Protein AF-A0A936HFU1-F1 (afdb_monomer_lite)

Sequence (435 aa):
MIRNSRLGMAMVVAAATAMISACNVQTSEVFRPAFWQGSDAAAEAEVERGFAALARGAGDDAERHFNAALEAKPEDVQALMGRAIVYEARGDAEQARAHYQRVLALDPPVSATLFSLSEMTARPIADIAEANLARLNRPARRSLTDAVAREAEVAAGRADHPDNAVKRFEIVQQLRDLHVITDEDYDRRRRANIGALLPLTAPPPAAGLDRPVPEPRQIVGRLQAIGQALQMGAMTPQEHAAERTMILDALLPGAPGRAAGPAPAARATQPADEALARLAMLHDAGWITGEEHERERAAIAASAERSAAPMAGGAPADAAPTQAAGDLSITARPLPPKPLSLLGGTALNGSHGVHLASFRSRQEAARGWAQIRRAHREVLKDMQPSIVRVDRRDGEAVYYRLFSVPLASDAAAEAVCKSLQERNQHCVPWEFETS

Secondary structure (DSSP, 8-state):
-------SSSSSSSSSSSSSS---GGG-GGGSHHHHTTSHHHHHHHHHHHHHHHHTT-HHHHHHHHHHHHHH-TT-HHHHHHHHHHHHHTT-HHHHHHHHHHHHHT---TT-EEEETTTTEEEEHHHHHHHHHHHHHS---STHHHHHHHHHHHHHHHTT-S-HHHHHHHHHHHHHHTTSS-HHHHHHHHHHHGGGT-TTTS---BTTTTS----HHHHHHHHHHHHHHHHTTSS-HHHHHHHHHHHHHHHS-SS-SSBPPS--HHHHTS-HHHHHHHHHHHHHTTSS-HHHHHHHHHHHHHHHHHHHS--------------------------S------------TT-EEEEEEEESSHHHHHHHHHHHHHHTHHHHTT-EEEEEEEPPTTS---EEEEEEEEES-HHHHHHHHHHHHTTT---EEEE----

Structure (mmCIF, N/CA/C/O backbone):
data_AF-A0A936HFU1-F1
#
_entry.id   AF-A0A936HFU1-F1
#
loop_
_atom_site.group_PDB
_atom_site.id
_atom_site.type_symbol
_atom_site.label_atom_id
_atom_site.label_alt_id
_atom_site.label_comp_id
_atom_site.label_asym_id
_atom_site.label_entity_id
_atom_site.label_seq_id
_atom_site.pdbx_PDB_ins_code
_atom_site.Cartn_x
_atom_site.Cartn_y
_atom_site.Cartn_z
_atom_site.occupancy
_atom_site.B_iso_or_equiv
_atom_site.auth_seq_id
_atom_site.auth_comp_id
_atom_site.auth_asym_id
_atom_site.auth_atom_id
_atom_site.pdbx_PDB_model_num
ATOM 1 N N . MET A 1 1 ? -49.248 0.966 85.545 1.00 35.66 1 MET A N 1
ATOM 2 C CA . MET A 1 1 ? -49.777 -0.282 84.942 1.00 35.66 1 MET A CA 1
ATOM 3 C C . MET A 1 1 ? -51.151 0.051 84.357 1.00 35.66 1 MET A C 1
ATOM 5 O O . MET A 1 1 ? -51.962 0.557 85.110 1.00 35.66 1 MET A O 1
ATOM 9 N N . ILE A 1 2 ? -51.307 0.159 83.024 1.00 40.75 2 ILE A N 1
ATOM 10 C CA . ILE A 1 2 ? -51.713 -0.923 82.078 1.00 40.75 2 ILE A CA 1
ATOM 11 C C . ILE A 1 2 ? -53.198 -1.315 82.312 1.00 40.75 2 ILE A C 1
ATOM 13 O O . ILE A 1 2 ? -53.512 -1.657 83.438 1.00 40.75 2 ILE A O 1
ATOM 17 N N . ARG A 1 3 ? -54.160 -1.365 81.367 1.00 42.84 3 ARG A N 1
ATOM 18 C CA . ARG A 1 3 ? -54.224 -1.208 79.892 1.00 42.84 3 ARG A CA 1
ATOM 19 C C . ARG A 1 3 ? -55.698 -1.075 79.444 1.00 42.84 3 ARG A C 1
ATOM 21 O O . ARG A 1 3 ? -56.554 -1.786 79.949 1.00 42.84 3 ARG A O 1
ATOM 28 N N . ASN A 1 4 ? -55.892 -0.270 78.401 1.00 40.19 4 ASN A N 1
ATOM 29 C CA . ASN A 1 4 ? -56.623 -0.501 77.143 1.00 40.19 4 ASN A CA 1
ATOM 30 C C . ASN A 1 4 ? -58.032 -1.117 77.082 1.00 40.19 4 ASN A C 1
ATOM 32 O O . ASN A 1 4 ? -58.227 -2.329 77.103 1.00 40.19 4 ASN A O 1
ATOM 36 N N . SER A 1 5 ? -58.929 -0.227 76.661 1.00 48.22 5 SER A N 1
ATOM 37 C CA . SER A 1 5 ? -60.106 -0.385 75.808 1.00 48.22 5 SER A CA 1
ATOM 38 C C . SER A 1 5 ? -59.811 -1.068 74.460 1.00 48.22 5 SER A C 1
ATOM 40 O O . SER A 1 5 ? -58.945 -0.615 73.710 1.00 48.22 5 SER A O 1
ATOM 42 N N . ARG A 1 6 ? -60.579 -2.110 74.108 1.00 45.94 6 ARG A N 1
ATOM 43 C CA . ARG A 1 6 ? -60.711 -2.650 72.736 1.00 45.94 6 ARG A CA 1
ATOM 44 C C . ARG A 1 6 ? -62.096 -3.275 72.503 1.00 45.94 6 ARG A C 1
ATOM 46 O O . ARG A 1 6 ? -62.199 -4.456 72.209 1.00 45.94 6 ARG A O 1
ATOM 53 N N . LEU A 1 7 ? -63.163 -2.490 72.611 1.00 46.03 7 LEU A N 1
ATOM 54 C CA . LEU A 1 7 ? -64.482 -2.849 72.072 1.00 46.03 7 LEU A CA 1
ATOM 55 C C . LEU A 1 7 ? -65.036 -1.599 71.379 1.00 46.03 7 LEU A C 1
ATOM 57 O O . LEU A 1 7 ? -65.393 -0.635 72.041 1.00 46.03 7 LEU A O 1
ATOM 61 N N . GLY A 1 8 ? -65.014 -1.572 70.049 1.00 41.84 8 GLY A N 1
ATOM 62 C CA . GLY A 1 8 ? -65.462 -0.413 69.262 1.00 41.84 8 GLY A CA 1
ATOM 63 C C . GLY A 1 8 ? -64.973 -0.408 67.813 1.00 41.84 8 GLY A C 1
ATOM 64 O O . GLY A 1 8 ? -65.524 0.294 66.978 1.00 41.84 8 GLY A O 1
ATOM 65 N N . MET A 1 9 ? -63.985 -1.245 67.482 1.00 42.59 9 MET A N 1
ATOM 66 C CA . MET A 1 9 ? -63.394 -1.351 66.142 1.00 42.59 9 MET A CA 1
ATOM 67 C C . MET A 1 9 ? -63.723 -2.701 65.482 1.00 42.59 9 MET A C 1
ATOM 69 O O . MET A 1 9 ? -62.857 -3.346 64.906 1.00 42.59 9 MET A O 1
ATOM 73 N N . ALA A 1 10 ? -64.964 -3.177 65.627 1.00 44.56 10 ALA A N 1
ATOM 74 C CA . ALA A 1 10 ? -65.402 -4.449 65.033 1.00 44.56 10 ALA A CA 1
ATOM 75 C C . ALA A 1 10 ? -66.627 -4.325 64.108 1.00 44.56 10 ALA A C 1
ATOM 77 O O . ALA A 1 10 ? -66.973 -5.295 63.447 1.00 44.56 10 ALA A O 1
ATOM 78 N N . MET A 1 11 ? -67.261 -3.149 63.998 1.00 42.25 11 MET A N 1
ATOM 79 C CA . MET A 1 11 ? -68.525 -2.998 63.254 1.00 42.25 11 MET A CA 1
ATOM 80 C C . MET A 1 11 ? -68.496 -1.941 62.134 1.00 42.25 11 MET A C 1
ATOM 82 O O . MET A 1 11 ? -69.539 -1.466 61.710 1.00 42.25 11 MET A O 1
ATOM 86 N N . VAL A 1 12 ? -67.309 -1.576 61.634 1.00 42.88 12 VAL A N 1
ATOM 87 C CA . VAL A 1 12 ? -67.157 -0.687 60.454 1.00 42.88 12 VAL A CA 1
ATOM 88 C C . VAL A 1 12 ? -66.456 -1.391 59.278 1.00 42.88 12 VAL A C 1
ATOM 90 O O . VAL A 1 12 ? -66.477 -0.904 58.156 1.00 42.88 12 VAL A O 1
ATOM 93 N N . VAL A 1 13 ? -65.917 -2.599 59.475 1.00 44.81 13 VAL A N 1
ATOM 94 C CA . VAL A 1 13 ? -65.188 -3.330 58.416 1.00 44.81 13 VAL A CA 1
ATOM 95 C C . VAL A 1 13 ? -66.107 -4.206 57.543 1.00 44.81 13 VAL A C 1
ATOM 97 O O . VAL A 1 13 ? -65.713 -4.609 56.456 1.00 44.81 13 VAL A O 1
ATOM 100 N N . ALA A 1 14 ? -67.360 -4.453 57.943 1.00 45.19 14 ALA A N 1
ATOM 101 C CA . ALA A 1 14 ? -68.257 -5.368 57.219 1.00 45.19 14 ALA A CA 1
ATOM 102 C C . ALA A 1 14 ? -69.177 -4.709 56.167 1.00 45.19 14 ALA A C 1
ATOM 104 O O . ALA A 1 14 ? -69.863 -5.421 55.443 1.00 45.19 14 ALA A O 1
ATOM 105 N N . ALA A 1 15 ? -69.196 -3.375 56.046 1.00 42.84 15 ALA A N 1
ATOM 106 C CA . ALA A 1 15 ? -70.032 -2.669 55.060 1.00 42.84 15 ALA A CA 1
ATOM 107 C C . ALA A 1 15 ? -69.240 -2.077 53.875 1.00 42.84 15 ALA A C 1
ATOM 109 O O . ALA A 1 15 ? -69.837 -1.605 52.913 1.00 42.84 15 ALA A O 1
ATOM 110 N N . ALA A 1 16 ? -67.904 -2.141 53.906 1.00 41.53 16 ALA A N 1
ATOM 111 C CA . ALA A 1 16 ? -67.044 -1.673 52.813 1.00 41.53 16 ALA A CA 1
ATOM 112 C C . ALA A 1 16 ? -66.674 -2.778 51.803 1.00 41.53 16 ALA A C 1
ATOM 114 O O . ALA A 1 16 ? -66.104 -2.488 50.755 1.00 41.53 16 ALA A O 1
ATOM 115 N N . THR A 1 17 ? -67.020 -4.039 52.076 1.00 47.44 17 THR A N 1
ATOM 116 C CA . THR A 1 17 ? -66.753 -5.177 51.177 1.00 47.44 17 THR A CA 1
ATOM 117 C C . THR A 1 17 ? -67.913 -5.513 50.235 1.00 47.44 17 THR A C 1
ATOM 119 O O . THR A 1 17 ? -67.753 -6.372 49.376 1.00 47.44 17 THR A O 1
ATOM 122 N N . ALA A 1 18 ? -69.055 -4.819 50.328 1.00 46.53 18 ALA A N 1
ATOM 123 C CA . ALA A 1 18 ? -70.234 -5.074 49.487 1.00 46.53 18 ALA A CA 1
ATOM 124 C C . ALA A 1 18 ? -70.539 -3.978 48.439 1.00 46.53 18 ALA A C 1
ATOM 126 O O . ALA A 1 18 ? -71.468 -4.135 47.654 1.00 46.53 18 ALA A O 1
ATOM 127 N N . MET A 1 19 ? -69.753 -2.893 48.372 1.00 45.19 19 MET A N 1
ATOM 128 C CA . MET A 1 19 ? -69.888 -1.833 47.349 1.00 45.19 19 MET A CA 1
ATOM 129 C C . MET A 1 19 ? -68.629 -1.633 46.489 1.00 45.19 19 MET A C 1
ATOM 131 O O . MET A 1 19 ? -68.454 -0.599 45.855 1.00 45.19 19 MET A O 1
ATOM 135 N N . ILE A 1 20 ? -67.769 -2.649 46.401 1.00 51.66 20 ILE A N 1
ATOM 136 C CA . ILE A 1 20 ? -66.753 -2.756 45.337 1.00 51.66 20 ILE A CA 1
ATOM 137 C C . ILE A 1 20 ? -67.038 -4.030 44.525 1.00 51.66 20 ILE A C 1
ATOM 139 O O . ILE A 1 20 ? -66.164 -4.836 44.239 1.00 51.66 20 ILE A O 1
ATOM 143 N N . SER A 1 21 ? -68.315 -4.254 44.209 1.00 47.38 21 SER A N 1
ATOM 144 C CA . SER A 1 21 ? -68.791 -5.372 43.377 1.00 47.38 21 SER A CA 1
ATOM 145 C C . SER A 1 21 ? -69.602 -4.883 42.169 1.00 47.38 21 SER A C 1
ATOM 147 O O . SER A 1 21 ? -70.434 -5.601 41.630 1.00 47.38 21 SER A O 1
ATOM 149 N N . ALA A 1 22 ? -69.365 -3.640 41.737 1.00 45.69 22 ALA A N 1
ATOM 150 C CA . ALA A 1 22 ? -70.029 -3.045 40.575 1.00 45.69 22 ALA A CA 1
ATOM 151 C C . ALA A 1 22 ? -69.070 -2.316 39.615 1.00 45.69 22 ALA A C 1
ATOM 153 O O . ALA A 1 22 ? -69.505 -1.500 38.812 1.00 45.69 22 ALA A O 1
ATOM 154 N N . CYS A 1 23 ? -67.775 -2.643 39.642 1.00 46.03 23 CYS A N 1
ATOM 155 C CA . CYS A 1 23 ? -66.896 -2.378 38.505 1.00 46.03 23 CYS A CA 1
ATOM 156 C C . CYS A 1 23 ? -66.537 -3.720 37.882 1.00 46.03 23 CYS A C 1
ATOM 158 O O . CYS A 1 23 ? -65.565 -4.370 38.259 1.00 46.03 23 CYS A O 1
ATOM 160 N N . ASN A 1 24 ? -67.368 -4.129 36.929 1.00 49.84 24 ASN A N 1
ATOM 161 C CA . ASN A 1 24 ? -67.190 -5.287 36.064 1.00 49.84 24 ASN A CA 1
ATOM 162 C C . ASN A 1 24 ? -66.023 -5.049 35.072 1.00 49.84 24 ASN A C 1
ATOM 164 O O . ASN A 1 24 ? -66.187 -5.106 33.860 1.00 49.84 24 ASN A O 1
ATOM 168 N N . VAL A 1 25 ? -64.839 -4.709 35.594 1.00 47.91 25 VAL A N 1
ATOM 169 C CA . VAL A 1 25 ? -63.581 -4.518 34.842 1.00 47.91 25 VAL A CA 1
ATOM 170 C C . VAL A 1 25 ? -62.978 -5.869 34.438 1.00 47.91 25 VAL A C 1
ATOM 172 O O . VAL A 1 25 ? -62.124 -5.940 33.563 1.00 47.91 25 VAL A O 1
ATOM 175 N N . GLN A 1 26 ? -63.459 -6.969 35.023 1.00 47.28 26 GLN A N 1
ATOM 176 C CA . GLN A 1 26 ? -62.979 -8.323 34.741 1.00 47.28 26 GLN A CA 1
ATOM 177 C C . GLN A 1 26 ? -63.600 -8.982 33.499 1.00 47.28 26 GLN A C 1
ATOM 179 O O . GLN A 1 26 ? -63.253 -10.122 33.195 1.00 47.28 26 GLN A O 1
ATOM 184 N N . THR A 1 27 ? -64.469 -8.292 32.752 1.00 49.38 27 THR A N 1
ATOM 185 C CA . THR A 1 27 ? -65.042 -8.828 31.504 1.00 49.38 27 THR A CA 1
ATOM 186 C C . THR A 1 27 ? -64.766 -7.978 30.269 1.00 49.38 27 THR A C 1
ATOM 188 O O . THR A 1 27 ? -65.310 -8.293 29.213 1.00 49.38 27 THR A O 1
ATOM 191 N N . SER A 1 28 ? -63.950 -6.917 30.338 1.00 54.47 28 SER A N 1
ATOM 192 C CA . SER A 1 28 ? -63.527 -6.271 29.094 1.00 54.47 28 SER A CA 1
ATOM 193 C C . SER A 1 28 ? -62.528 -7.186 28.387 1.00 54.47 28 SER A C 1
ATOM 195 O O . SER A 1 28 ? -61.466 -7.514 28.917 1.00 54.47 28 SER A O 1
ATOM 197 N N . GLU A 1 29 ? -62.887 -7.598 27.169 1.00 58.94 29 GLU A N 1
ATOM 198 C CA . GLU A 1 29 ? -62.024 -8.342 26.241 1.00 58.94 29 GLU A CA 1
ATOM 199 C C . GLU A 1 29 ? -60.606 -7.739 26.207 1.00 58.94 29 GLU A C 1
ATOM 201 O O . GLU A 1 29 ? -59.634 -8.482 26.237 1.00 58.94 29 GLU A O 1
ATOM 206 N N . VAL A 1 30 ? -60.501 -6.407 26.322 1.00 53.00 30 VAL A N 1
ATOM 207 C CA . VAL A 1 30 ? -59.267 -5.602 26.382 1.00 53.00 30 VAL A CA 1
ATOM 208 C C . VAL A 1 30 ? -58.220 -6.081 27.399 1.00 53.00 30 VAL A C 1
ATOM 210 O O . VAL A 1 30 ? -57.037 -5.889 27.159 1.00 53.00 30 VAL A O 1
ATOM 213 N N . PHE A 1 31 ? -58.582 -6.698 28.529 1.00 59.50 31 PHE A N 1
ATOM 214 C CA . PHE A 1 31 ? -57.592 -7.164 29.525 1.00 59.50 31 PHE A CA 1
ATOM 215 C C . PHE A 1 31 ? -57.290 -8.665 29.448 1.00 59.50 31 PHE A C 1
ATOM 217 O O . PHE A 1 31 ? -56.513 -9.184 30.253 1.00 59.50 31 PHE A O 1
ATOM 224 N N . ARG A 1 32 ? -57.876 -9.391 28.488 1.00 62.50 32 ARG A N 1
ATOM 225 C CA . ARG A 1 32 ? -57.548 -10.804 28.270 1.00 62.50 32 ARG A CA 1
ATOM 226 C C . ARG A 1 32 ? -56.213 -10.903 27.518 1.00 62.50 32 ARG A C 1
ATOM 228 O O . ARG A 1 32 ? -56.028 -10.179 26.545 1.00 62.50 32 ARG A O 1
ATOM 235 N N . PRO A 1 33 ? -55.307 -11.838 27.872 1.00 56.16 33 PRO A N 1
ATOM 236 C CA . PRO A 1 33 ? -54.060 -12.047 27.127 1.00 56.16 33 PRO A CA 1
ATOM 237 C C . PRO A 1 33 ? -54.286 -12.264 25.624 1.00 56.16 33 PRO A C 1
ATOM 239 O O . PRO A 1 33 ? -53.516 -11.770 24.811 1.00 56.16 33 PRO A O 1
ATOM 242 N N . ALA A 1 34 ? -55.390 -12.928 25.263 1.00 57.84 34 ALA A N 1
ATOM 243 C CA . ALA A 1 34 ? -55.800 -13.177 23.882 1.00 57.84 34 ALA A CA 1
ATOM 244 C C . ALA A 1 34 ? -56.153 -11.909 23.080 1.00 57.84 34 ALA A C 1
ATOM 246 O O . ALA A 1 34 ? -56.070 -11.934 21.862 1.00 57.84 34 ALA A O 1
ATOM 247 N N . PHE A 1 35 ? -56.529 -10.804 23.734 1.00 61.41 35 PHE A N 1
ATOM 248 C CA . PHE A 1 35 ? -56.869 -9.551 23.049 1.00 61.41 35 PHE A CA 1
ATOM 249 C C . PHE A 1 35 ? -55.631 -8.814 22.535 1.00 61.41 35 PHE A C 1
ATOM 251 O O . PHE A 1 35 ? -55.669 -8.215 21.465 1.00 61.41 35 PHE A O 1
ATOM 258 N N . TRP A 1 36 ? -54.518 -8.887 23.272 1.00 52.91 36 TRP A N 1
ATOM 259 C CA . TRP A 1 36 ? -53.243 -8.317 22.832 1.00 52.91 36 TRP A CA 1
ATOM 260 C C . TRP A 1 36 ? -52.408 -9.301 22.003 1.00 52.91 36 TRP A C 1
ATOM 262 O O . TRP A 1 36 ? -51.456 -8.868 21.361 1.00 52.91 36 TRP A O 1
ATOM 272 N N . GLN A 1 37 ? -52.753 -10.595 21.970 1.00 56.00 37 GLN A N 1
ATOM 273 C CA . GLN A 1 37 ? -52.137 -11.592 21.082 1.00 56.00 37 GLN A CA 1
ATOM 274 C C . GLN A 1 37 ? -52.477 -11.258 19.617 1.00 56.00 37 GLN A C 1
ATOM 276 O O . GLN A 1 37 ? -53.487 -11.703 19.086 1.00 56.00 37 GLN A O 1
ATOM 281 N N . GLY A 1 38 ? -51.650 -10.411 18.996 1.00 53.25 38 GLY A N 1
ATOM 282 C CA . GLY A 1 38 ? -51.848 -9.848 17.652 1.00 53.25 38 GLY A CA 1
ATOM 283 C C . GLY A 1 38 ? -51.951 -8.317 17.606 1.00 53.25 38 GLY A C 1
ATOM 284 O O . GLY A 1 38 ? -52.093 -7.748 16.532 1.00 53.25 38 GLY A O 1
ATOM 285 N N . SER A 1 39 ? -51.885 -7.643 18.757 1.00 64.50 39 SER A N 1
ATOM 286 C CA . SER A 1 39 ? -51.880 -6.178 18.849 1.00 64.50 39 SER A CA 1
ATOM 287 C C . SER A 1 39 ? -50.492 -5.573 18.628 1.00 64.50 39 SER A C 1
ATOM 289 O O . SER A 1 39 ? -49.472 -6.204 18.924 1.00 64.50 39 SER A O 1
ATOM 291 N N . ASP A 1 40 ? -50.466 -4.301 18.226 1.00 71.50 40 ASP A N 1
ATOM 292 C CA . ASP A 1 40 ? -49.223 -3.578 17.964 1.00 71.50 40 ASP A CA 1
ATOM 293 C C . ASP A 1 40 ? -48.273 -3.536 19.168 1.00 71.50 40 ASP A C 1
ATOM 295 O O . ASP A 1 40 ? -47.070 -3.735 19.010 1.00 71.50 40 ASP A O 1
ATOM 299 N N . ALA A 1 41 ? -48.833 -3.377 20.369 1.00 74.94 41 ALA A N 1
ATOM 300 C CA . ALA A 1 41 ? -48.081 -3.298 21.618 1.00 74.94 41 ALA A CA 1
ATOM 301 C C . ALA A 1 41 ? -47.457 -4.640 22.036 1.00 74.94 41 ALA A C 1
ATOM 303 O O . ALA A 1 41 ? -46.379 -4.669 22.627 1.00 74.94 41 ALA A O 1
ATOM 304 N N . ALA A 1 42 ? -48.117 -5.767 21.746 1.00 78.06 42 ALA A N 1
ATOM 305 C CA . ALA A 1 42 ? -47.542 -7.079 22.034 1.00 78.06 42 ALA A CA 1
ATOM 306 C C . ALA A 1 42 ? -46.392 -7.407 21.076 1.00 78.06 42 ALA A C 1
ATOM 308 O O . ALA A 1 42 ? -45.379 -7.939 21.520 1.00 78.06 42 ALA A O 1
ATOM 309 N N . ALA A 1 43 ? -46.525 -7.048 19.794 1.00 84.19 43 ALA A N 1
ATOM 310 C CA . ALA A 1 43 ? -45.443 -7.192 18.822 1.00 84.19 43 ALA A CA 1
ATOM 311 C C . ALA A 1 43 ? -44.217 -6.356 19.228 1.00 84.19 43 ALA A C 1
ATOM 313 O O . ALA A 1 43 ? -43.105 -6.874 19.263 1.00 84.19 43 ALA A O 1
ATOM 314 N N . GLU A 1 44 ? -44.425 -5.100 19.632 1.00 85.69 44 GLU A N 1
ATOM 315 C CA . GLU A 1 44 ? -43.363 -4.210 20.126 1.00 85.69 44 GLU A CA 1
ATOM 316 C C . GLU A 1 44 ? -42.679 -4.760 21.386 1.00 85.69 44 GLU A C 1
ATOM 318 O O . GLU A 1 44 ? -41.451 -4.780 21.474 1.00 85.69 44 GLU A O 1
ATOM 323 N N . ALA A 1 45 ? -43.450 -5.299 22.336 1.00 88.94 45 ALA A N 1
ATOM 324 C CA . ALA A 1 45 ? -42.888 -5.925 23.531 1.00 88.94 45 ALA A CA 1
ATOM 325 C C . ALA A 1 45 ? -42.026 -7.159 23.204 1.00 88.94 45 ALA A C 1
ATOM 327 O O . ALA A 1 45 ? -41.016 -7.406 23.869 1.00 88.94 45 ALA A O 1
ATOM 328 N N . GLU A 1 46 ? -42.399 -7.945 22.190 1.00 93.19 46 GLU A N 1
ATOM 329 C CA . GLU A 1 46 ? -41.579 -9.061 21.710 1.00 93.19 46 GLU A CA 1
ATOM 330 C C . GLU A 1 46 ? -40.295 -8.565 21.020 1.00 93.19 46 GLU A C 1
ATOM 332 O O . GLU A 1 46 ? -39.223 -9.120 21.263 1.00 93.19 46 GLU A O 1
ATOM 337 N N . VAL A 1 47 ? -40.343 -7.462 20.266 1.00 92.38 47 VAL A N 1
ATOM 338 C CA . VAL A 1 47 ? -39.140 -6.818 19.704 1.00 92.38 47 VAL A CA 1
ATOM 339 C C . VAL A 1 47 ? -38.165 -6.386 20.804 1.00 92.38 47 VAL A C 1
ATOM 341 O O . VAL A 1 47 ? -36.975 -6.713 20.742 1.00 92.38 47 VAL A O 1
ATOM 344 N N . GLU A 1 48 ? -38.651 -5.713 21.849 1.00 91.00 48 GLU A N 1
ATOM 345 C CA . GLU A 1 48 ? -37.821 -5.286 22.982 1.00 91.00 48 GLU A CA 1
ATOM 346 C C . GLU A 1 48 ? -37.173 -6.477 23.705 1.00 91.00 48 GLU A C 1
ATOM 348 O O . GLU A 1 48 ? -35.977 -6.451 24.022 1.00 91.00 48 GLU A O 1
ATOM 353 N N . ARG A 1 49 ? -37.930 -7.562 23.923 1.00 93.44 49 ARG A N 1
ATOM 354 C CA . ARG A 1 49 ? -37.405 -8.808 24.509 1.00 93.44 49 ARG A CA 1
ATOM 355 C C . ARG A 1 49 ? -36.345 -9.451 23.622 1.00 93.44 49 ARG A C 1
ATOM 357 O O . ARG A 1 49 ? -35.339 -9.932 24.149 1.00 93.44 49 ARG A O 1
ATOM 364 N N . GLY A 1 50 ? -36.538 -9.425 22.304 1.00 94.19 50 GLY A N 1
ATOM 365 C CA . GLY A 1 50 ? -35.568 -9.909 21.326 1.00 94.19 50 GLY A CA 1
ATOM 366 C C . GLY A 1 50 ? -34.235 -9.171 21.426 1.00 94.19 50 GLY A C 1
ATOM 367 O O . GLY A 1 50 ? -33.181 -9.799 21.561 1.00 94.19 50 GLY A O 1
ATOM 368 N N . PHE A 1 51 ? -34.261 -7.837 21.476 1.00 90.94 51 PHE A N 1
ATOM 369 C CA . PHE A 1 51 ? -33.043 -7.040 21.658 1.00 90.94 51 PHE A CA 1
ATOM 370 C C . PHE A 1 51 ? -32.403 -7.227 23.040 1.00 90.94 51 PHE A C 1
ATOM 372 O O . PHE A 1 51 ? -31.179 -7.329 23.141 1.00 90.94 51 PHE A O 1
ATOM 379 N N . ALA A 1 52 ? -33.199 -7.357 24.104 1.00 89.62 52 ALA A N 1
ATOM 380 C CA . ALA A 1 52 ? -32.685 -7.668 25.438 1.00 89.62 52 ALA A CA 1
ATOM 381 C C . ALA A 1 52 ? -32.046 -9.070 25.523 1.00 89.62 52 ALA A C 1
ATOM 383 O O . ALA A 1 52 ? -31.131 -9.300 26.320 1.00 89.62 52 ALA A O 1
ATOM 384 N N . ALA A 1 53 ? -32.516 -10.031 24.725 1.00 90.69 53 ALA A N 1
ATOM 385 C CA . ALA A 1 53 ? -31.896 -11.346 24.591 1.00 90.69 53 ALA A CA 1
ATOM 386 C C . ALA A 1 53 ? -30.580 -11.278 23.793 1.00 90.69 53 ALA A C 1
ATOM 388 O O . ALA A 1 53 ? -29.577 -11.832 24.249 1.00 90.69 53 ALA A O 1
ATOM 389 N N . LEU A 1 54 ? -30.536 -10.518 22.689 1.00 88.19 54 LEU A N 1
ATOM 390 C CA . LEU A 1 54 ? -29.300 -10.240 21.940 1.00 88.19 54 LEU A CA 1
ATOM 391 C C . LEU A 1 54 ? -28.222 -9.597 22.820 1.00 88.19 54 LEU A C 1
ATOM 393 O O . LEU A 1 54 ? -27.078 -10.046 22.811 1.00 88.19 54 LEU A O 1
ATOM 397 N N . ALA A 1 55 ? -28.586 -8.603 23.636 1.00 84.00 55 ALA A N 1
ATOM 398 C CA . ALA A 1 55 ? -27.660 -7.939 24.558 1.00 84.00 55 ALA A CA 1
ATOM 399 C C . ALA A 1 55 ? -27.054 -8.896 25.605 1.00 84.00 55 ALA A C 1
ATOM 401 O O . ALA A 1 55 ? -25.968 -8.646 26.124 1.00 84.00 55 ALA A O 1
ATOM 402 N N . ARG A 1 56 ? -27.737 -10.009 25.901 1.00 87.12 56 ARG A N 1
ATOM 403 C CA . ARG A 1 56 ? -27.262 -11.075 26.798 1.00 87.12 56 ARG A CA 1
ATOM 404 C C . ARG A 1 56 ? -26.517 -12.199 26.069 1.00 87.12 56 ARG A C 1
ATOM 406 O O . ARG A 1 56 ? -26.112 -13.160 26.715 1.00 87.12 56 ARG A O 1
ATOM 413 N N . GLY A 1 57 ? -26.355 -12.109 24.748 1.00 85.12 57 GLY A N 1
ATOM 414 C CA . GLY A 1 57 ? -25.766 -13.165 23.919 1.00 85.12 57 GLY A CA 1
ATOM 415 C C . GLY A 1 57 ? -26.675 -14.383 23.709 1.00 85.12 57 GLY A C 1
ATOM 416 O O . GLY A 1 57 ? -26.223 -15.401 23.191 1.00 85.12 57 GLY A O 1
ATOM 417 N N . ALA A 1 58 ? -27.953 -14.302 24.089 1.00 90.06 58 ALA A N 1
ATOM 418 C CA . ALA A 1 58 ? -28.921 -15.388 23.956 1.00 90.06 58 ALA A CA 1
ATOM 419 C C . ALA A 1 58 ? -29.597 -15.345 22.572 1.00 90.06 58 ALA A C 1
ATOM 421 O O . ALA A 1 58 ? -30.764 -14.974 22.445 1.00 90.06 58 ALA A O 1
ATOM 422 N N . GLY A 1 59 ? -28.847 -15.694 21.520 1.00 89.19 59 GLY A N 1
ATOM 423 C CA . GLY A 1 59 ? -29.305 -15.597 20.125 1.00 89.19 59 GLY A CA 1
ATOM 424 C C . GLY A 1 59 ? -30.553 -16.431 19.806 1.00 89.19 59 GLY A C 1
ATOM 425 O O . GLY A 1 59 ? -31.444 -15.955 19.108 1.00 89.19 59 GLY A O 1
ATOM 426 N N . ASP A 1 60 ? -30.663 -17.636 20.370 1.00 92.31 60 ASP A N 1
ATOM 427 C CA . ASP A 1 60 ? -31.824 -18.519 20.165 1.00 92.31 60 ASP A CA 1
ATOM 428 C C . ASP A 1 60 ? -33.095 -17.976 20.821 1.00 92.31 60 ASP A C 1
ATOM 430 O O . ASP A 1 60 ? -34.191 -18.110 20.279 1.00 92.31 60 ASP A O 1
ATOM 434 N N . ASP A 1 61 ? -32.957 -17.335 21.980 1.00 92.00 61 ASP A N 1
ATOM 435 C CA . ASP A 1 61 ? -34.070 -16.671 22.654 1.00 92.00 61 ASP A CA 1
ATOM 436 C C . ASP A 1 61 ? -34.501 -15.427 21.878 1.00 92.00 61 ASP A C 1
ATOM 438 O O . ASP A 1 61 ? -35.696 -15.205 21.682 1.00 92.00 61 ASP A O 1
ATOM 442 N N . ALA A 1 62 ? -33.531 -14.655 21.383 1.00 94.69 62 ALA A N 1
ATOM 443 C CA . ALA A 1 62 ? -33.792 -13.482 20.564 1.00 94.69 62 ALA A CA 1
ATOM 444 C C . ALA A 1 62 ? -34.569 -13.830 19.290 1.00 94.69 62 ALA A C 1
ATOM 446 O O . ALA A 1 62 ? -35.548 -13.161 18.970 1.00 94.69 62 ALA A O 1
ATOM 447 N N . GLU A 1 63 ? -34.186 -14.903 18.594 1.00 94.44 63 GLU A N 1
ATOM 448 C CA . GLU A 1 63 ? -34.889 -15.350 17.390 1.00 94.44 63 GLU A CA 1
ATOM 449 C C . GLU A 1 63 ? -36.354 -15.692 17.665 1.00 94.44 63 GLU A C 1
ATOM 451 O O . GLU A 1 63 ? -37.225 -15.300 16.891 1.00 94.44 63 GLU A O 1
ATOM 456 N N . ARG A 1 64 ? -36.649 -16.390 18.772 1.00 95.81 64 ARG A N 1
ATOM 457 C CA . ARG A 1 64 ? -38.036 -16.728 19.134 1.00 95.81 64 ARG A CA 1
ATOM 458 C C . ARG A 1 64 ? -38.880 -15.478 19.351 1.00 95.81 64 ARG A C 1
ATOM 460 O O . ARG A 1 64 ? -40.001 -15.421 18.856 1.00 95.81 64 ARG A O 1
ATOM 467 N N . HIS A 1 65 ? -38.331 -14.486 20.046 1.00 96.12 65 HIS A N 1
ATOM 468 C CA . HIS A 1 65 ? -39.002 -13.210 20.278 1.00 96.12 65 HIS A CA 1
ATOM 469 C C . HIS A 1 65 ? -39.231 -12.436 18.969 1.00 96.12 65 HIS A C 1
ATOM 471 O O . HIS A 1 65 ? -40.345 -11.991 18.702 1.00 96.12 65 HIS A O 1
ATOM 477 N N . PHE A 1 66 ? -38.232 -12.354 18.086 1.00 95.94 66 PHE A N 1
ATOM 478 C CA . PHE A 1 66 ? -38.418 -11.702 16.785 1.00 95.94 66 PHE A CA 1
ATOM 479 C C . PHE A 1 66 ? -39.392 -12.455 15.869 1.00 95.94 66 PHE A C 1
ATOM 481 O O . PHE A 1 66 ? -40.141 -11.817 15.136 1.00 95.94 66 PHE A O 1
ATOM 488 N N . ASN A 1 67 ? -39.435 -13.788 15.919 1.00 95.38 67 ASN A N 1
ATOM 489 C CA . ASN A 1 67 ? -40.427 -14.564 15.174 1.00 95.38 67 ASN A CA 1
ATOM 490 C C . ASN A 1 67 ? -41.847 -14.297 15.687 1.00 95.38 67 ASN A C 1
ATOM 492 O O . ASN A 1 67 ? -42.729 -14.045 14.875 1.00 95.38 67 ASN A O 1
ATOM 496 N N . ALA A 1 68 ? -42.053 -14.259 17.006 1.00 93.12 68 ALA A N 1
ATOM 497 C CA . ALA A 1 68 ? -43.348 -13.904 17.587 1.00 93.12 68 ALA A CA 1
ATOM 498 C C . ALA A 1 68 ? -43.786 -12.477 17.200 1.00 93.12 68 ALA A C 1
ATOM 500 O O . ALA A 1 68 ? -44.951 -12.251 16.873 1.00 93.12 68 ALA A O 1
ATOM 501 N N . ALA A 1 69 ? -42.851 -11.520 17.168 1.00 94.12 69 ALA A N 1
ATOM 502 C CA . ALA A 1 69 ? -43.126 -10.168 16.685 1.00 94.12 69 ALA A CA 1
ATOM 503 C C . ALA A 1 69 ? -43.539 -10.153 15.201 1.00 94.12 69 ALA A C 1
ATOM 505 O O . ALA A 1 69 ? -44.500 -9.477 14.839 1.00 94.12 69 ALA A O 1
ATOM 506 N N . LEU A 1 70 ? -42.860 -10.931 14.352 1.00 93.56 70 LEU A N 1
ATOM 507 C CA . LEU A 1 70 ? -43.135 -11.005 12.912 1.00 93.56 70 LEU A CA 1
ATOM 508 C C . LEU A 1 70 ? -44.399 -11.799 12.562 1.00 93.56 70 LEU A C 1
ATOM 510 O O . LEU A 1 70 ? -45.005 -11.538 11.527 1.00 93.56 70 LEU A O 1
ATOM 514 N N . GLU A 1 71 ? -44.826 -12.735 13.410 1.00 91.56 71 GLU A N 1
ATOM 515 C CA . GLU A 1 71 ? -46.135 -13.389 13.281 1.00 91.56 71 GLU A CA 1
ATOM 516 C C . GLU A 1 71 ? -47.281 -12.383 13.449 1.00 91.56 71 GLU A C 1
ATOM 518 O O . GLU A 1 71 ? -48.292 -12.478 12.754 1.00 91.56 71 GLU A O 1
ATOM 523 N N . ALA A 1 72 ? -47.109 -11.396 14.334 1.00 88.12 72 ALA A N 1
ATOM 524 C CA . ALA A 1 72 ? -48.075 -10.320 14.538 1.00 88.12 72 ALA A CA 1
ATOM 525 C C . ALA A 1 72 ? -47.933 -9.190 13.499 1.00 88.12 72 ALA A C 1
ATOM 527 O O . ALA A 1 72 ? -48.934 -8.713 12.967 1.00 88.12 72 ALA A O 1
ATOM 528 N N . LYS A 1 73 ? -46.697 -8.776 13.187 1.00 90.19 73 LYS A N 1
ATOM 529 C CA . LYS A 1 73 ? -46.369 -7.723 12.213 1.00 90.19 73 LYS A CA 1
ATOM 530 C C . LYS A 1 73 ? -45.301 -8.211 11.221 1.00 90.19 73 LYS A C 1
ATOM 532 O O . LYS A 1 73 ? -44.112 -7.993 11.450 1.00 90.19 73 LYS A O 1
ATOM 537 N N . PRO A 1 74 ? -45.693 -8.801 10.077 1.00 90.06 74 PRO A N 1
ATOM 538 C CA . PRO A 1 74 ? -44.744 -9.387 9.120 1.00 90.06 74 PRO A CA 1
ATOM 539 C C . PRO A 1 74 ? -43.713 -8.417 8.523 1.00 90.06 74 PRO A C 1
ATOM 541 O O . PRO A 1 74 ? -42.675 -8.849 8.023 1.00 90.06 74 PRO A O 1
ATOM 544 N N . GLU A 1 75 ? -43.996 -7.115 8.556 1.00 90.69 75 GLU A N 1
ATOM 545 C CA . GLU A 1 75 ? -43.144 -6.053 8.004 1.00 90.69 75 GLU A CA 1
ATOM 546 C C . GLU A 1 75 ? -42.575 -5.129 9.089 1.00 90.69 75 GLU A C 1
ATOM 548 O O . GLU A 1 75 ? -42.156 -4.009 8.803 1.00 90.69 75 GLU A O 1
ATOM 553 N N . ASP A 1 76 ? -42.538 -5.587 10.344 1.00 91.94 76 ASP A N 1
ATOM 554 C CA . ASP A 1 76 ? -41.885 -4.844 11.418 1.00 91.94 76 ASP A CA 1
ATOM 555 C C . ASP A 1 76 ? -40.373 -4.737 11.155 1.00 91.94 76 ASP A C 1
ATOM 557 O O . ASP A 1 76 ? -39.613 -5.709 11.237 1.00 91.94 76 ASP A O 1
ATOM 561 N N . VAL A 1 77 ? -39.933 -3.524 10.817 1.00 93.81 77 VAL A N 1
ATOM 562 C CA . VAL A 1 77 ? -38.544 -3.235 10.439 1.00 93.81 77 VAL A CA 1
ATOM 563 C C . VAL A 1 77 ? -37.559 -3.458 11.588 1.00 93.81 77 VAL A C 1
ATOM 565 O O . VAL A 1 77 ? -36.404 -3.800 11.328 1.00 93.81 77 VAL A O 1
ATOM 568 N N . GLN A 1 78 ? -37.990 -3.325 12.847 1.00 92.00 78 GLN A N 1
ATOM 569 C CA . GLN A 1 78 ? -37.146 -3.597 14.010 1.00 92.00 78 GLN A CA 1
ATOM 570 C C . GLN A 1 78 ? -36.999 -5.101 14.245 1.00 92.00 78 GLN A C 1
ATOM 572 O O . GLN A 1 78 ? -35.886 -5.571 14.486 1.00 92.00 78 GLN A O 1
ATOM 577 N N . ALA A 1 79 ? -38.076 -5.874 14.103 1.00 94.50 79 ALA A N 1
ATOM 578 C CA . ALA A 1 79 ? -38.022 -7.330 14.209 1.00 94.50 79 ALA A CA 1
ATOM 579 C C . ALA A 1 79 ? -37.200 -7.967 13.068 1.00 94.50 79 ALA A C 1
ATOM 581 O O . ALA A 1 79 ? -36.389 -8.867 13.306 1.00 94.50 79 ALA A O 1
ATOM 582 N N . LEU A 1 80 ? -37.343 -7.461 11.834 1.00 95.69 80 LEU A N 1
ATOM 583 C CA . LEU A 1 80 ? -36.532 -7.877 10.682 1.00 95.69 80 LEU A CA 1
ATOM 584 C C . LEU A 1 80 ? -35.044 -7.547 10.878 1.00 95.69 80 LEU A C 1
ATOM 586 O O . LEU A 1 80 ? -34.188 -8.396 10.620 1.00 95.69 80 LEU A O 1
ATOM 590 N N . MET A 1 81 ? -34.735 -6.347 11.379 1.00 94.00 81 MET A N 1
ATOM 591 C CA . MET A 1 81 ? -33.374 -5.952 11.761 1.00 94.00 81 MET A CA 1
ATOM 592 C C . MET A 1 81 ? -32.809 -6.879 12.849 1.00 94.00 81 MET A C 1
ATOM 594 O O . MET A 1 81 ? -31.675 -7.346 12.742 1.00 94.00 81 MET A O 1
ATOM 598 N N . GLY A 1 82 ? -33.612 -7.199 13.866 1.00 92.19 82 GLY A N 1
ATOM 599 C CA . GLY A 1 82 ? -33.260 -8.126 14.940 1.00 92.19 82 GLY A CA 1
ATOM 600 C C . GLY A 1 82 ? -32.891 -9.521 14.432 1.00 92.19 82 GLY A C 1
ATOM 601 O O . GLY A 1 82 ? -31.839 -10.051 14.794 1.00 92.19 82 GLY A O 1
ATOM 602 N N . ARG A 1 83 ? -33.689 -10.090 13.519 1.00 96.00 83 ARG A N 1
ATOM 603 C CA . ARG A 1 83 ? -33.366 -11.360 12.844 1.00 96.00 83 ARG A CA 1
ATOM 604 C C . ARG A 1 83 ? -32.071 -11.294 12.050 1.00 96.00 83 ARG A C 1
ATOM 606 O O . ARG A 1 83 ? -31.273 -12.224 12.135 1.00 96.00 83 ARG A O 1
ATOM 613 N N . ALA A 1 84 ? -31.851 -10.218 11.297 1.00 95.00 84 ALA A N 1
ATOM 614 C CA . ALA A 1 84 ? -30.626 -10.048 10.522 1.00 95.00 84 ALA A CA 1
ATOM 615 C C . ALA A 1 84 ? -29.380 -10.127 11.423 1.00 95.00 84 ALA A C 1
ATOM 617 O O . ALA A 1 84 ? -28.441 -10.860 11.116 1.00 95.00 84 ALA A O 1
ATOM 618 N N . ILE A 1 85 ? -29.428 -9.460 12.582 1.00 92.31 85 ILE A N 1
ATOM 619 C CA . ILE A 1 85 ? -28.359 -9.480 13.591 1.00 92.31 85 ILE A CA 1
ATOM 620 C C . ILE A 1 85 ? -28.180 -10.883 14.194 1.00 92.31 85 ILE A C 1
ATOM 622 O O . ILE A 1 85 ? -27.047 -11.326 14.375 1.00 92.31 85 ILE A O 1
ATOM 626 N N . VAL A 1 86 ? -29.271 -11.605 14.482 1.00 94.38 86 VAL A N 1
ATOM 627 C CA . VAL A 1 86 ? -29.203 -12.991 14.984 1.00 94.38 86 VAL A CA 1
ATOM 628 C C . VAL A 1 86 ? -28.509 -13.916 13.979 1.00 94.38 86 VAL A C 1
ATOM 630 O O . VAL A 1 86 ? -27.597 -14.653 14.360 1.00 94.38 86 VAL A O 1
ATOM 633 N N . TYR A 1 87 ? -28.909 -13.884 12.704 1.00 93.62 87 TYR A N 1
ATOM 634 C CA . TYR A 1 87 ? -28.290 -14.724 11.671 1.00 93.62 87 TYR A CA 1
ATOM 635 C C . TYR A 1 87 ? -26.830 -14.357 11.440 1.00 93.62 87 TYR A C 1
ATOM 637 O O . TYR A 1 87 ? -25.986 -15.242 11.306 1.00 93.62 8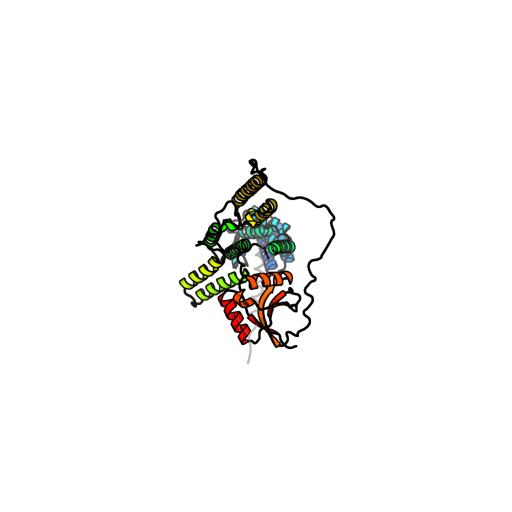7 TYR A O 1
ATOM 645 N N . GLU A 1 88 ? -26.505 -13.067 11.487 1.00 87.69 88 GLU A N 1
ATOM 646 C CA . GLU A 1 88 ? -25.127 -12.618 11.395 1.00 87.69 88 GLU A CA 1
ATOM 647 C C . GLU A 1 88 ? -24.270 -13.128 12.563 1.00 87.69 88 GLU A C 1
ATOM 649 O O . GLU A 1 88 ? -23.182 -13.656 12.334 1.00 87.69 88 GLU A O 1
ATOM 654 N N . ALA A 1 89 ? -24.763 -13.036 13.802 1.00 86.00 89 ALA A N 1
ATOM 655 C CA . ALA A 1 89 ? -24.056 -13.534 14.983 1.00 86.00 89 ALA A CA 1
ATOM 656 C C . ALA A 1 89 ? -23.810 -15.054 14.931 1.00 86.00 89 ALA A C 1
ATOM 658 O O . ALA A 1 89 ? -22.842 -15.546 15.510 1.00 86.00 89 ALA A O 1
ATOM 659 N N . ARG A 1 90 ? -24.658 -15.797 14.207 1.00 87.25 90 ARG A N 1
ATOM 660 C CA . ARG A 1 90 ? -24.505 -17.238 13.941 1.00 87.25 90 ARG A CA 1
ATOM 661 C C . ARG A 1 90 ? -23.638 -17.559 12.719 1.00 87.25 90 ARG A C 1
ATOM 663 O O . ARG A 1 90 ? -23.369 -18.730 12.465 1.00 87.25 90 ARG A O 1
ATOM 670 N N . GLY A 1 91 ? -23.200 -16.549 11.967 1.00 85.81 91 GLY A N 1
ATOM 671 C CA . GLY A 1 91 ? -22.409 -16.716 10.747 1.00 85.81 91 GLY A CA 1
ATOM 672 C C . GLY A 1 91 ? -23.219 -17.091 9.501 1.00 85.81 91 GLY A C 1
ATOM 673 O O . GLY A 1 91 ? -22.622 -17.389 8.466 1.00 85.81 91 GLY A O 1
ATOM 674 N N . ASP A 1 92 ? -24.552 -17.053 9.558 1.00 91.81 92 ASP A N 1
ATOM 675 C CA . ASP A 1 92 ? -25.420 -17.291 8.402 1.00 91.81 92 ASP A CA 1
ATOM 676 C C . ASP A 1 92 ? -25.593 -15.997 7.592 1.00 91.81 92 ASP A C 1
ATOM 678 O O . ASP A 1 92 ? -26.569 -15.250 7.714 1.00 91.81 92 ASP A O 1
ATOM 682 N N . ALA A 1 93 ? -24.577 -15.700 6.780 1.00 87.69 93 ALA A N 1
ATOM 683 C CA . ALA A 1 93 ? -24.518 -14.474 5.991 1.00 87.69 93 ALA A CA 1
ATOM 684 C C . ALA A 1 93 ? -25.638 -14.378 4.940 1.00 87.69 93 ALA A C 1
ATOM 686 O O . ALA A 1 93 ? -26.071 -13.270 4.630 1.00 87.69 93 ALA A O 1
ATOM 687 N N . GLU A 1 94 ? -26.115 -15.500 4.393 1.00 92.19 94 GLU A N 1
ATOM 688 C CA . GLU A 1 94 ? -27.181 -15.493 3.382 1.00 92.19 94 GLU A CA 1
ATOM 689 C C . GLU A 1 94 ? -28.514 -15.058 3.996 1.00 92.19 94 GLU A C 1
ATOM 691 O O . GLU A 1 94 ? -29.161 -14.139 3.486 1.00 92.19 94 GLU A O 1
ATOM 696 N N . GLN A 1 95 ? -28.893 -15.645 5.137 1.00 92.44 95 GLN A N 1
ATOM 697 C CA . GLN A 1 95 ? -30.114 -15.248 5.842 1.00 92.44 95 GLN A CA 1
ATOM 698 C C . GLN A 1 95 ? -30.024 -13.809 6.357 1.00 92.44 95 GLN A C 1
ATOM 700 O O . GLN A 1 95 ? -30.969 -13.031 6.206 1.00 92.44 95 GLN A O 1
ATOM 705 N N . ALA A 1 96 ? -28.870 -13.410 6.903 1.00 94.12 96 ALA A N 1
ATOM 706 C CA . ALA A 1 96 ? -28.659 -12.041 7.364 1.00 94.12 96 ALA A CA 1
ATOM 707 C C . ALA A 1 96 ? -28.851 -11.016 6.229 1.00 94.12 96 ALA A C 1
ATOM 709 O O . ALA A 1 96 ? -29.584 -10.038 6.397 1.00 94.12 96 ALA A O 1
ATOM 710 N N . ARG A 1 97 ? -28.274 -11.266 5.042 1.00 95.12 97 ARG A N 1
ATOM 711 C CA . ARG A 1 97 ? -28.461 -10.405 3.859 1.00 95.12 97 ARG A CA 1
ATOM 712 C C . ARG A 1 97 ? -29.923 -10.291 3.454 1.00 95.12 97 ARG A C 1
ATOM 714 O O . ARG A 1 97 ? -30.377 -9.176 3.212 1.00 95.12 97 ARG A O 1
ATOM 721 N N . ALA A 1 98 ? -30.646 -11.410 3.393 1.00 94.56 98 ALA A N 1
ATOM 722 C CA . ALA A 1 98 ? -32.051 -11.416 2.995 1.00 94.56 98 ALA A CA 1
ATOM 723 C C . ALA A 1 98 ? -32.898 -10.505 3.901 1.00 94.56 98 ALA A C 1
ATOM 725 O O . ALA A 1 98 ? -33.729 -9.733 3.417 1.00 94.56 98 ALA A O 1
ATOM 726 N N . HIS A 1 99 ? -32.638 -10.523 5.211 1.00 95.19 99 HIS A N 1
ATOM 727 C CA . HIS A 1 99 ? -33.326 -9.643 6.153 1.00 95.19 99 HIS A CA 1
ATOM 728 C C . HIS A 1 99 ? -32.922 -8.178 6.028 1.00 95.19 99 HIS A C 1
ATOM 730 O O . HIS A 1 99 ? -33.810 -7.327 5.987 1.00 95.19 99 HIS A O 1
ATOM 736 N N . TYR A 1 100 ? -31.629 -7.861 5.901 1.00 95.38 100 TYR A N 1
ATOM 737 C CA . TYR A 1 100 ? -31.202 -6.475 5.674 1.00 95.38 100 TYR A CA 1
ATOM 738 C C . TYR A 1 100 ? -31.782 -5.899 4.377 1.00 95.38 100 TYR A C 1
ATOM 740 O O . TYR A 1 100 ? -32.256 -4.767 4.363 1.00 95.38 100 TYR A O 1
ATOM 748 N N . GLN A 1 101 ? -31.815 -6.690 3.303 1.00 96.19 101 GLN A N 1
ATOM 749 C CA . GLN A 1 101 ? -32.446 -6.300 2.041 1.00 96.19 101 GLN A CA 1
ATOM 750 C C . GLN A 1 101 ? -33.945 -6.053 2.206 1.00 96.19 101 GLN A C 1
ATOM 752 O O . GLN A 1 101 ? -34.460 -5.082 1.657 1.00 96.19 101 GLN A O 1
ATOM 757 N N . ARG A 1 102 ? -34.649 -6.889 2.983 1.00 95.81 102 ARG A N 1
ATOM 758 C CA . ARG A 1 102 ? -36.074 -6.675 3.259 1.00 95.81 102 ARG A CA 1
ATOM 759 C C . ARG A 1 102 ? -36.312 -5.394 4.056 1.00 95.81 102 ARG A C 1
ATOM 761 O O . ARG A 1 102 ? -37.230 -4.665 3.709 1.00 95.81 102 ARG A O 1
ATOM 768 N N . VAL A 1 103 ? -35.485 -5.099 5.061 1.00 95.69 103 VAL A N 1
ATOM 769 C CA . VAL A 1 103 ? -35.556 -3.838 5.821 1.00 95.69 103 VAL A CA 1
ATOM 770 C C . VAL A 1 103 ? -35.404 -2.636 4.890 1.00 95.69 103 VAL A C 1
ATOM 772 O O . VAL A 1 103 ? -36.230 -1.734 4.937 1.00 95.69 103 VAL A O 1
ATOM 775 N N . LEU A 1 104 ? -34.397 -2.640 4.012 1.00 94.81 104 LEU A N 1
ATOM 776 C CA . LEU A 1 104 ? -34.172 -1.545 3.060 1.00 94.81 104 LEU A CA 1
ATOM 777 C C . LEU A 1 104 ? -35.305 -1.418 2.031 1.00 94.81 104 LEU A C 1
ATOM 779 O O . LEU A 1 104 ? -35.670 -0.309 1.658 1.00 94.81 104 LEU A O 1
ATOM 783 N N . ALA A 1 105 ? -35.894 -2.535 1.597 1.00 94.44 105 ALA A N 1
ATOM 784 C CA . ALA A 1 105 ? -37.017 -2.534 0.660 1.00 94.44 105 ALA A CA 1
ATOM 785 C C . ALA A 1 105 ? -38.315 -1.954 1.250 1.00 94.44 105 ALA A C 1
ATOM 787 O O . ALA A 1 105 ? -39.195 -1.560 0.489 1.00 94.44 105 ALA A O 1
ATOM 788 N N . LEU A 1 106 ? -38.440 -1.918 2.581 1.00 93.31 106 LEU A N 1
ATOM 789 C CA . LEU A 1 106 ? -39.580 -1.323 3.284 1.00 93.31 106 LEU A CA 1
ATOM 790 C C . LEU A 1 106 ? -39.432 0.193 3.502 1.00 93.31 106 LEU A C 1
ATOM 792 O O . LEU A 1 106 ? -40.362 0.800 4.022 1.00 93.31 106 LEU A O 1
ATOM 796 N N . ASP A 1 107 ? -38.295 0.784 3.112 1.00 90.31 107 ASP A N 1
ATOM 797 C CA . ASP A 1 107 ? -38.005 2.225 3.186 1.00 90.31 107 ASP A CA 1
ATOM 798 C C . ASP A 1 107 ? -38.387 2.861 4.543 1.00 90.31 107 ASP A C 1
ATOM 800 O O . ASP A 1 107 ? -39.291 3.700 4.629 1.00 90.31 107 ASP A O 1
ATOM 804 N N . PRO A 1 108 ? -37.763 2.418 5.655 1.00 90.62 108 PRO A N 1
ATOM 805 C CA . PRO A 1 108 ? -38.133 2.896 6.976 1.00 90.62 108 PRO A CA 1
ATOM 806 C C . PRO A 1 108 ? -37.832 4.398 7.108 1.00 90.62 108 PRO A C 1
ATOM 808 O O . PRO A 1 108 ? -36.750 4.848 6.723 1.00 90.62 108 PRO A O 1
ATOM 811 N N . PRO A 1 109 ? -38.737 5.187 7.718 1.00 83.44 109 PRO A N 1
ATOM 812 C CA . PRO A 1 109 ? -38.511 6.614 7.898 1.00 83.44 109 PRO A CA 1
ATOM 813 C C . PRO A 1 109 ? -37.301 6.860 8.805 1.00 83.44 109 PRO A C 1
ATOM 815 O O . PRO A 1 109 ? -37.021 6.079 9.711 1.00 83.44 109 PRO A O 1
ATOM 818 N N . VAL A 1 110 ? -36.637 8.007 8.645 1.00 77.06 110 VAL A N 1
ATOM 819 C CA . VAL A 1 110 ? -35.453 8.398 9.444 1.00 77.06 110 VAL A CA 1
ATOM 820 C C . VAL A 1 110 ? -35.723 8.394 10.959 1.00 77.06 110 VAL A C 1
ATOM 822 O O . VAL A 1 110 ? -34.811 8.189 11.756 1.00 77.06 110 VAL A O 1
ATOM 825 N N . SER A 1 111 ? -36.980 8.581 11.377 1.00 81.88 111 SER A N 1
ATOM 826 C CA . SER A 1 111 ? -37.399 8.493 12.782 1.00 81.88 111 SER A CA 1
ATOM 827 C C . SER A 1 111 ? -37.344 7.073 13.360 1.00 81.88 111 SER A C 1
ATOM 829 O O . SER A 1 111 ? -37.284 6.918 14.580 1.00 81.88 111 SER A O 1
ATOM 831 N N . ALA A 1 112 ? -37.364 6.038 12.517 1.00 84.19 112 ALA A N 1
ATOM 832 C CA . ALA A 1 112 ? -37.192 4.653 12.929 1.00 84.19 112 ALA A CA 1
ATOM 833 C C . ALA A 1 112 ? -35.702 4.395 13.188 1.00 84.19 112 ALA A C 1
ATOM 835 O O . ALA A 1 112 ? -34.905 4.210 12.266 1.00 84.19 112 ALA A O 1
ATOM 836 N N . THR A 1 113 ? -35.322 4.418 14.464 1.00 84.56 113 THR A N 1
ATOM 837 C CA . THR A 1 113 ? -33.923 4.340 14.895 1.00 84.56 113 THR A CA 1
ATOM 838 C C . THR A 1 113 ? -33.646 3.098 15.737 1.00 84.56 113 THR A C 1
ATOM 840 O O . THR A 1 113 ? -34.554 2.500 16.317 1.00 84.56 113 THR A O 1
ATOM 843 N N . LEU A 1 114 ? -32.375 2.703 15.790 1.00 85.38 114 LEU A N 1
ATOM 844 C CA . LEU A 1 114 ? -31.849 1.653 16.653 1.00 85.38 114 LEU A CA 1
ATOM 845 C C . LEU A 1 114 ? -30.554 2.137 17.316 1.00 85.38 114 LEU A C 1
ATOM 847 O O . LEU A 1 114 ? -29.813 2.946 16.755 1.00 85.38 114 LEU A O 1
ATOM 851 N N . PHE A 1 115 ? -30.284 1.662 18.528 1.00 78.31 115 PHE A N 1
ATOM 852 C CA . PHE A 1 115 ? -29.092 2.054 19.269 1.00 78.31 115 PHE A CA 1
ATOM 853 C C . PHE A 1 115 ? -27.844 1.357 18.710 1.00 78.31 115 PHE A C 1
ATOM 855 O O . PHE A 1 115 ? -27.719 0.134 18.775 1.00 78.31 115 PHE A O 1
ATOM 862 N N . SER A 1 116 ? -26.909 2.137 18.171 1.00 74.94 116 SER A N 1
ATOM 863 C CA . SER A 1 116 ? -25.601 1.657 17.731 1.00 74.94 116 SER A CA 1
ATOM 864 C C . SER A 1 116 ? -24.670 1.531 18.933 1.00 74.94 116 SER A C 1
ATOM 866 O O . SER A 1 116 ? -24.266 2.532 19.523 1.00 74.94 116 SER A O 1
ATOM 868 N N . LEU A 1 117 ? -24.285 0.301 19.282 1.00 66.31 117 LEU A N 1
ATOM 869 C CA . LEU A 1 117 ? -23.338 0.050 20.377 1.00 66.31 117 LEU A CA 1
ATOM 870 C C . LEU A 1 117 ? -21.912 0.525 20.053 1.00 66.31 117 LEU A C 1
ATOM 872 O O . LEU A 1 117 ? -21.166 0.863 20.967 1.00 66.31 117 LEU A O 1
ATOM 876 N N . SER A 1 118 ? -21.528 0.565 18.774 1.00 67.75 118 SER A N 1
ATOM 877 C CA . SER A 1 118 ? -20.191 1.005 18.348 1.00 67.75 118 SER A CA 1
ATOM 878 C C . SER A 1 118 ? -19.999 2.515 18.474 1.00 67.75 118 SER A C 1
ATOM 880 O O . SER A 1 118 ? -18.906 2.968 18.796 1.00 67.75 118 SER A O 1
ATOM 882 N N . GLU A 1 119 ? -21.056 3.285 18.222 1.00 70.88 119 GLU A N 1
ATOM 883 C CA . GLU A 1 119 ? -21.021 4.754 18.232 1.00 70.88 119 GLU A CA 1
ATOM 884 C C . GLU A 1 119 ? -21.690 5.352 19.477 1.00 70.88 119 GLU A C 1
ATOM 886 O O . GLU A 1 119 ? -21.544 6.543 19.736 1.00 70.88 119 GLU A O 1
ATOM 891 N N . MET A 1 120 ? -22.384 4.526 20.271 1.00 74.69 120 MET A N 1
ATOM 892 C CA . MET A 1 120 ? -23.135 4.915 21.469 1.00 74.69 120 MET A CA 1
ATOM 893 C C . MET A 1 120 ? -24.238 5.952 21.184 1.00 74.69 120 MET A C 1
ATOM 895 O O . MET A 1 120 ? -24.489 6.856 21.981 1.00 74.69 120 MET A O 1
ATOM 899 N N . THR A 1 121 ? -24.900 5.839 20.030 1.00 80.81 121 THR A N 1
ATOM 900 C CA . THR A 1 121 ? -25.928 6.781 19.558 1.00 80.81 121 THR A CA 1
ATOM 901 C C . THR A 1 121 ? -27.086 6.055 18.873 1.00 80.81 121 THR A C 1
ATOM 903 O O . THR A 1 121 ? -26.933 4.942 18.368 1.00 80.81 121 THR A O 1
ATOM 906 N N . ALA A 1 122 ? -28.268 6.677 18.848 1.00 83.12 122 ALA A N 1
ATOM 907 C CA . ALA A 1 122 ? -29.379 6.201 18.028 1.00 83.12 122 ALA A CA 1
ATOM 908 C C . ALA A 1 122 ? -29.119 6.550 16.557 1.00 83.12 122 ALA A C 1
ATOM 910 O O . ALA A 1 122 ? -28.816 7.700 16.237 1.00 83.12 122 ALA A O 1
ATOM 911 N N . ARG A 1 123 ? -29.247 5.563 15.669 1.00 86.00 123 ARG A N 1
ATOM 912 C CA . ARG A 1 123 ? -29.063 5.728 14.224 1.00 86.00 123 ARG A CA 1
ATOM 913 C C . ARG A 1 123 ? -30.277 5.208 13.456 1.00 86.00 123 ARG A C 1
ATOM 915 O O . ARG A 1 123 ? -30.917 4.272 13.941 1.00 86.00 123 ARG A O 1
ATOM 922 N N . PRO A 1 124 ? -30.599 5.770 12.279 1.00 90.19 124 PRO A N 1
ATOM 923 C CA . PRO A 1 124 ? -31.657 5.240 11.426 1.00 90.19 124 PRO A CA 1
ATOM 924 C C . PRO A 1 124 ? -31.436 3.759 11.103 1.00 90.19 124 PRO A C 1
ATOM 926 O O . PRO A 1 124 ? -30.318 3.322 10.823 1.00 90.19 124 PRO A O 1
ATOM 929 N N . ILE A 1 125 ? -32.517 2.979 11.140 1.00 91.50 125 ILE A N 1
ATOM 930 C CA . ILE A 1 125 ? -32.491 1.536 10.861 1.00 91.50 125 ILE A CA 1
ATOM 931 C C . ILE A 1 125 ? -32.006 1.265 9.430 1.00 91.50 125 ILE A C 1
ATOM 933 O O . ILE A 1 125 ? -31.254 0.312 9.223 1.00 91.50 125 ILE A O 1
ATOM 937 N N . ALA A 1 126 ? -32.374 2.121 8.468 1.00 89.44 126 ALA A N 1
ATOM 938 C CA . ALA A 1 126 ? -31.885 2.052 7.091 1.00 89.44 126 ALA A CA 1
ATOM 939 C C . ALA A 1 126 ? -30.351 2.128 7.026 1.00 89.44 126 ALA A C 1
ATOM 941 O O . ALA A 1 126 ? -29.724 1.226 6.476 1.00 89.44 126 ALA A O 1
ATOM 942 N N . ASP A 1 127 ? -29.739 3.128 7.666 1.00 88.62 127 ASP A N 1
ATOM 943 C CA . ASP A 1 127 ? -28.284 3.319 7.651 1.00 88.62 127 ASP A CA 1
ATOM 944 C C . ASP A 1 127 ? -27.533 2.125 8.262 1.00 88.62 127 ASP A C 1
ATOM 946 O O . ASP A 1 127 ? -26.459 1.735 7.795 1.00 88.62 127 ASP A O 1
ATOM 950 N N . ILE A 1 128 ? -28.083 1.538 9.332 1.00 89.06 128 ILE A N 1
ATOM 951 C CA . ILE A 1 128 ? -27.510 0.347 9.972 1.00 89.06 128 ILE A CA 1
ATOM 952 C C . ILE A 1 128 ? -27.627 -0.863 9.036 1.00 89.06 128 ILE A C 1
ATOM 954 O O . ILE A 1 128 ? -26.667 -1.624 8.889 1.00 89.06 128 ILE A O 1
ATOM 958 N N . ALA A 1 129 ? -28.785 -1.044 8.393 1.00 91.94 129 ALA A N 1
ATOM 959 C CA . ALA A 1 129 ? -29.017 -2.142 7.460 1.00 91.94 129 ALA A CA 1
ATOM 960 C C . ALA A 1 129 ? -28.093 -2.032 6.245 1.00 91.94 129 ALA A C 1
ATOM 962 O O . ALA A 1 129 ? -27.487 -3.026 5.855 1.00 91.94 129 ALA A O 1
ATOM 963 N N . GLU A 1 130 ? -27.933 -0.832 5.688 1.00 90.88 130 GLU A N 1
ATOM 964 C CA . GLU A 1 130 ? -27.043 -0.564 4.560 1.00 90.88 130 GLU A CA 1
ATOM 965 C C . GLU A 1 130 ? -25.583 -0.855 4.920 1.00 90.88 130 GLU A C 1
ATOM 967 O O . GLU A 1 130 ? -24.901 -1.582 4.194 1.00 90.88 130 GLU A O 1
ATOM 972 N N . ALA A 1 131 ? -25.110 -0.374 6.074 1.00 85.88 131 ALA A N 1
ATOM 973 C CA . ALA A 1 131 ? -23.742 -0.619 6.527 1.00 85.88 131 ALA A CA 1
ATOM 974 C C . ALA A 1 131 ? -23.453 -2.118 6.739 1.00 85.88 131 ALA A C 1
ATOM 976 O O . ALA A 1 131 ? -22.399 -2.622 6.330 1.00 85.88 131 ALA A O 1
ATOM 977 N N . ASN A 1 132 ? -24.391 -2.850 7.346 1.00 90.50 132 ASN A N 1
ATOM 978 C CA . ASN A 1 132 ? -24.251 -4.289 7.567 1.00 90.50 132 ASN A CA 1
ATOM 979 C C . ASN A 1 132 ? -24.345 -5.084 6.265 1.00 90.50 132 ASN A C 1
ATOM 981 O O . ASN A 1 132 ? -23.508 -5.953 6.014 1.00 90.50 132 ASN A O 1
ATOM 985 N N . LEU A 1 133 ? -25.290 -4.742 5.391 1.00 91.44 133 LEU A N 1
ATOM 986 C CA . LEU A 1 133 ? -25.426 -5.359 4.079 1.00 91.44 133 LEU A CA 1
ATOM 987 C C . LEU A 1 133 ? -24.178 -5.121 3.222 1.00 91.44 133 LEU A C 1
ATOM 989 O O . LEU A 1 133 ? -23.674 -6.059 2.612 1.00 91.44 133 LEU A O 1
ATOM 993 N N . ALA A 1 134 ? -23.620 -3.908 3.226 1.00 86.69 134 ALA A N 1
ATOM 994 C CA . ALA A 1 134 ? -22.368 -3.597 2.542 1.00 86.69 134 ALA A CA 1
ATOM 995 C C . ALA A 1 134 ? -21.200 -4.442 3.075 1.00 86.69 134 ALA A C 1
ATOM 997 O O . ALA A 1 134 ? -20.370 -4.911 2.295 1.00 86.69 134 ALA A O 1
ATOM 998 N N . ARG A 1 135 ? -21.140 -4.698 4.388 1.00 86.81 135 ARG A N 1
ATOM 999 C CA . ARG A 1 135 ? -20.131 -5.585 4.984 1.00 86.81 135 ARG A CA 1
ATOM 1000 C C . ARG A 1 135 ? -20.338 -7.053 4.600 1.00 86.81 135 ARG A C 1
ATOM 1002 O O . ARG A 1 135 ? -19.347 -7.720 4.322 1.00 86.81 135 ARG A O 1
ATOM 1009 N N . LEU A 1 136 ? -21.576 -7.542 4.548 1.00 85.56 136 LEU A N 1
ATOM 1010 C CA . LEU A 1 136 ? -21.892 -8.921 4.146 1.00 85.56 136 LEU A CA 1
ATOM 1011 C C . LEU A 1 136 ? -21.765 -9.163 2.634 1.00 85.56 136 LEU A C 1
ATOM 1013 O O . LEU A 1 136 ? -21.521 -10.299 2.219 1.00 85.56 136 LEU A O 1
ATOM 1017 N N . ASN A 1 137 ? -21.954 -8.119 1.824 1.00 82.25 137 ASN A N 1
ATOM 1018 C CA . ASN A 1 137 ? -21.827 -8.138 0.365 1.00 82.25 137 ASN A CA 1
ATOM 1019 C C . ASN A 1 137 ? -20.423 -7.805 -0.116 1.00 82.25 137 ASN A C 1
ATOM 1021 O O . ASN A 1 137 ? -20.129 -7.999 -1.298 1.00 82.25 137 ASN A O 1
ATOM 1025 N N . ARG A 1 138 ? -19.538 -7.321 0.769 1.00 73.81 138 ARG A N 1
ATOM 1026 C CA . ARG A 1 138 ? -18.115 -7.317 0.451 1.00 73.81 138 ARG A CA 1
ATOM 1027 C C . ARG A 1 138 ? -17.773 -8.748 0.064 1.00 73.81 138 ARG A C 1
ATOM 1029 O O . ARG A 1 138 ? -18.024 -9.645 0.874 1.00 73.81 138 ARG A O 1
ATOM 1036 N N . PRO A 1 139 ? -17.253 -8.978 -1.156 1.00 51.88 139 PRO A N 1
ATOM 1037 C CA . PRO A 1 139 ? -16.842 -10.310 -1.545 1.00 51.88 139 PRO A CA 1
ATOM 1038 C C . PRO A 1 139 ? -15.941 -10.794 -0.425 1.00 51.88 139 PRO A C 1
ATOM 1040 O O . PRO A 1 139 ? -15.015 -10.065 -0.043 1.00 51.88 139 PRO A O 1
ATOM 1043 N N . ALA A 1 140 ? -16.277 -11.954 0.158 1.00 48.25 140 ALA A N 1
ATOM 1044 C CA . ALA A 1 140 ? -15.420 -12.590 1.141 1.00 48.25 140 ALA A CA 1
ATOM 1045 C C . ALA A 1 140 ? -14.015 -12.454 0.575 1.00 48.25 140 ALA A C 1
ATOM 1047 O O . ALA A 1 140 ? -13.805 -12.844 -0.581 1.00 48.25 140 ALA A O 1
ATOM 1048 N N . ARG A 1 141 ? -13.104 -11.787 1.306 1.00 44.25 141 ARG A N 1
ATOM 1049 C CA . ARG A 1 141 ? -11.687 -11.795 0.933 1.00 44.25 141 ARG A CA 1
ATOM 1050 C C . ARG A 1 141 ? -11.429 -13.259 0.612 1.00 44.25 141 ARG A C 1
ATOM 1052 O O . ARG A 1 141 ? -11.587 -14.081 1.518 1.00 44.25 141 ARG A O 1
ATOM 1059 N N . ARG A 1 142 ? -11.193 -13.578 -0.676 1.00 39.16 142 ARG A N 1
ATOM 1060 C CA . ARG A 1 142 ? -10.816 -14.930 -1.118 1.00 39.16 142 ARG A CA 1
ATOM 1061 C C . ARG A 1 142 ? -9.874 -15.424 -0.052 1.00 39.16 142 ARG A C 1
ATOM 1063 O O . ARG A 1 142 ? -8.972 -14.640 0.230 1.00 39.16 142 ARG A O 1
ATOM 1070 N N . SER A 1 143 ? -10.221 -16.556 0.573 1.00 42.44 143 SER A N 1
ATOM 1071 C CA . SER A 1 143 ? -9.715 -17.063 1.855 1.00 42.44 143 SER A CA 1
ATOM 1072 C C . SER A 1 143 ? -8.535 -16.265 2.401 1.00 42.44 143 SER A C 1
ATOM 1074 O O . SER A 1 143 ? -7.561 -16.094 1.686 1.00 42.44 143 SER A O 1
ATOM 1076 N N . LEU A 1 144 ? -8.513 -15.858 3.674 1.00 45.50 144 LEU A N 1
ATOM 1077 C CA . LEU A 1 144 ? -7.288 -15.291 4.263 1.00 45.50 144 LEU A CA 1
ATOM 1078 C C . LEU A 1 144 ? -6.035 -16.113 3.905 1.00 45.50 144 LEU A C 1
ATOM 1080 O O . LEU A 1 144 ? -4.990 -15.518 3.731 1.00 45.50 144 LEU A O 1
ATOM 1084 N N . THR A 1 145 ? -6.137 -17.424 3.658 1.00 50.00 145 THR A N 1
ATOM 1085 C CA . THR A 1 145 ? -5.043 -18.228 3.091 1.00 50.00 145 THR A CA 1
ATOM 1086 C C . THR A 1 145 ? -4.710 -17.940 1.629 1.00 50.00 145 THR A C 1
ATOM 1088 O O . THR A 1 145 ? -3.540 -17.941 1.315 1.00 50.00 145 THR A O 1
ATOM 1091 N N . ASP A 1 146 ? -5.668 -17.676 0.743 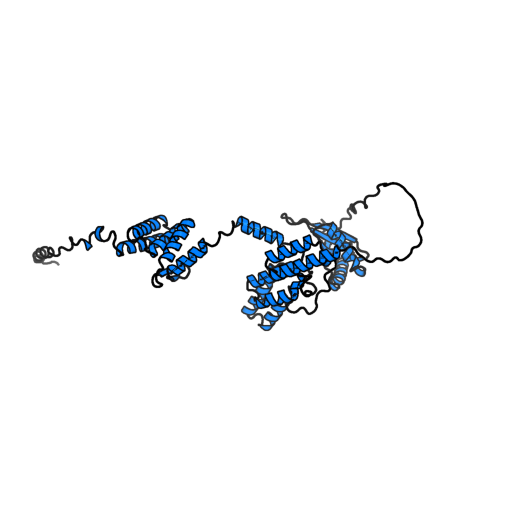1.00 42.53 146 ASP A N 1
ATOM 1092 C CA . ASP A 1 146 ? -5.451 -17.296 -0.662 1.00 42.53 146 ASP A CA 1
ATOM 1093 C C . ASP A 1 146 ? -5.073 -15.822 -0.810 1.00 42.53 146 ASP A C 1
ATOM 1095 O O . ASP A 1 146 ? -4.322 -15.473 -1.712 1.00 42.53 146 ASP A O 1
ATOM 1099 N N . ALA A 1 147 ? -5.581 -14.945 0.057 1.00 41.62 147 ALA A N 1
ATOM 1100 C CA . ALA A 1 147 ? -5.191 -13.543 0.126 1.00 41.62 147 ALA A CA 1
ATOM 1101 C C . ALA A 1 147 ? -3.841 -13.367 0.818 1.00 41.62 147 ALA A C 1
ATOM 1103 O O . ALA A 1 147 ? -3.103 -12.506 0.381 1.00 41.62 147 ALA A O 1
ATOM 1104 N N . VAL A 1 148 ? -3.487 -14.179 1.822 1.00 48.50 148 VAL A N 1
ATOM 1105 C CA . VAL A 1 148 ? -2.134 -14.230 2.405 1.00 48.50 148 VAL A CA 1
ATOM 1106 C C . VAL A 1 148 ? -1.205 -15.045 1.523 1.00 48.50 148 VAL A C 1
ATOM 1108 O O . VAL A 1 148 ? -0.051 -14.684 1.442 1.00 48.50 148 VAL A O 1
ATOM 1111 N N . ALA A 1 149 ? -1.657 -16.075 0.803 1.00 41.66 149 ALA A N 1
ATOM 1112 C CA . ALA A 1 149 ? -0.833 -16.756 -0.196 1.00 41.66 149 ALA A CA 1
ATOM 1113 C C . ALA A 1 149 ? -0.599 -15.845 -1.390 1.00 41.66 149 ALA A C 1
ATOM 1115 O O . ALA A 1 149 ? 0.534 -15.748 -1.808 1.00 41.66 149 ALA A O 1
ATOM 1116 N N . ARG A 1 150 ? -1.595 -15.094 -1.876 1.00 43.88 150 ARG A N 1
ATOM 1117 C CA . ARG A 1 150 ? -1.376 -14.068 -2.902 1.00 43.88 150 ARG A CA 1
ATOM 1118 C C . ARG A 1 150 ? -0.667 -12.845 -2.364 1.00 43.88 150 ARG A C 1
ATOM 1120 O O . ARG A 1 150 ? 0.175 -12.344 -3.072 1.00 43.88 150 ARG A O 1
ATOM 1127 N N . GLU A 1 151 ? -0.922 -12.353 -1.157 1.00 41.00 151 GLU A N 1
ATOM 1128 C CA . GLU A 1 151 ? -0.101 -11.297 -0.550 1.00 41.00 151 GLU A CA 1
ATOM 1129 C C . GLU A 1 151 ? 1.303 -11.814 -0.274 1.00 41.00 151 GLU A C 1
ATOM 1131 O O . GLU A 1 151 ? 2.201 -11.011 -0.363 1.00 41.00 151 GLU A O 1
ATOM 1136 N N . ALA A 1 152 ? 1.531 -13.104 -0.020 1.00 39.28 152 ALA A N 1
ATOM 1137 C CA . ALA A 1 152 ? 2.849 -13.717 0.140 1.00 39.28 152 ALA A CA 1
ATOM 1138 C C . ALA A 1 152 ? 3.466 -14.172 -1.184 1.00 39.28 152 ALA A C 1
ATOM 1140 O O . ALA A 1 152 ? 4.662 -14.367 -1.213 1.00 39.28 152 ALA A O 1
ATOM 1141 N N . GLU A 1 153 ? 2.716 -14.309 -2.273 1.00 35.53 153 GLU A N 1
ATOM 1142 C CA . GLU A 1 153 ? 3.185 -14.634 -3.630 1.00 35.53 153 GLU A CA 1
ATOM 1143 C C . GLU A 1 153 ? 3.439 -13.332 -4.405 1.00 35.53 153 GLU A C 1
ATOM 1145 O O . GLU A 1 153 ? 4.439 -13.195 -5.094 1.00 35.53 153 GLU A O 1
ATOM 1150 N N . VAL A 1 154 ? 2.618 -12.308 -4.163 1.00 39.97 154 VAL A N 1
ATOM 1151 C CA . VAL A 1 154 ? 2.839 -10.903 -4.519 1.00 39.97 154 VAL A CA 1
ATOM 1152 C C . VAL A 1 154 ? 3.899 -10.287 -3.606 1.00 39.97 154 VAL A C 1
ATOM 1154 O O . VAL A 1 154 ? 4.711 -9.527 -4.108 1.00 39.97 154 VAL A O 1
ATOM 1157 N N . ALA A 1 155 ? 3.981 -10.623 -2.312 1.00 38.06 155 ALA A N 1
ATOM 1158 C CA . ALA A 1 155 ? 5.106 -10.236 -1.452 1.00 38.06 155 ALA A CA 1
ATOM 1159 C C . ALA A 1 155 ? 6.318 -11.144 -1.611 1.00 38.06 155 ALA A C 1
ATOM 1161 O O . ALA A 1 155 ? 7.392 -10.663 -1.325 1.00 38.06 155 ALA A O 1
ATOM 1162 N N . ALA A 1 156 ? 6.232 -12.376 -2.115 1.00 35.81 156 ALA A N 1
ATOM 1163 C CA . ALA A 1 156 ? 7.410 -13.123 -2.581 1.00 35.81 156 ALA A CA 1
ATOM 1164 C C . ALA A 1 156 ? 7.845 -12.663 -3.979 1.00 35.81 156 ALA A C 1
ATOM 1166 O O . ALA A 1 156 ? 9.004 -12.825 -4.336 1.00 35.81 156 ALA A O 1
ATOM 1167 N N . GLY A 1 157 ? 6.945 -12.038 -4.746 1.00 40.00 157 GLY A N 1
ATOM 1168 C CA . GLY A 1 157 ? 7.259 -11.296 -5.968 1.00 40.00 157 GLY A CA 1
ATOM 1169 C C . GLY A 1 157 ? 7.765 -9.866 -5.718 1.00 40.00 157 GLY A C 1
ATOM 1170 O O . GLY A 1 157 ? 8.522 -9.340 -6.531 1.00 40.00 157 GLY A O 1
ATOM 1171 N N . ARG A 1 158 ? 7.389 -9.230 -4.595 1.00 41.84 158 ARG A N 1
ATOM 1172 C CA . ARG A 1 158 ? 7.865 -7.898 -4.153 1.00 41.84 158 ARG A CA 1
ATOM 1173 C C . ARG A 1 158 ? 9.085 -7.983 -3.224 1.00 41.84 158 ARG A C 1
ATOM 1175 O O . ARG A 1 158 ? 9.965 -7.124 -3.287 1.00 41.84 158 ARG A O 1
ATOM 1182 N N . ALA A 1 159 ? 9.207 -9.037 -2.417 1.00 37.97 159 ALA A N 1
ATOM 1183 C CA . ALA A 1 159 ? 10.380 -9.317 -1.597 1.00 37.97 159 ALA A CA 1
ATOM 1184 C C . ALA A 1 159 ? 11.498 -9.829 -2.501 1.00 37.97 159 ALA A C 1
ATOM 1186 O O . ALA A 1 159 ? 11.544 -10.983 -2.910 1.00 37.97 159 ALA A O 1
ATOM 1187 N N . ASP A 1 160 ? 12.413 -8.911 -2.783 1.00 45.53 160 ASP A N 1
ATOM 1188 C CA . ASP A 1 160 ? 13.591 -9.077 -3.625 1.00 45.53 160 ASP A CA 1
ATOM 1189 C C . ASP A 1 160 ? 13.363 -8.986 -5.146 1.00 45.53 160 ASP A C 1
ATOM 1191 O O . ASP A 1 160 ? 14.058 -9.635 -5.926 1.00 45.53 160 ASP A O 1
ATOM 1195 N N . HIS A 1 161 ? 12.503 -8.058 -5.605 1.00 49.69 161 HIS A N 1
ATOM 1196 C CA . HIS A 1 161 ? 12.602 -7.607 -7.001 1.00 49.69 161 HIS A CA 1
ATOM 1197 C C . HIS A 1 161 ? 14.039 -7.088 -7.238 1.00 49.69 161 HIS A C 1
ATOM 1199 O O . HIS A 1 161 ? 14.477 -6.162 -6.544 1.00 49.69 161 HIS A O 1
ATOM 1205 N N . PRO A 1 162 ? 14.804 -7.614 -8.213 1.00 57.59 162 PRO A N 1
ATOM 1206 C CA . PRO A 1 162 ? 16.200 -7.213 -8.433 1.00 57.59 162 PRO A CA 1
ATOM 1207 C C . PRO A 1 162 ? 16.345 -5.750 -8.886 1.00 57.59 162 PRO A C 1
ATOM 1209 O O . PRO A 1 162 ? 17.456 -5.250 -9.051 1.00 57.59 162 PRO A O 1
ATOM 1212 N N . ASP A 1 163 ? 15.226 -5.053 -9.098 1.00 78.88 163 ASP A N 1
ATOM 1213 C CA . ASP A 1 163 ? 15.202 -3.695 -9.612 1.00 78.88 163 ASP A CA 1
ATOM 1214 C C . ASP A 1 163 ? 14.948 -2.724 -8.466 1.00 78.88 163 ASP A C 1
ATOM 1216 O O . ASP A 1 163 ? 13.821 -2.533 -8.004 1.00 78.88 163 ASP A O 1
ATOM 1220 N N . ASN A 1 164 ? 16.026 -2.093 -8.018 1.00 85.00 164 ASN A N 1
ATOM 1221 C CA . ASN A 1 164 ? 15.967 -1.109 -6.949 1.00 85.00 164 ASN A CA 1
ATOM 1222 C C . ASN A 1 164 ? 15.081 0.090 -7.306 1.00 85.00 164 ASN A C 1
ATOM 1224 O O . ASN A 1 164 ? 14.501 0.687 -6.403 1.00 85.00 164 ASN A O 1
ATOM 1228 N N . ALA A 1 165 ? 14.902 0.414 -8.593 1.00 86.88 165 ALA A N 1
ATOM 1229 C CA . ALA A 1 165 ? 13.973 1.467 -8.976 1.00 86.88 165 ALA A CA 1
ATOM 1230 C C . ALA A 1 165 ? 12.531 1.063 -8.650 1.00 86.88 165 ALA A C 1
ATOM 1232 O O . ALA A 1 165 ? 11.819 1.840 -8.027 1.00 86.88 165 ALA A O 1
ATOM 1233 N N . VAL A 1 166 ? 12.125 -0.168 -8.973 1.00 87.50 166 VAL A N 1
ATOM 1234 C CA . VAL A 1 166 ? 10.781 -0.683 -8.659 1.00 87.50 166 VAL A CA 1
ATOM 1235 C C . VAL A 1 166 ? 10.535 -0.674 -7.148 1.00 87.50 166 VAL A C 1
ATOM 1237 O O . VAL A 1 166 ? 9.530 -0.127 -6.699 1.00 87.50 166 VAL A O 1
ATOM 1240 N N . LYS A 1 167 ? 11.506 -1.153 -6.358 1.00 86.38 167 LYS A N 1
ATOM 1241 C CA . LYS A 1 167 ? 11.448 -1.107 -4.885 1.00 86.38 167 LYS A CA 1
ATOM 1242 C C . LYS A 1 167 ? 11.230 0.316 -4.348 1.00 86.38 167 LYS A C 1
ATOM 1244 O O . LYS A 1 167 ? 10.472 0.515 -3.406 1.00 86.38 167 LYS A O 1
ATOM 1249 N N . ARG A 1 168 ? 11.848 1.339 -4.953 1.00 91.12 168 ARG A N 1
ATOM 1250 C CA . ARG A 1 168 ? 11.634 2.749 -4.559 1.00 91.12 168 ARG A CA 1
ATOM 1251 C C . ARG A 1 168 ? 10.189 3.191 -4.786 1.00 91.12 168 ARG A C 1
ATOM 1253 O O . ARG A 1 168 ? 9.618 3.824 -3.903 1.00 91.12 168 ARG A O 1
ATOM 1260 N N . PHE A 1 169 ? 9.604 2.856 -5.938 1.00 91.56 169 PHE A N 1
ATOM 1261 C CA . PHE A 1 169 ? 8.201 3.170 -6.236 1.00 91.56 169 PHE A CA 1
ATOM 1262 C C . PHE A 1 169 ? 7.247 2.467 -5.273 1.00 91.56 169 PHE A C 1
ATOM 1264 O O . PHE A 1 169 ? 6.314 3.099 -4.782 1.00 91.56 169 PHE A O 1
ATOM 1271 N N . GLU A 1 170 ? 7.525 1.204 -4.952 1.00 87.12 170 GLU A N 1
ATOM 1272 C CA . GLU A 1 170 ? 6.758 0.443 -3.969 1.00 87.12 170 GLU A CA 1
ATOM 1273 C C . GLU A 1 170 ? 6.756 1.133 -2.600 1.00 87.12 170 GLU A C 1
ATOM 1275 O O . GLU A 1 170 ? 5.695 1.364 -2.025 1.00 87.12 170 GLU A O 1
ATOM 1280 N N . ILE A 1 171 ? 7.923 1.532 -2.089 1.00 87.94 171 ILE A N 1
ATOM 1281 C CA . ILE A 1 171 ? 8.010 2.178 -0.773 1.00 87.94 171 ILE A CA 1
ATOM 1282 C C . ILE A 1 171 ? 7.280 3.520 -0.771 1.00 87.94 171 ILE A C 1
ATOM 1284 O O . ILE A 1 171 ? 6.553 3.821 0.170 1.00 87.94 171 ILE A O 1
ATOM 1288 N N . VAL A 1 172 ? 7.433 4.335 -1.818 1.00 91.19 172 VAL A N 1
ATOM 1289 C CA . VAL A 1 172 ? 6.744 5.635 -1.897 1.00 91.19 172 VAL A CA 1
ATOM 1290 C C . VAL A 1 172 ? 5.224 5.453 -1.988 1.00 91.19 172 VAL A C 1
ATOM 1292 O O . VAL A 1 172 ? 4.491 6.227 -1.376 1.00 91.19 172 VAL A O 1
ATOM 1295 N N . GLN A 1 173 ? 4.741 4.409 -2.669 1.00 87.81 173 GLN A N 1
ATOM 1296 C CA . GLN A 1 173 ? 3.322 4.040 -2.671 1.00 87.81 173 GLN A CA 1
ATOM 1297 C C . GLN A 1 173 ? 2.844 3.622 -1.275 1.00 87.81 173 GLN A C 1
ATOM 1299 O O . GLN A 1 173 ? 1.846 4.150 -0.799 1.00 87.81 173 GLN A O 1
ATOM 1304 N N . GLN A 1 174 ? 3.587 2.755 -0.582 1.00 85.06 174 GLN A N 1
ATOM 1305 C CA . GLN A 1 174 ? 3.259 2.346 0.788 1.00 85.06 174 GLN A CA 1
ATOM 1306 C C . GLN A 1 174 ? 3.199 3.546 1.742 1.00 85.06 174 GLN A C 1
ATOM 1308 O O . GLN A 1 174 ? 2.304 3.629 2.578 1.00 85.06 174 GLN A O 1
ATOM 1313 N N . LEU A 1 175 ? 4.122 4.505 1.610 1.00 86.88 175 LEU A N 1
ATOM 1314 C CA . LEU A 1 175 ? 4.107 5.730 2.412 1.00 86.88 175 LEU A CA 1
ATOM 1315 C C . LEU A 1 175 ? 2.849 6.573 2.167 1.00 86.88 175 LEU A C 1
ATOM 1317 O O . LEU A 1 175 ? 2.334 7.162 3.116 1.00 86.88 175 LEU A O 1
ATOM 1321 N N . ARG A 1 176 ? 2.357 6.637 0.925 1.00 89.81 176 ARG A N 1
ATOM 1322 C CA . ARG A 1 176 ? 1.097 7.316 0.586 1.00 89.81 176 ARG A CA 1
ATOM 1323 C C . ARG A 1 176 ? -0.094 6.566 1.174 1.00 89.81 176 ARG A C 1
ATOM 1325 O O . ARG A 1 176 ? -0.926 7.176 1.829 1.00 89.81 176 ARG A O 1
ATOM 1332 N N . ASP A 1 177 ? -0.142 5.247 1.009 1.00 82.75 177 ASP A N 1
ATOM 1333 C CA . ASP A 1 177 ? -1.249 4.418 1.499 1.00 82.75 177 ASP A CA 1
ATOM 1334 C C . ASP A 1 177 ? -1.345 4.452 3.042 1.00 82.75 177 ASP A C 1
ATOM 1336 O O . ASP A 1 177 ? -2.432 4.443 3.620 1.00 82.75 177 ASP A O 1
ATOM 1340 N N . LEU A 1 178 ? -0.203 4.585 3.725 1.00 79.69 178 LEU A N 1
ATOM 1341 C CA . LEU A 1 178 ? -0.108 4.819 5.172 1.00 79.69 178 LEU A CA 1
ATOM 1342 C C . LEU A 1 178 ? -0.328 6.287 5.582 1.00 79.69 178 LEU A C 1
ATOM 1344 O O . LEU A 1 178 ? -0.195 6.608 6.761 1.00 79.69 178 LEU A O 1
ATOM 1348 N N . HIS A 1 179 ? -0.634 7.177 4.636 1.00 80.62 179 HIS A N 1
ATOM 1349 C CA . HIS A 1 179 ? -0.839 8.615 4.843 1.00 80.62 179 HIS A CA 1
ATOM 1350 C C . HIS A 1 179 ? 0.369 9.327 5.483 1.00 80.62 179 HIS A C 1
ATOM 1352 O O . HIS A 1 179 ? 0.247 10.389 6.093 1.00 80.62 179 HIS A O 1
ATOM 1358 N N . VAL A 1 180 ? 1.570 8.757 5.330 1.00 82.19 180 VAL A N 1
ATOM 1359 C CA . VAL A 1 180 ? 2.836 9.373 5.754 1.00 82.19 180 VAL A CA 1
ATOM 1360 C C . VAL A 1 180 ? 3.242 10.473 4.771 1.00 82.19 180 VAL A C 1
ATOM 1362 O O . VAL A 1 180 ? 3.898 11.441 5.160 1.00 82.19 180 VAL A O 1
ATOM 1365 N N . ILE A 1 181 ? 2.862 10.353 3.497 1.00 84.44 181 ILE A N 1
ATOM 1366 C CA . ILE A 1 181 ? 3.001 11.392 2.466 1.00 84.44 181 ILE A CA 1
ATOM 1367 C C . ILE A 1 181 ? 1.649 11.704 1.825 1.00 84.44 181 ILE A C 1
ATOM 1369 O O . ILE A 1 181 ? 0.746 10.875 1.866 1.00 84.44 181 ILE A O 1
ATOM 1373 N N . THR A 1 182 ? 1.515 12.899 1.250 1.00 85.88 182 THR A N 1
ATOM 1374 C CA . THR A 1 182 ? 0.300 13.306 0.532 1.00 85.88 182 THR A CA 1
ATOM 1375 C C . THR A 1 182 ? 0.262 12.703 -0.873 1.00 85.88 182 THR A C 1
ATOM 1377 O O . THR A 1 182 ? 1.302 12.331 -1.429 1.00 85.88 182 THR A O 1
ATOM 1380 N N . ASP A 1 183 ? -0.923 12.666 -1.485 1.00 89.75 183 ASP A N 1
ATOM 1381 C CA . ASP A 1 183 ? -1.070 12.270 -2.891 1.00 89.75 183 ASP A CA 1
ATOM 1382 C C . ASP A 1 183 ? -0.256 13.176 -3.821 1.00 89.75 183 ASP A C 1
ATOM 1384 O O . ASP A 1 183 ? 0.413 12.699 -4.733 1.00 89.75 183 ASP A O 1
ATOM 1388 N N . GLU A 1 184 ? -0.204 14.479 -3.533 1.00 90.44 184 GLU A N 1
ATOM 1389 C CA . GLU A 1 184 ? 0.601 15.434 -4.297 1.00 90.44 184 GLU A CA 1
ATOM 1390 C C . GLU A 1 184 ? 2.112 15.149 -4.195 1.00 90.44 184 GLU A C 1
ATOM 1392 O O . GLU A 1 184 ? 2.838 15.244 -5.192 1.00 90.44 184 GLU A O 1
ATOM 1397 N N . ASP A 1 185 ? 2.600 14.771 -3.006 1.00 90.06 185 ASP A N 1
ATOM 1398 C CA . ASP A 1 185 ? 3.988 14.347 -2.794 1.00 90.06 185 ASP A CA 1
ATOM 1399 C C . ASP A 1 185 ? 4.317 13.083 -3.588 1.00 90.06 185 ASP A C 1
ATOM 1401 O O . ASP A 1 185 ? 5.362 13.021 -4.248 1.00 90.06 185 ASP A O 1
ATOM 1405 N N . TYR A 1 186 ? 3.427 12.091 -3.534 1.00 94.12 186 TYR A N 1
ATOM 1406 C CA . TYR A 1 186 ? 3.549 10.852 -4.294 1.00 94.12 186 TYR A CA 1
ATOM 1407 C C . TYR A 1 186 ? 3.605 11.140 -5.797 1.00 94.12 186 TYR A C 1
ATOM 1409 O O . TYR A 1 186 ? 4.561 10.762 -6.477 1.00 94.12 186 TYR A O 1
ATOM 1417 N N . ASP A 1 187 ? 2.622 11.877 -6.302 1.00 93.75 187 ASP A N 1
ATOM 1418 C CA . ASP A 1 187 ? 2.453 12.171 -7.716 1.00 93.75 187 ASP A CA 1
ATOM 1419 C C . ASP A 1 187 ? 3.626 12.960 -8.294 1.00 93.75 187 ASP A C 1
ATOM 1421 O O . ASP A 1 187 ? 4.103 12.666 -9.395 1.00 93.75 187 ASP A O 1
ATOM 1425 N N . ARG A 1 188 ? 4.136 13.948 -7.551 1.00 95.00 188 ARG A N 1
ATOM 142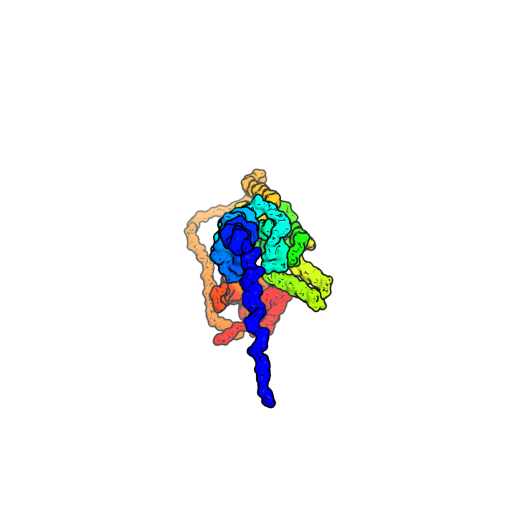6 C CA . ARG A 1 188 ? 5.311 14.730 -7.953 1.00 95.00 188 ARG A CA 1
ATOM 1427 C C . ARG A 1 188 ? 6.534 13.832 -8.145 1.00 95.00 188 ARG A C 1
ATOM 1429 O O . ARG A 1 188 ? 7.194 13.909 -9.180 1.00 95.00 188 ARG A O 1
ATOM 1436 N N . ARG A 1 189 ? 6.809 12.952 -7.178 1.00 95.88 189 ARG A N 1
ATOM 1437 C CA . ARG A 1 189 ? 7.956 12.023 -7.204 1.00 95.88 189 ARG A CA 1
ATOM 1438 C C . ARG A 1 189 ? 7.796 10.951 -8.272 1.00 95.88 189 ARG A C 1
ATOM 1440 O O . ARG A 1 189 ? 8.758 10.644 -8.976 1.00 95.88 189 ARG A O 1
ATOM 1447 N N . ARG A 1 190 ? 6.579 10.429 -8.436 1.00 95.12 190 ARG A N 1
ATOM 1448 C CA . ARG A 1 190 ? 6.224 9.480 -9.490 1.00 95.12 190 ARG A CA 1
ATOM 1449 C C . ARG A 1 190 ? 6.492 10.086 -10.862 1.00 95.12 190 ARG A C 1
ATOM 1451 O O . ARG A 1 190 ? 7.288 9.533 -11.613 1.00 95.12 190 ARG A O 1
ATOM 1458 N N . ARG A 1 191 ? 5.890 11.243 -11.166 1.00 93.94 191 ARG A N 1
ATOM 1459 C CA . ARG A 1 191 ? 6.045 11.923 -12.464 1.00 93.94 191 ARG A CA 1
ATOM 1460 C C . ARG A 1 191 ? 7.507 12.208 -12.797 1.00 93.94 191 ARG A C 1
ATOM 1462 O O . ARG A 1 191 ? 7.921 11.961 -13.923 1.00 93.94 191 ARG A O 1
ATOM 1469 N N . ALA A 1 192 ? 8.293 12.668 -11.824 1.00 94.38 192 ALA A N 1
ATOM 1470 C CA . ALA A 1 192 ? 9.705 12.986 -12.028 1.00 94.38 192 ALA A CA 1
ATOM 1471 C C . ALA A 1 192 ? 10.588 11.763 -12.349 1.00 94.38 192 ALA A C 1
ATOM 1473 O O . ALA A 1 192 ? 11.687 11.926 -12.873 1.00 94.38 192 ALA A O 1
ATOM 1474 N N . ASN A 1 193 ? 10.138 10.546 -12.027 1.00 94.19 193 ASN A N 1
ATOM 1475 C CA . ASN A 1 193 ? 10.959 9.337 -12.123 1.00 94.19 193 ASN A CA 1
ATOM 1476 C C . ASN A 1 193 ? 10.316 8.211 -12.936 1.00 94.19 193 ASN A C 1
ATOM 1478 O O . ASN A 1 193 ? 10.884 7.121 -13.002 1.00 94.19 193 ASN A O 1
ATOM 1482 N N . ILE A 1 194 ? 9.144 8.428 -13.538 1.00 92.94 194 ILE A N 1
ATOM 1483 C CA . ILE A 1 194 ? 8.357 7.356 -14.164 1.00 92.94 194 ILE A CA 1
ATOM 1484 C C . ILE A 1 194 ? 9.101 6.663 -15.316 1.00 92.94 194 ILE A C 1
ATOM 1486 O O . ILE A 1 194 ? 8.885 5.477 -15.548 1.00 92.94 194 ILE A O 1
ATOM 1490 N N . GLY A 1 195 ? 10.074 7.328 -15.952 1.00 90.81 195 GLY A N 1
ATOM 1491 C CA . GLY A 1 195 ? 10.968 6.701 -16.935 1.00 90.81 195 GLY A CA 1
ATOM 1492 C C . GLY A 1 195 ? 11.881 5.606 -16.383 1.00 90.81 195 GLY A C 1
ATOM 1493 O O . GLY A 1 195 ? 12.475 4.861 -17.153 1.00 90.81 195 GLY A O 1
ATOM 1494 N N . ALA A 1 196 ? 11.976 5.438 -15.062 1.00 89.94 196 ALA A N 1
ATOM 1495 C CA . ALA A 1 196 ? 12.595 4.250 -14.477 1.00 89.94 196 ALA A CA 1
ATOM 1496 C C . ALA A 1 196 ? 11.747 2.983 -14.683 1.00 89.94 196 ALA A C 1
ATOM 1498 O O . ALA A 1 196 ? 12.296 1.878 -14.710 1.00 89.94 196 ALA A O 1
ATOM 1499 N N . LEU A 1 197 ? 10.425 3.150 -14.794 1.00 91.00 197 LEU A N 1
ATOM 1500 C CA . LEU A 1 197 ? 9.452 2.091 -15.059 1.00 91.00 197 LEU A CA 1
ATOM 1501 C C . LEU A 1 197 ? 9.110 1.991 -16.553 1.00 91.00 197 LEU A C 1
ATOM 1503 O O . LEU A 1 197 ? 8.892 0.885 -17.037 1.00 91.00 197 LEU A O 1
ATOM 1507 N N . LEU A 1 198 ? 9.103 3.129 -17.256 1.00 92.00 198 LEU A N 1
ATOM 1508 C CA . LEU A 1 198 ? 8.708 3.285 -18.661 1.00 92.00 198 LEU A CA 1
ATOM 1509 C C . LEU A 1 198 ? 9.861 3.873 -19.504 1.00 92.00 198 LEU A C 1
ATOM 1511 O O . LEU A 1 198 ? 9.798 5.032 -19.926 1.00 92.00 198 LEU A O 1
ATOM 1515 N N . PRO A 1 199 ? 10.971 3.139 -19.683 1.00 88.06 199 PRO A N 1
ATOM 1516 C CA . PRO A 1 199 ? 12.196 3.674 -20.275 1.00 88.06 199 PRO A CA 1
ATOM 1517 C C . PRO A 1 199 ? 12.082 4.122 -21.741 1.00 88.06 199 PRO A C 1
ATOM 1519 O O . PRO A 1 199 ? 12.960 4.858 -22.191 1.00 88.06 199 PRO A O 1
ATOM 1522 N N . LEU A 1 200 ? 11.069 3.688 -22.500 1.00 88.38 200 LEU A N 1
ATOM 1523 C CA . LEU A 1 200 ? 10.928 4.026 -23.922 1.00 88.38 200 LEU A CA 1
ATOM 1524 C C . LEU A 1 200 ? 10.004 5.221 -24.183 1.00 88.38 200 LEU A C 1
ATOM 1526 O O . LEU A 1 200 ? 10.175 5.901 -25.195 1.00 88.38 200 LEU A O 1
ATOM 1530 N N . THR A 1 201 ? 9.031 5.479 -23.307 1.00 90.69 201 THR A N 1
ATOM 1531 C CA . THR A 1 201 ? 8.007 6.520 -23.520 1.00 90.69 201 THR A CA 1
ATOM 1532 C C . THR A 1 201 ? 8.039 7.668 -22.522 1.00 90.69 201 THR A C 1
ATOM 1534 O O . THR A 1 201 ? 7.385 8.685 -22.759 1.00 90.69 201 THR A O 1
ATOM 1537 N N . ALA A 1 202 ? 8.799 7.554 -21.433 1.00 89.88 202 ALA A N 1
ATOM 1538 C CA . ALA A 1 202 ? 8.906 8.597 -20.421 1.00 89.88 202 ALA A CA 1
ATOM 1539 C C . ALA A 1 202 ? 10.314 9.216 -20.346 1.00 89.88 202 ALA A C 1
ATOM 1541 O O . ALA A 1 202 ? 11.303 8.590 -20.734 1.00 89.88 202 ALA A O 1
ATOM 1542 N N . PRO A 1 203 ? 10.428 10.461 -19.840 1.00 88.62 203 PRO A N 1
ATOM 1543 C CA . PRO A 1 203 ? 11.720 11.114 -19.675 1.00 88.62 203 PRO A CA 1
ATOM 1544 C C . PRO A 1 203 ? 12.625 10.336 -18.705 1.00 88.62 203 PRO A C 1
ATOM 1546 O O . PRO A 1 203 ? 12.118 9.701 -17.775 1.00 88.62 203 PRO A O 1
ATOM 1549 N N . PRO A 1 204 ? 13.961 10.414 -18.870 1.00 87.25 204 PRO A N 1
ATOM 1550 C CA . PRO A 1 204 ? 14.894 9.709 -18.002 1.00 87.25 204 PRO A CA 1
ATOM 1551 C C . PRO A 1 204 ? 14.679 10.059 -16.521 1.00 87.25 204 PRO A C 1
ATOM 1553 O O . PRO A 1 204 ? 14.489 11.233 -16.191 1.00 87.25 204 PRO A O 1
ATOM 1556 N N . PRO A 1 205 ? 14.734 9.066 -15.617 1.00 91.12 205 PRO A N 1
ATOM 1557 C CA . PRO A 1 205 ? 14.500 9.287 -14.194 1.00 91.12 205 PRO A CA 1
ATOM 1558 C C . PRO A 1 205 ? 15.698 9.959 -13.514 1.00 91.12 205 PRO A C 1
ATOM 1560 O O . PRO A 1 205 ? 16.726 10.209 -14.144 1.00 91.12 205 PRO A O 1
ATOM 1563 N N . ALA A 1 206 ? 15.621 10.195 -12.203 1.00 90.69 206 ALA A N 1
ATOM 1564 C CA . ALA A 1 206 ? 16.780 10.616 -11.421 1.00 90.69 206 ALA A CA 1
ATOM 1565 C C . ALA A 1 206 ? 17.958 9.631 -11.539 1.00 90.69 206 ALA A C 1
ATOM 1567 O O . ALA A 1 206 ? 17.786 8.411 -11.610 1.00 90.69 206 ALA A O 1
ATOM 1568 N N . ALA A 1 207 ? 19.185 10.151 -11.494 1.00 87.69 207 ALA A N 1
ATOM 1569 C CA . ALA A 1 207 ? 20.370 9.308 -11.384 1.00 87.69 207 ALA A CA 1
ATOM 1570 C C . ALA A 1 207 ? 20.421 8.583 -10.022 1.00 87.69 207 ALA A C 1
ATOM 1572 O O . ALA A 1 207 ? 20.122 9.170 -8.984 1.00 87.69 207 ALA A O 1
ATOM 1573 N N . GLY A 1 208 ? 20.878 7.327 -10.011 1.00 84.00 208 GLY A N 1
ATOM 1574 C CA . GLY A 1 208 ? 21.126 6.575 -8.776 1.00 84.00 208 GLY A CA 1
ATOM 1575 C C . GLY A 1 208 ? 19.927 5.810 -8.209 1.00 84.00 208 GLY A C 1
ATOM 1576 O O . GLY A 1 208 ? 20.037 5.278 -7.104 1.00 84.00 208 GLY A O 1
ATOM 1577 N N . LEU A 1 209 ? 18.800 5.719 -8.929 1.00 86.94 209 LEU A N 1
ATOM 1578 C CA . LEU A 1 209 ? 17.664 4.883 -8.504 1.00 86.94 209 LEU A CA 1
ATOM 1579 C C . LEU A 1 209 ? 17.983 3.379 -8.508 1.00 86.94 209 LEU A C 1
ATOM 1581 O O . LEU A 1 209 ? 17.312 2.601 -7.836 1.00 86.94 209 LEU A O 1
ATOM 1585 N N . ASP A 1 210 ? 19.032 2.977 -9.219 1.00 81.62 210 ASP A N 1
ATOM 1586 C CA . ASP A 1 210 ? 19.593 1.627 -9.250 1.00 81.62 210 ASP A CA 1
ATOM 1587 C C . ASP A 1 210 ? 20.346 1.250 -7.965 1.00 81.62 210 ASP A C 1
ATOM 1589 O O . ASP A 1 210 ? 20.649 0.076 -7.755 1.00 81.62 210 ASP A O 1
ATOM 1593 N N . ARG A 1 211 ? 20.635 2.212 -7.081 1.00 82.38 211 ARG A N 1
ATOM 1594 C CA . ARG A 1 211 ? 21.310 1.945 -5.805 1.00 82.38 211 ARG A CA 1
ATOM 1595 C C . ARG A 1 211 ? 20.408 1.152 -4.858 1.00 82.38 211 ARG A C 1
ATOM 1597 O O . ARG A 1 211 ? 19.206 1.439 -4.824 1.00 82.38 211 ARG A O 1
ATOM 1604 N N . PRO A 1 212 ? 20.981 0.257 -4.029 1.00 80.38 212 PRO A N 1
ATOM 1605 C CA . PRO A 1 212 ? 20.239 -0.458 -3.000 1.00 80.38 212 PRO A CA 1
ATOM 1606 C C . PRO A 1 212 ? 19.413 0.488 -2.136 1.00 80.38 212 PRO A C 1
ATOM 1608 O O . PRO A 1 212 ? 19.830 1.612 -1.838 1.00 80.38 212 PRO A O 1
ATOM 1611 N N . VAL A 1 213 ? 18.238 0.016 -1.747 1.00 78.44 213 VAL A N 1
ATOM 1612 C CA . VAL A 1 213 ? 17.297 0.752 -0.914 1.00 78.44 213 VAL A CA 1
ATOM 1613 C C . VAL A 1 213 ? 17.192 0.095 0.459 1.00 78.44 213 VAL A C 1
ATOM 1615 O O . VAL A 1 213 ? 17.183 -1.133 0.520 1.00 78.44 213 VAL A O 1
ATOM 1618 N N . PRO A 1 214 ? 17.140 0.888 1.547 1.00 73.38 214 PRO A N 1
ATOM 1619 C CA . PRO A 1 214 ? 16.858 0.377 2.885 1.00 73.38 214 PRO A CA 1
ATOM 1620 C C . PRO A 1 214 ? 15.501 -0.329 2.960 1.00 73.38 214 PRO A C 1
ATOM 1622 O O . PRO A 1 214 ? 14.605 -0.051 2.166 1.00 73.38 214 PRO A O 1
ATOM 1625 N N . GLU A 1 215 ? 15.318 -1.182 3.964 1.00 73.31 215 GLU A N 1
ATOM 1626 C CA . GLU A 1 215 ? 14.047 -1.881 4.155 1.00 73.31 215 GLU A CA 1
ATOM 1627 C C . GLU A 1 215 ? 12.894 -0.883 4.383 1.00 73.31 215 GLU A C 1
ATOM 1629 O O . GLU A 1 215 ? 13.075 0.095 5.123 1.00 73.31 215 GLU A O 1
ATOM 1634 N N . PRO A 1 216 ? 11.684 -1.128 3.840 1.00 70.00 216 PRO A N 1
ATOM 1635 C CA . PRO A 1 216 ? 10.552 -0.203 3.961 1.00 70.00 216 PRO A CA 1
ATOM 1636 C C . PRO A 1 216 ? 10.268 0.216 5.411 1.00 70.00 216 PRO A C 1
ATOM 1638 O O . PRO A 1 216 ? 10.042 1.391 5.706 1.00 70.00 216 PRO A O 1
ATOM 1641 N N . ARG A 1 217 ? 10.382 -0.735 6.351 1.00 70.31 217 ARG A N 1
ATOM 1642 C CA . ARG A 1 217 ? 10.186 -0.502 7.792 1.00 70.31 217 ARG A CA 1
ATOM 1643 C C . ARG A 1 217 ? 11.151 0.535 8.370 1.00 70.31 217 ARG A C 1
ATOM 1645 O O . ARG A 1 217 ? 10.758 1.298 9.247 1.00 70.31 217 ARG A O 1
ATOM 1652 N N . GLN A 1 218 ? 12.391 0.588 7.883 1.00 77.19 218 GLN A N 1
ATOM 1653 C CA . GLN A 1 218 ? 13.391 1.552 8.356 1.00 77.19 218 GLN A CA 1
ATOM 1654 C C . GLN A 1 218 ? 13.021 2.978 7.938 1.00 77.19 218 GLN A C 1
ATOM 1656 O O . GLN A 1 218 ? 13.187 3.917 8.714 1.00 77.19 218 GLN A O 1
ATOM 1661 N N . ILE A 1 219 ? 12.483 3.137 6.727 1.00 81.81 219 ILE A N 1
ATOM 1662 C CA . ILE A 1 219 ? 12.083 4.440 6.185 1.00 81.81 219 ILE A CA 1
ATOM 1663 C C . ILE A 1 219 ? 10.821 4.943 6.889 1.00 81.81 219 ILE A C 1
ATOM 1665 O O . ILE A 1 219 ? 10.800 6.085 7.350 1.00 81.81 219 ILE A O 1
ATOM 1669 N N . VAL A 1 220 ? 9.807 4.083 7.035 1.00 76.94 220 VAL A N 1
ATOM 1670 C CA . VAL A 1 220 ? 8.581 4.400 7.787 1.00 76.94 220 VAL A CA 1
ATOM 1671 C C . VAL A 1 220 ? 8.924 4.792 9.225 1.00 76.94 220 VAL A C 1
ATOM 1673 O O . VAL A 1 220 ? 8.517 5.861 9.679 1.00 76.94 220 VAL A O 1
ATOM 1676 N N . GLY A 1 221 ? 9.736 3.981 9.912 1.00 76.75 221 GLY A N 1
ATOM 1677 C CA . GLY A 1 221 ? 10.142 4.247 11.292 1.00 76.75 221 GLY A CA 1
ATOM 1678 C C . GLY A 1 221 ? 10.887 5.574 11.447 1.00 76.75 221 GLY A C 1
ATOM 1679 O O . GLY A 1 221 ? 10.604 6.331 12.374 1.00 76.75 221 GLY A O 1
ATOM 1680 N N . ARG A 1 222 ? 11.784 5.915 10.511 1.00 87.06 222 ARG A N 1
ATOM 1681 C CA . ARG A 1 222 ? 12.506 7.196 10.545 1.00 87.06 222 ARG A CA 1
ATOM 1682 C C . ARG A 1 222 ? 11.574 8.395 10.342 1.00 87.06 222 ARG A C 1
ATOM 1684 O O . ARG A 1 222 ? 11.708 9.380 11.063 1.00 87.06 222 ARG A O 1
ATOM 1691 N N . LEU A 1 223 ? 10.627 8.315 9.404 1.00 86.38 223 LEU A N 1
ATOM 1692 C CA . LEU A 1 223 ? 9.650 9.386 9.156 1.00 86.38 223 LEU A CA 1
ATOM 1693 C C . LEU A 1 223 ? 8.698 9.587 10.346 1.00 86.38 223 LEU A C 1
ATOM 1695 O O . LEU A 1 223 ? 8.388 10.721 10.702 1.00 86.38 223 LEU A O 1
ATOM 1699 N N . GLN A 1 224 ? 8.273 8.504 10.995 1.00 83.94 224 GLN A N 1
ATOM 1700 C CA . GLN A 1 224 ? 7.452 8.578 12.205 1.00 83.94 224 GLN A CA 1
ATOM 1701 C C . GLN A 1 224 ? 8.227 9.177 13.386 1.00 83.94 224 GLN A C 1
ATOM 1703 O O . GLN A 1 224 ? 7.688 10.022 14.098 1.00 83.94 224 GLN A O 1
ATOM 1708 N N . ALA A 1 225 ? 9.496 8.797 13.564 1.00 83.25 225 ALA A N 1
ATOM 1709 C CA . ALA A 1 225 ? 10.337 9.303 14.647 1.00 83.25 225 ALA A CA 1
ATOM 1710 C C . ALA A 1 225 ? 10.541 10.825 14.572 1.00 83.25 225 ALA A C 1
ATOM 1712 O O . ALA A 1 225 ? 10.405 11.509 15.586 1.00 83.25 225 ALA A O 1
ATOM 1713 N N . ILE A 1 226 ? 10.802 11.380 13.380 1.00 86.44 226 ILE A N 1
ATOM 1714 C CA . ILE A 1 226 ? 10.929 12.841 13.227 1.00 86.44 226 ILE A CA 1
ATOM 1715 C C . ILE A 1 226 ? 9.589 13.561 13.446 1.00 86.44 226 ILE A C 1
ATOM 1717 O O . ILE A 1 226 ? 9.571 14.658 14.001 1.00 86.44 226 ILE A O 1
ATOM 1721 N N . GLY A 1 227 ? 8.462 12.937 13.081 1.00 84.62 227 GLY A N 1
ATOM 1722 C CA . GLY A 1 227 ? 7.128 13.476 13.358 1.00 84.62 227 GLY A CA 1
ATOM 1723 C C . GLY A 1 227 ? 6.821 13.529 14.858 1.00 84.62 227 GLY A C 1
ATOM 1724 O O . GLY A 1 227 ? 6.311 14.532 15.353 1.00 84.62 227 GLY A O 1
ATOM 1725 N N . GLN A 1 228 ? 7.200 12.490 15.605 1.00 83.94 228 GLN A N 1
ATOM 1726 C CA . GLN A 1 228 ? 7.096 12.473 17.068 1.00 83.94 228 GLN A CA 1
ATOM 1727 C C . GLN A 1 228 ? 8.021 13.512 17.715 1.00 83.94 228 GLN A C 1
ATOM 1729 O O . GLN A 1 228 ? 7.607 14.206 18.641 1.00 83.94 228 GLN A O 1
ATOM 1734 N N . ALA A 1 229 ? 9.251 13.670 17.215 1.00 82.94 229 ALA A N 1
ATOM 1735 C CA . ALA A 1 229 ? 10.176 14.692 17.703 1.00 82.94 229 ALA A CA 1
ATOM 1736 C C . ALA A 1 229 ? 9.602 16.112 17.549 1.00 82.94 229 ALA A C 1
ATOM 1738 O O . ALA A 1 229 ? 9.710 16.916 18.476 1.00 82.94 229 ALA A O 1
ATOM 1739 N N . LEU A 1 230 ? 8.929 16.397 16.426 1.00 86.88 230 LEU A N 1
ATOM 1740 C CA . LEU A 1 230 ? 8.201 17.651 16.217 1.00 86.88 230 LEU A CA 1
ATOM 1741 C C . LEU A 1 230 ? 7.061 17.826 17.235 1.00 86.88 230 LEU A C 1
ATOM 1743 O O . LEU A 1 230 ? 6.942 18.889 17.839 1.00 86.88 230 LEU A O 1
ATOM 1747 N N . GLN A 1 231 ? 6.246 16.790 17.463 1.00 89.75 231 GLN A N 1
ATOM 1748 C CA . GLN A 1 231 ? 5.136 16.839 18.430 1.00 89.75 231 GLN A CA 1
ATOM 1749 C C . GLN A 1 231 ? 5.606 17.089 19.868 1.00 89.75 231 GLN A C 1
ATOM 1751 O O . GLN A 1 231 ? 4.932 17.782 20.626 1.00 89.75 231 GLN A O 1
ATOM 1756 N N . MET A 1 232 ? 6.769 16.553 20.239 1.00 91.44 232 MET A N 1
ATOM 1757 C CA . MET A 1 232 ? 7.379 16.755 21.556 1.00 91.44 232 MET A CA 1
ATOM 1758 C C . MET A 1 232 ? 8.133 18.089 21.683 1.00 91.44 232 MET A C 1
ATOM 1760 O O . MET A 1 232 ? 8.702 18.364 22.737 1.00 91.44 232 MET A O 1
ATOM 1764 N N . GLY A 1 233 ? 8.187 18.907 20.626 1.00 87.75 233 GLY A N 1
ATOM 1765 C CA . GLY A 1 233 ? 8.948 20.159 20.611 1.00 87.75 233 GLY A CA 1
ATOM 1766 C C . GLY A 1 233 ? 10.470 19.972 20.620 1.00 87.75 233 GLY A C 1
ATOM 1767 O O . GLY A 1 233 ? 11.200 20.935 20.834 1.00 87.75 233 GLY A O 1
ATOM 1768 N N . ALA A 1 234 ? 10.960 18.753 20.374 1.00 88.50 234 ALA A N 1
ATOM 1769 C CA . ALA A 1 234 ? 12.387 18.439 20.264 1.00 88.50 234 ALA A CA 1
ATOM 1770 C C . ALA A 1 234 ? 12.976 18.811 18.888 1.00 88.50 234 ALA A C 1
ATOM 1772 O O . ALA A 1 234 ? 14.174 18.656 18.665 1.00 88.50 234 ALA A O 1
ATOM 1773 N N . MET A 1 235 ? 12.130 19.266 17.960 1.00 82.38 235 MET A N 1
ATOM 1774 C CA . MET A 1 235 ? 12.480 19.667 16.602 1.00 82.38 235 MET A CA 1
ATOM 1775 C C . MET A 1 235 ? 11.552 20.798 16.148 1.00 82.38 235 MET A C 1
ATOM 1777 O O . MET A 1 235 ? 10.356 20.781 16.442 1.00 82.38 235 MET A O 1
ATOM 1781 N N . THR A 1 236 ? 12.081 21.772 15.412 1.00 92.06 236 THR A N 1
ATOM 1782 C CA . THR A 1 236 ? 11.277 22.848 14.819 1.00 92.06 236 THR A CA 1
ATOM 1783 C C . THR A 1 236 ? 10.536 22.374 13.558 1.00 92.06 236 THR A C 1
ATOM 1785 O O . THR A 1 236 ? 10.975 21.432 12.891 1.00 92.06 236 THR A O 1
ATOM 1788 N N . PRO A 1 237 ? 9.442 23.044 13.143 1.00 90.50 237 PRO A N 1
ATOM 1789 C CA . PRO A 1 237 ? 8.757 22.717 11.889 1.00 90.50 237 PRO A CA 1
ATOM 1790 C C . PRO A 1 237 ? 9.672 22.768 10.655 1.00 90.50 237 PRO A C 1
ATOM 1792 O O . PRO A 1 237 ? 9.518 21.963 9.737 1.00 90.50 237 PRO A O 1
ATOM 1795 N N . GLN A 1 238 ? 10.639 23.691 10.640 1.00 88.44 238 GLN A N 1
ATOM 1796 C CA . GLN A 1 238 ? 11.590 23.844 9.540 1.00 88.44 238 GLN A CA 1
ATOM 1797 C C . GLN A 1 238 ? 12.597 22.687 9.488 1.00 88.44 238 GLN A C 1
ATOM 1799 O O . GLN A 1 238 ? 12.832 22.140 8.412 1.00 88.44 238 GLN A O 1
ATOM 1804 N N . GLU A 1 239 ? 13.151 22.280 10.633 1.00 84.56 239 GLU A N 1
ATOM 1805 C CA . GLU A 1 239 ? 14.046 21.116 10.725 1.00 84.56 239 GLU A CA 1
ATOM 1806 C C . GLU A 1 239 ? 13.318 19.829 10.334 1.00 84.56 239 GLU A C 1
ATOM 1808 O O . GLU A 1 239 ? 13.835 19.046 9.539 1.00 84.56 239 GLU A O 1
ATOM 1813 N N . HIS A 1 240 ? 12.080 19.653 10.801 1.00 90.56 240 HIS A N 1
ATOM 1814 C CA . HIS A 1 240 ? 11.248 18.517 10.413 1.00 90.56 240 HIS A CA 1
ATOM 1815 C C . HIS A 1 240 ? 11.009 18.476 8.900 1.00 90.56 240 HIS A C 1
ATOM 1817 O O . HIS A 1 240 ? 11.172 17.429 8.271 1.00 90.56 240 HIS A O 1
ATOM 1823 N N . ALA A 1 241 ? 10.651 19.612 8.292 1.00 85.00 241 ALA A N 1
ATOM 1824 C CA . ALA A 1 241 ? 10.452 19.697 6.849 1.00 85.00 241 ALA A CA 1
ATOM 1825 C C . ALA A 1 241 ? 11.741 19.377 6.067 1.00 85.00 241 ALA A C 1
ATOM 1827 O O . ALA A 1 241 ? 11.681 18.674 5.054 1.00 85.00 241 ALA A O 1
ATOM 1828 N N . ALA A 1 242 ? 12.899 19.841 6.547 1.00 87.19 242 ALA A N 1
ATOM 1829 C CA . ALA A 1 242 ? 14.198 19.571 5.934 1.00 87.19 242 ALA A CA 1
ATOM 1830 C C . ALA A 1 242 ? 14.586 18.084 6.021 1.00 87.19 242 ALA A C 1
ATOM 1832 O O . ALA A 1 242 ? 14.908 17.480 4.996 1.00 87.19 242 ALA A O 1
ATOM 1833 N N . GLU A 1 243 ? 14.484 17.469 7.204 1.00 90.44 243 GLU A N 1
ATOM 1834 C CA . GLU A 1 243 ? 14.762 16.040 7.421 1.00 90.44 243 GLU A CA 1
ATOM 1835 C C . GLU A 1 243 ? 13.834 15.154 6.589 1.00 90.44 243 GLU A C 1
ATOM 1837 O O . GLU A 1 243 ? 14.279 14.254 5.872 1.00 90.44 243 GLU A O 1
ATOM 1842 N N . ARG A 1 244 ? 12.531 15.446 6.621 1.00 91.44 244 ARG A N 1
ATOM 1843 C CA . ARG A 1 244 ? 11.531 14.738 5.819 1.00 91.44 244 ARG A CA 1
ATOM 1844 C C . ARG A 1 244 ? 11.868 14.806 4.332 1.00 91.44 244 ARG A C 1
ATOM 1846 O O . ARG A 1 244 ? 11.834 13.783 3.649 1.00 91.44 244 ARG A O 1
ATOM 1853 N N . THR A 1 245 ? 12.201 15.995 3.833 1.00 89.19 245 THR A N 1
ATOM 1854 C CA . THR A 1 245 ? 12.567 16.189 2.425 1.00 89.19 245 THR A CA 1
ATOM 1855 C C . THR A 1 245 ? 13.822 15.398 2.077 1.00 89.19 245 THR A C 1
ATOM 1857 O O . THR A 1 245 ? 13.814 14.677 1.083 1.00 89.19 245 THR A O 1
ATOM 1860 N N . MET A 1 246 ? 14.851 15.436 2.928 1.00 89.12 246 MET A N 1
ATOM 1861 C CA . MET A 1 246 ? 16.091 14.682 2.735 1.00 89.12 246 MET A CA 1
ATOM 1862 C C . MET A 1 246 ? 15.842 13.170 2.641 1.00 89.12 246 MET A C 1
ATOM 1864 O O . MET A 1 246 ? 16.360 12.518 1.735 1.00 89.12 246 MET A O 1
ATOM 1868 N N . ILE A 1 247 ? 15.027 12.610 3.542 1.00 90.00 247 ILE A N 1
ATOM 1869 C CA . ILE A 1 247 ? 14.685 11.178 3.546 1.00 90.00 247 ILE A CA 1
ATOM 1870 C C . ILE A 1 247 ? 13.955 10.795 2.258 1.00 90.00 247 ILE A C 1
ATOM 1872 O O . ILE A 1 247 ? 14.311 9.814 1.602 1.00 90.00 247 ILE A O 1
ATOM 1876 N N . LEU A 1 248 ? 12.934 11.569 1.886 1.00 91.75 248 LEU A N 1
ATOM 1877 C CA . LEU A 1 248 ? 12.118 11.262 0.720 1.00 91.75 248 LEU A CA 1
ATOM 1878 C C . LEU A 1 248 ? 12.891 11.471 -0.591 1.00 91.75 248 LEU A C 1
ATOM 1880 O O . LEU A 1 248 ? 12.715 10.689 -1.523 1.00 91.75 248 LEU A O 1
ATOM 1884 N N . ASP A 1 249 ? 13.773 12.469 -0.676 1.00 90.69 249 ASP A N 1
ATOM 1885 C CA . ASP A 1 249 ? 14.612 12.698 -1.858 1.00 90.69 249 ASP A CA 1
ATOM 1886 C C . ASP A 1 249 ? 15.725 11.660 -1.999 1.00 90.69 249 ASP A C 1
ATOM 1888 O O . ASP A 1 249 ? 16.045 11.262 -3.117 1.00 90.69 249 ASP A O 1
ATOM 1892 N N . ALA A 1 250 ? 16.262 11.140 -0.893 1.00 89.88 250 ALA A N 1
ATOM 1893 C CA . ALA A 1 250 ? 17.167 9.993 -0.937 1.00 89.88 250 ALA A CA 1
ATOM 1894 C C . ALA A 1 250 ? 16.471 8.715 -1.454 1.00 89.88 250 ALA A C 1
ATOM 1896 O O . ALA A 1 250 ? 17.120 7.844 -2.047 1.00 89.88 250 ALA A O 1
ATOM 1897 N N . LEU A 1 251 ? 15.154 8.603 -1.241 1.00 91.88 251 LEU A N 1
ATOM 1898 C CA . LEU A 1 251 ? 14.336 7.489 -1.711 1.00 91.88 251 LEU A CA 1
ATOM 1899 C C . LEU A 1 251 ? 13.914 7.651 -3.180 1.00 91.88 251 LEU A C 1
ATOM 1901 O O . LEU A 1 251 ? 14.225 6.788 -4.000 1.00 91.88 251 LEU A O 1
ATOM 1905 N N . LEU A 1 252 ? 13.215 8.732 -3.523 1.00 94.06 252 LEU A N 1
ATOM 1906 C CA . LEU A 1 252 ? 12.724 9.002 -4.875 1.00 94.06 252 LEU A CA 1
ATOM 1907 C C . LEU A 1 252 ? 12.581 10.521 -5.076 1.00 94.06 252 LEU A C 1
ATOM 1909 O O . LEU A 1 252 ? 11.562 11.075 -4.664 1.00 94.06 252 LEU A O 1
ATOM 1913 N N . PRO A 1 253 ? 13.564 11.214 -5.679 1.00 93.88 253 PRO A N 1
ATOM 1914 C CA . PRO A 1 253 ? 13.595 12.678 -5.750 1.00 93.88 253 PRO A CA 1
ATOM 1915 C C . PRO A 1 253 ? 12.349 13.290 -6.397 1.00 93.88 253 PRO A C 1
ATOM 1917 O O . PRO A 1 253 ? 11.964 12.893 -7.493 1.00 93.88 253 PRO A O 1
ATOM 1920 N N . GLY A 1 254 ? 11.751 14.302 -5.759 1.00 92.19 254 GLY A N 1
ATOM 1921 C CA . GLY A 1 254 ? 10.625 15.047 -6.347 1.00 92.19 254 GLY A CA 1
ATOM 1922 C C . GLY A 1 254 ? 11.045 16.054 -7.422 1.00 92.19 254 GLY A C 1
ATOM 1923 O O . GLY A 1 254 ? 10.247 16.400 -8.287 1.00 92.19 254 GLY A O 1
ATOM 1924 N N . ALA A 1 255 ? 12.300 16.506 -7.365 1.00 88.88 255 ALA A N 1
ATOM 1925 C CA . ALA A 1 255 ? 12.916 17.432 -8.310 1.00 88.88 255 ALA A CA 1
ATOM 1926 C C . ALA A 1 255 ? 14.379 17.006 -8.555 1.00 88.88 255 ALA A C 1
ATOM 1928 O O . ALA A 1 255 ? 15.287 17.458 -7.856 1.00 88.88 255 ALA A O 1
ATOM 1929 N N . PRO A 1 256 ? 14.634 16.070 -9.485 1.00 83.50 256 PRO A N 1
ATOM 1930 C CA . PRO A 1 256 ? 15.972 15.530 -9.688 1.00 83.50 256 PRO A CA 1
ATOM 1931 C C . PRO A 1 256 ? 16.921 16.570 -10.296 1.00 83.50 256 PRO A C 1
ATOM 1933 O O . PRO A 1 256 ? 16.716 17.031 -11.414 1.00 83.50 256 PRO A O 1
ATOM 1936 N N . GLY A 1 257 ? 18.010 16.891 -9.589 1.00 78.19 257 GLY A N 1
ATOM 1937 C CA . GLY A 1 257 ? 19.045 17.812 -10.085 1.00 78.19 257 GLY A CA 1
ATOM 1938 C C . GLY A 1 257 ? 19.914 17.236 -11.212 1.00 78.19 257 GLY A C 1
ATOM 1939 O O . GLY A 1 257 ? 20.604 17.976 -11.909 1.00 78.19 257 GLY A O 1
ATOM 1940 N N . ARG A 1 258 ? 19.891 15.911 -11.404 1.00 82.56 258 ARG A N 1
ATOM 1941 C CA . ARG A 1 258 ? 20.570 15.222 -12.505 1.00 82.56 258 ARG A CA 1
ATOM 1942 C C . ARG A 1 258 ? 19.767 13.998 -12.937 1.00 82.56 258 ARG A C 1
ATOM 1944 O O . ARG A 1 258 ? 19.525 13.094 -12.133 1.00 82.56 258 ARG A O 1
ATOM 1951 N N . ALA A 1 259 ? 19.415 13.957 -14.216 1.00 80.38 259 ALA A N 1
ATOM 1952 C CA . ALA A 1 259 ? 18.822 12.783 -14.838 1.00 80.38 259 ALA A CA 1
ATOM 1953 C C . ALA A 1 259 ? 19.847 11.640 -14.945 1.00 80.38 259 ALA A C 1
ATOM 1955 O O . ALA A 1 259 ? 21.059 11.865 -15.070 1.00 80.38 259 ALA A O 1
ATOM 1956 N N . ALA A 1 260 ? 19.367 10.402 -14.890 1.00 74.69 260 ALA A N 1
ATOM 1957 C CA . ALA A 1 260 ? 20.146 9.240 -15.270 1.00 74.69 260 ALA A CA 1
ATOM 1958 C C . ALA A 1 260 ? 20.625 9.415 -16.721 1.00 74.69 260 ALA A C 1
ATOM 1960 O O . ALA A 1 260 ? 19.920 9.980 -17.558 1.00 74.69 260 ALA A O 1
ATOM 1961 N N . GLY A 1 261 ? 21.838 8.938 -17.016 1.00 63.84 261 GLY A N 1
ATOM 1962 C CA . GLY A 1 261 ? 22.272 8.808 -18.408 1.00 63.84 261 GLY A CA 1
ATOM 1963 C C . GLY A 1 261 ? 21.340 7.864 -19.182 1.00 63.84 261 GLY A C 1
ATOM 1964 O O . GLY A 1 261 ? 20.498 7.210 -18.558 1.00 63.84 261 GLY A O 1
ATOM 1965 N N . PRO A 1 262 ? 21.483 7.759 -20.518 1.00 55.97 262 PRO A N 1
ATOM 1966 C CA . PRO A 1 262 ? 20.725 6.782 -21.299 1.00 55.97 262 PRO A CA 1
ATOM 1967 C C . PRO A 1 262 ? 20.803 5.416 -20.614 1.00 55.97 262 PRO A C 1
ATOM 1969 O O . PRO A 1 262 ? 21.871 5.051 -20.106 1.00 55.97 262 PRO A O 1
ATOM 1972 N N . ALA A 1 263 ? 19.659 4.725 -20.524 1.00 51.50 263 ALA A N 1
ATOM 1973 C CA . ALA A 1 263 ? 19.537 3.478 -19.775 1.00 51.50 263 ALA A CA 1
ATOM 1974 C C . ALA A 1 263 ? 20.730 2.563 -20.101 1.00 51.50 263 ALA A C 1
ATOM 1976 O O . ALA A 1 263 ? 21.116 2.489 -21.273 1.00 51.50 263 ALA A O 1
ATOM 1977 N N . PRO A 1 264 ? 21.352 1.900 -19.103 1.00 44.00 264 PRO A N 1
ATOM 1978 C CA . PRO A 1 264 ? 22.478 1.015 -19.372 1.00 44.00 264 PRO A CA 1
ATOM 1979 C C . PRO A 1 264 ? 22.070 0.067 -20.496 1.00 44.00 264 PRO A C 1
ATOM 1981 O O . PRO A 1 264 ? 20.969 -0.480 -20.440 1.00 44.00 264 PRO A O 1
ATOM 1984 N N . ALA A 1 265 ? 22.928 -0.086 -21.511 1.00 41.34 265 ALA A N 1
ATOM 1985 C CA . ALA A 1 265 ? 22.621 -0.780 -22.766 1.00 41.34 265 ALA A CA 1
ATOM 1986 C C . ALA A 1 265 ? 21.878 -2.117 -22.562 1.00 41.34 265 ALA A C 1
ATOM 1988 O O . ALA A 1 265 ? 21.013 -2.455 -23.356 1.00 41.34 265 ALA A O 1
ATOM 1989 N N . ALA A 1 266 ? 22.120 -2.790 -21.432 1.00 43.56 266 ALA A N 1
ATOM 1990 C CA . ALA A 1 266 ? 21.417 -3.983 -20.969 1.00 43.56 266 ALA A CA 1
ATOM 1991 C C . ALA A 1 266 ? 19.875 -3.880 -20.892 1.00 43.56 266 ALA A C 1
ATOM 1993 O O . ALA A 1 266 ? 19.219 -4.875 -21.169 1.00 43.56 266 ALA A O 1
ATOM 1994 N N . ARG A 1 267 ? 19.279 -2.727 -20.532 1.00 49.72 267 ARG A N 1
ATOM 1995 C CA . ARG A 1 267 ? 17.807 -2.546 -20.498 1.00 49.72 267 ARG A CA 1
ATOM 1996 C C . ARG A 1 267 ? 17.211 -2.238 -21.873 1.00 49.72 267 ARG A C 1
ATOM 1998 O O . ARG A 1 267 ? 16.078 -2.614 -22.133 1.00 49.72 267 ARG A O 1
ATOM 2005 N N . ALA A 1 268 ? 17.976 -1.593 -22.755 1.00 48.16 268 ALA A N 1
ATOM 2006 C CA . ALA A 1 268 ? 17.562 -1.322 -24.135 1.00 48.16 268 ALA A CA 1
ATOM 2007 C C . ALA A 1 268 ? 17.662 -2.565 -25.042 1.00 48.16 268 ALA A C 1
ATOM 2009 O O . ALA A 1 268 ? 17.066 -2.595 -26.113 1.00 48.16 268 ALA A O 1
ATOM 2010 N N . THR A 1 269 ? 18.405 -3.587 -24.608 1.00 53.16 269 THR A N 1
ATOM 2011 C CA . THR A 1 269 ? 18.566 -4.877 -25.294 1.00 53.16 269 THR A CA 1
ATOM 2012 C C . THR A 1 269 ? 17.830 -6.025 -24.601 1.00 53.16 269 THR A C 1
ATOM 2014 O O . THR A 1 269 ? 18.143 -7.183 -24.874 1.00 53.16 269 THR A O 1
ATOM 2017 N N . GLN A 1 270 ? 16.908 -5.745 -23.670 1.00 65.56 270 GLN A N 1
ATOM 2018 C CA . GLN A 1 270 ? 16.106 -6.815 -23.077 1.00 65.56 270 GLN A CA 1
ATOM 2019 C C . GLN A 1 270 ? 15.236 -7.475 -24.155 1.00 65.56 270 GLN A C 1
ATOM 2021 O O . GLN A 1 270 ? 14.710 -6.770 -25.024 1.00 65.56 270 GLN A O 1
ATOM 2026 N N . PRO A 1 271 ? 15.077 -8.808 -24.111 1.00 81.56 271 PRO A N 1
ATOM 2027 C CA . PRO A 1 271 ? 14.118 -9.505 -24.951 1.00 81.56 271 PRO A CA 1
ATOM 2028 C C . PRO A 1 271 ? 12.727 -8.868 -24.826 1.00 81.56 271 PRO A C 1
ATOM 2030 O O . PRO A 1 271 ? 12.295 -8.490 -23.733 1.00 81.56 271 PRO A O 1
ATOM 2033 N N . ALA A 1 272 ? 12.034 -8.704 -25.954 1.00 83.06 272 ALA A N 1
ATOM 2034 C CA . ALA A 1 272 ? 10.752 -8.004 -25.989 1.00 83.06 272 ALA A CA 1
ATOM 2035 C C . ALA A 1 272 ? 9.692 -8.689 -25.108 1.00 83.06 272 ALA A C 1
ATOM 2037 O O . ALA A 1 272 ? 8.886 -8.016 -24.478 1.00 83.06 272 ALA A O 1
ATOM 2038 N N . ASP A 1 273 ? 9.726 -10.015 -25.018 1.00 81.94 273 ASP A N 1
ATOM 2039 C CA . ASP A 1 273 ? 8.891 -10.832 -24.139 1.00 81.94 273 ASP A CA 1
ATOM 2040 C C . ASP A 1 273 ? 9.139 -10.549 -22.648 1.00 81.94 273 ASP A C 1
ATOM 2042 O O . ASP A 1 273 ? 8.178 -10.353 -21.903 1.00 81.94 273 ASP A O 1
ATOM 2046 N N . GLU A 1 274 ? 10.400 -10.434 -22.215 1.00 84.31 274 GLU A N 1
ATOM 2047 C CA . GLU A 1 274 ? 10.745 -10.062 -20.832 1.00 84.31 274 GLU A CA 1
ATOM 2048 C C . GLU A 1 274 ? 10.268 -8.638 -20.504 1.00 84.31 274 GLU A C 1
ATOM 2050 O O . GLU A 1 274 ? 9.679 -8.391 -19.446 1.00 84.31 274 GLU A O 1
ATOM 2055 N N . ALA A 1 275 ? 10.465 -7.700 -21.436 1.00 82.94 275 ALA A N 1
ATOM 2056 C CA . ALA A 1 275 ? 10.025 -6.317 -21.280 1.00 82.94 275 ALA A CA 1
ATOM 2057 C C . ALA A 1 275 ? 8.491 -6.204 -21.190 1.00 82.94 275 ALA A C 1
ATOM 2059 O O . ALA A 1 275 ? 7.975 -5.470 -20.344 1.00 82.94 275 ALA A O 1
ATOM 2060 N N . LEU A 1 276 ? 7.752 -6.966 -22.005 1.00 86.50 276 LEU A N 1
ATOM 2061 C CA . LEU A 1 276 ? 6.288 -7.030 -21.965 1.00 86.50 276 LEU A CA 1
ATOM 2062 C C . LEU A 1 276 ? 5.771 -7.665 -20.667 1.00 86.50 276 LEU A C 1
ATOM 2064 O O . LEU A 1 276 ? 4.825 -7.145 -20.074 1.00 86.50 276 LEU A O 1
ATOM 2068 N N . ALA A 1 277 ? 6.402 -8.745 -20.195 1.00 84.12 277 ALA A N 1
ATOM 2069 C CA . ALA A 1 277 ? 6.041 -9.396 -18.934 1.00 84.12 277 ALA A CA 1
ATOM 2070 C C . ALA A 1 277 ? 6.244 -8.455 -17.737 1.00 84.12 277 ALA A C 1
ATOM 2072 O O . ALA A 1 277 ? 5.354 -8.303 -16.896 1.00 84.12 277 ALA A O 1
ATOM 2073 N N . ARG A 1 278 ? 7.382 -7.750 -17.699 1.00 86.31 278 ARG A N 1
ATOM 2074 C CA . ARG A 1 278 ? 7.640 -6.699 -16.709 1.00 86.31 278 ARG A CA 1
ATOM 2075 C C . ARG A 1 278 ? 6.575 -5.606 -16.780 1.00 86.31 278 ARG A C 1
ATOM 2077 O O . ARG A 1 278 ? 6.051 -5.196 -15.750 1.00 86.31 278 ARG A O 1
ATOM 2084 N N . LEU A 1 279 ? 6.246 -5.133 -17.979 1.00 88.44 279 LEU A N 1
ATOM 2085 C CA . LEU A 1 279 ? 5.279 -4.059 -18.177 1.00 88.44 279 LEU A CA 1
ATOM 2086 C C . LEU A 1 279 ? 3.857 -4.441 -17.725 1.00 88.44 279 LEU A C 1
ATOM 2088 O O . LEU A 1 279 ? 3.149 -3.597 -17.175 1.00 88.44 279 LEU A O 1
ATOM 2092 N N . ALA A 1 280 ? 3.448 -5.697 -17.918 1.00 82.00 280 ALA A N 1
ATOM 2093 C CA . ALA A 1 280 ? 2.191 -6.226 -17.385 1.00 82.00 280 ALA A CA 1
ATOM 2094 C C . ALA A 1 280 ? 2.197 -6.251 -15.848 1.00 82.00 280 ALA A C 1
ATOM 2096 O O . ALA A 1 280 ? 1.285 -5.719 -15.222 1.00 82.00 280 ALA A O 1
ATOM 2097 N N . MET A 1 281 ? 3.277 -6.747 -15.235 1.00 85.44 281 MET A N 1
ATOM 2098 C CA . MET A 1 281 ? 3.433 -6.751 -13.776 1.00 85.44 281 MET A CA 1
ATOM 2099 C C . MET A 1 281 ? 3.349 -5.335 -13.177 1.00 85.44 281 MET A C 1
ATOM 2101 O O . MET A 1 281 ? 2.693 -5.136 -12.156 1.00 85.44 281 MET A O 1
ATOM 2105 N N . LEU A 1 282 ? 3.986 -4.338 -13.805 1.00 87.00 282 LEU A N 1
ATOM 2106 C CA . LEU A 1 282 ? 3.929 -2.943 -13.346 1.00 87.00 282 LEU A CA 1
ATOM 2107 C C . LEU A 1 282 ? 2.493 -2.383 -13.359 1.00 87.00 282 LEU A C 1
ATOM 2109 O O . LEU A 1 282 ? 2.122 -1.624 -12.461 1.00 87.00 282 LEU A O 1
ATOM 2113 N N . HIS A 1 283 ? 1.703 -2.744 -14.375 1.00 86.44 283 HIS A N 1
ATOM 2114 C CA . HIS A 1 283 ? 0.300 -2.349 -14.502 1.00 86.44 283 HIS A CA 1
ATOM 2115 C C . HIS A 1 283 ? -0.575 -3.045 -13.455 1.00 86.44 283 HIS A C 1
ATOM 2117 O O . HIS A 1 283 ? -1.326 -2.380 -12.746 1.00 86.44 283 HIS A O 1
ATOM 2123 N N . ASP A 1 284 ? -0.416 -4.357 -13.285 1.00 78.00 284 ASP A N 1
ATOM 2124 C CA . ASP A 1 284 ? -1.183 -5.146 -12.315 1.00 78.00 284 ASP A CA 1
ATOM 2125 C C . ASP A 1 284 ? -0.888 -4.732 -10.864 1.00 78.00 284 ASP A C 1
ATOM 2127 O O . ASP A 1 284 ? -1.760 -4.796 -9.996 1.00 78.00 284 ASP A O 1
ATOM 2131 N N . ALA A 1 285 ? 0.330 -4.251 -10.594 1.00 74.75 285 ALA A N 1
ATOM 2132 C CA . ALA A 1 285 ? 0.710 -3.660 -9.312 1.00 74.75 285 ALA A CA 1
ATOM 2133 C C . ALA A 1 285 ? 0.154 -2.235 -9.093 1.00 74.75 285 ALA A C 1
ATOM 2135 O O . ALA A 1 285 ? 0.268 -1.699 -7.989 1.00 74.75 285 ALA A O 1
ATOM 2136 N N . GLY A 1 286 ? -0.438 -1.613 -10.119 1.00 80.62 286 GLY A N 1
ATOM 2137 C CA . GLY A 1 286 ? -0.998 -0.261 -10.063 1.00 80.62 286 GLY A CA 1
ATOM 2138 C C . GLY A 1 286 ? 0.046 0.860 -10.080 1.00 80.62 286 GLY A C 1
ATOM 2139 O O . GLY A 1 286 ? -0.261 1.987 -9.694 1.00 80.62 286 GLY A O 1
ATOM 2140 N N . TRP A 1 287 ? 1.288 0.582 -10.494 1.00 84.56 287 TRP A N 1
ATOM 2141 C CA . TRP A 1 287 ? 2.352 1.596 -10.557 1.00 84.56 287 TRP A CA 1
ATOM 2142 C C . TRP A 1 287 ? 2.303 2.439 -11.833 1.00 84.56 287 TRP A C 1
ATOM 2144 O O . TRP A 1 287 ? 2.801 3.571 -11.850 1.00 84.56 287 TRP A O 1
ATOM 2154 N N . ILE A 1 288 ? 1.675 1.914 -12.885 1.00 88.88 288 ILE A N 1
ATOM 2155 C CA . ILE A 1 288 ? 1.455 2.588 -14.168 1.00 88.88 288 ILE A CA 1
ATOM 2156 C C . ILE A 1 288 ? -0.023 2.535 -14.553 1.00 88.88 288 ILE A C 1
ATOM 2158 O O . ILE A 1 288 ? -0.727 1.592 -14.195 1.00 88.88 288 ILE A O 1
ATOM 2162 N N . THR A 1 289 ? -0.499 3.555 -15.262 1.00 88.94 289 THR A N 1
ATOM 2163 C CA . THR A 1 289 ? -1.885 3.611 -15.746 1.00 88.94 289 THR A CA 1
ATOM 2164 C C . THR A 1 289 ? -2.073 2.725 -16.978 1.00 88.94 289 THR A C 1
ATOM 2166 O O . THR A 1 289 ? -1.103 2.352 -17.641 1.00 88.94 289 THR A O 1
ATOM 2169 N N . GLY A 1 290 ? -3.326 2.415 -17.326 1.00 87.88 290 GLY A N 1
ATOM 2170 C CA . GLY A 1 290 ? -3.641 1.665 -18.548 1.00 87.88 290 GLY A CA 1
ATOM 2171 C C . GLY A 1 290 ? -3.092 2.338 -19.811 1.00 87.88 290 GLY A C 1
ATOM 2172 O O . GLY A 1 290 ? -2.470 1.681 -20.642 1.00 87.88 290 GLY A O 1
ATOM 2173 N N . GLU A 1 291 ? -3.213 3.664 -19.917 1.00 92.81 291 GLU A N 1
ATOM 2174 C CA . GLU A 1 291 ? -2.678 4.404 -21.066 1.00 92.81 291 GLU A CA 1
ATOM 2175 C C . GLU A 1 291 ? -1.143 4.384 -21.130 1.00 92.81 291 GLU A C 1
ATOM 2177 O O . GLU A 1 291 ? -0.557 4.262 -22.203 1.00 92.81 291 GLU A O 1
ATOM 2182 N N . GLU A 1 292 ? -0.469 4.532 -19.986 1.00 92.38 292 GLU A N 1
ATOM 2183 C CA . GLU A 1 292 ? 0.993 4.450 -19.902 1.00 92.38 292 GLU A CA 1
ATOM 2184 C C . GLU A 1 292 ? 1.489 3.055 -20.296 1.00 92.38 292 GLU A C 1
ATOM 2186 O O . GLU A 1 292 ? 2.436 2.926 -21.073 1.00 92.38 292 GLU A O 1
ATOM 2191 N N . HIS A 1 293 ? 0.803 2.022 -19.805 1.00 92.69 293 HIS A N 1
ATOM 2192 C CA . HIS A 1 293 ? 1.044 0.632 -20.157 1.00 92.69 293 HIS A CA 1
ATOM 2193 C C . HIS A 1 293 ? 0.863 0.403 -21.667 1.00 92.69 293 HIS A C 1
ATOM 2195 O O . HIS A 1 293 ? 1.716 -0.211 -22.304 1.00 92.69 293 HIS A O 1
ATOM 2201 N N . GLU A 1 294 ? -0.189 0.944 -22.282 1.00 93.75 294 GLU A N 1
ATOM 2202 C CA . GLU A 1 294 ? -0.409 0.818 -23.725 1.00 93.75 294 GLU A CA 1
ATOM 2203 C C . GLU A 1 294 ? 0.664 1.497 -24.575 1.00 93.75 294 GLU A C 1
ATOM 2205 O O . GLU A 1 294 ? 1.170 0.887 -25.524 1.00 93.75 294 GLU A O 1
ATOM 2210 N N . ARG A 1 295 ? 1.042 2.729 -24.219 1.00 95.31 295 ARG A N 1
ATOM 2211 C CA . ARG A 1 295 ? 2.076 3.484 -24.936 1.00 95.31 295 ARG A CA 1
ATOM 2212 C C . ARG A 1 295 ? 3.424 2.774 -24.892 1.00 95.31 295 ARG A C 1
ATOM 2214 O O . ARG A 1 295 ? 4.061 2.613 -25.933 1.00 95.31 295 ARG A O 1
ATOM 2221 N N . GLU A 1 296 ? 3.850 2.327 -23.713 1.00 93.38 296 GLU A N 1
ATOM 2222 C CA . GLU A 1 296 ? 5.137 1.643 -23.555 1.00 93.38 296 GLU A CA 1
ATOM 2223 C C . GLU A 1 296 ? 5.146 0.302 -24.297 1.00 93.38 296 GLU A C 1
ATOM 2225 O O . GLU A 1 296 ? 6.119 -0.023 -24.973 1.00 93.38 296 GLU A O 1
ATOM 2230 N N . ARG A 1 297 ? 4.034 -0.444 -24.273 1.00 93.62 297 ARG A N 1
ATOM 2231 C CA . ARG A 1 297 ? 3.899 -1.711 -25.006 1.00 93.62 297 ARG A CA 1
ATOM 2232 C C . ARG A 1 297 ? 4.084 -1.527 -26.510 1.00 93.62 297 ARG A C 1
ATOM 2234 O O . ARG A 1 297 ? 4.791 -2.308 -27.144 1.00 93.62 297 ARG A O 1
ATOM 2241 N N . ALA A 1 298 ? 3.464 -0.489 -27.074 1.00 92.94 298 ALA A N 1
ATOM 2242 C CA . ALA A 1 298 ? 3.616 -0.143 -28.484 1.00 92.94 298 ALA A CA 1
ATOM 2243 C C . ALA A 1 298 ? 5.068 0.246 -28.816 1.00 92.94 298 ALA A C 1
ATOM 2245 O O . ALA A 1 298 ? 5.598 -0.162 -29.849 1.00 92.94 298 ALA A O 1
ATOM 2246 N N . ALA A 1 299 ? 5.740 0.977 -27.920 1.00 90.81 299 ALA A N 1
ATOM 2247 C CA . ALA A 1 299 ? 7.145 1.338 -28.088 1.00 90.81 299 ALA A CA 1
ATOM 2248 C C . ALA A 1 299 ? 8.082 0.115 -28.041 1.00 90.81 299 ALA A C 1
ATOM 2250 O O . ALA A 1 299 ? 9.012 0.039 -28.849 1.00 90.81 299 ALA A O 1
ATOM 2251 N N . ILE A 1 300 ? 7.814 -0.858 -27.158 1.00 89.31 300 ILE A N 1
ATOM 2252 C CA . ILE A 1 300 ? 8.547 -2.134 -27.087 1.00 89.31 300 ILE A CA 1
ATOM 2253 C C . ILE A 1 300 ? 8.384 -2.910 -28.398 1.00 89.31 300 ILE A C 1
ATOM 2255 O O . ILE A 1 300 ? 9.384 -3.319 -28.988 1.00 89.31 300 ILE A O 1
ATOM 2259 N N . ALA A 1 301 ? 7.149 -3.062 -28.889 1.00 88.19 301 ALA A N 1
ATOM 2260 C CA . ALA A 1 301 ? 6.868 -3.759 -30.146 1.00 88.19 301 ALA A CA 1
ATOM 2261 C C . ALA A 1 301 ? 7.603 -3.111 -31.333 1.00 88.19 301 ALA A C 1
ATOM 2263 O O . ALA A 1 301 ? 8.342 -3.783 -32.049 1.00 88.19 301 ALA A O 1
ATOM 2264 N N . ALA A 1 302 ? 7.509 -1.784 -31.470 1.00 87.81 302 ALA A N 1
ATOM 2265 C CA . ALA A 1 302 ? 8.203 -1.047 -32.525 1.00 87.81 302 ALA A CA 1
ATOM 2266 C C . ALA A 1 302 ? 9.737 -1.151 -32.415 1.00 87.81 302 ALA A C 1
ATOM 2268 O O . ALA A 1 302 ? 10.445 -1.112 -33.422 1.00 87.81 302 ALA A O 1
ATOM 2269 N N . SER A 1 303 ? 10.279 -1.259 -31.197 1.00 85.31 303 SER A N 1
ATOM 2270 C CA . SER A 1 303 ? 11.712 -1.487 -30.987 1.00 85.31 303 SER A CA 1
ATOM 2271 C C . SER A 1 303 ? 12.136 -2.887 -31.425 1.00 85.31 303 SER A C 1
ATOM 2273 O O . SER A 1 303 ? 13.155 -3.023 -32.098 1.00 85.31 303 SER A O 1
ATOM 2275 N N . ALA A 1 304 ? 11.340 -3.906 -31.099 1.00 84.12 304 ALA A N 1
ATOM 2276 C CA . ALA A 1 304 ? 11.594 -5.286 -31.498 1.00 84.12 304 ALA A CA 1
ATOM 2277 C C . ALA A 1 304 ? 11.571 -5.454 -33.027 1.00 84.12 304 ALA A C 1
ATOM 2279 O O . ALA A 1 304 ? 12.459 -6.092 -33.588 1.00 84.12 304 ALA A O 1
ATOM 2280 N N . GLU A 1 305 ? 10.617 -4.814 -33.709 1.00 82.19 305 GLU A N 1
ATOM 2281 C CA . GLU A 1 305 ? 10.530 -4.804 -35.175 1.00 82.19 305 GLU A CA 1
ATOM 2282 C C . GLU A 1 305 ? 11.763 -4.163 -35.826 1.00 82.19 305 GLU A C 1
ATOM 2284 O O . GLU A 1 305 ? 12.327 -4.723 -36.767 1.00 82.19 305 GLU A O 1
ATOM 2289 N N . ARG A 1 306 ? 12.241 -3.026 -35.297 1.00 82.00 306 ARG A N 1
ATOM 2290 C CA . ARG A 1 306 ? 13.479 -2.384 -35.777 1.00 82.00 306 ARG A CA 1
ATOM 2291 C C . ARG A 1 306 ? 14.704 -3.275 -35.594 1.00 82.00 306 ARG A C 1
ATOM 2293 O O . ARG A 1 306 ? 15.578 -3.277 -36.453 1.00 82.00 306 ARG A O 1
ATOM 2300 N N . SER A 1 307 ? 14.772 -4.023 -34.495 1.00 74.19 307 SER A N 1
ATOM 2301 C CA . SER A 1 307 ? 15.863 -4.967 -34.232 1.00 74.19 307 SER A CA 1
ATOM 2302 C C . SER A 1 307 ? 15.784 -6.243 -35.080 1.00 74.19 307 SER A C 1
ATOM 2304 O O . SER A 1 307 ? 16.812 -6.881 -35.290 1.00 74.19 307 SER A O 1
ATOM 2306 N N . ALA A 1 308 ? 14.598 -6.610 -35.576 1.00 67.38 308 ALA A N 1
ATOM 2307 C CA . ALA A 1 308 ? 14.374 -7.776 -36.433 1.00 67.38 308 ALA A CA 1
ATOM 2308 C C . ALA A 1 308 ? 14.506 -7.478 -37.941 1.00 67.38 308 ALA A C 1
ATOM 2310 O O . ALA A 1 308 ? 14.568 -8.408 -38.748 1.00 67.38 308 ALA A O 1
ATOM 2311 N N . ALA A 1 309 ? 14.546 -6.203 -38.341 1.00 61.16 309 ALA A N 1
ATOM 2312 C CA . ALA A 1 309 ? 14.690 -5.817 -39.739 1.00 61.16 309 ALA A CA 1
ATOM 2313 C C . ALA A 1 309 ? 16.075 -6.232 -40.290 1.00 61.16 309 ALA A C 1
ATOM 2315 O O . ALA A 1 309 ? 17.101 -5.910 -39.683 1.00 61.16 309 ALA A O 1
ATOM 2316 N N . PRO A 1 310 ? 16.150 -6.921 -41.446 1.00 51.06 310 PRO A N 1
ATOM 2317 C CA . PRO A 1 310 ? 17.426 -7.245 -42.069 1.00 51.06 310 PRO A CA 1
ATOM 2318 C C . PRO A 1 310 ? 18.143 -5.948 -42.456 1.00 51.06 310 PRO A C 1
ATOM 2320 O O . PRO A 1 310 ? 17.553 -5.070 -43.085 1.00 51.06 310 PRO A O 1
ATOM 2323 N N . MET A 1 311 ? 19.421 -5.836 -42.084 1.00 48.72 311 MET A N 1
ATOM 2324 C CA . MET A 1 311 ? 20.302 -4.724 -42.455 1.00 48.72 311 MET A CA 1
ATOM 2325 C C . MET A 1 311 ? 20.447 -4.662 -43.985 1.00 48.72 311 MET A C 1
ATOM 2327 O O . MET A 1 311 ? 21.365 -5.238 -44.567 1.00 48.72 311 MET A O 1
ATOM 2331 N N . ALA A 1 312 ? 19.522 -3.988 -44.661 1.00 45.41 312 ALA A N 1
ATOM 2332 C CA . ALA A 1 312 ? 19.606 -3.716 -46.085 1.00 45.41 312 ALA A CA 1
ATOM 2333 C C . ALA A 1 312 ? 20.555 -2.529 -46.302 1.00 45.41 312 ALA A C 1
ATOM 2335 O O . ALA A 1 312 ? 20.156 -1.376 -46.161 1.00 45.41 312 ALA A O 1
ATOM 2336 N N . GLY A 1 313 ? 21.820 -2.816 -46.629 1.00 41.94 313 GLY A N 1
ATOM 2337 C CA . GLY A 1 313 ? 22.767 -1.800 -47.098 1.00 41.94 313 GLY A CA 1
ATOM 2338 C C . GLY A 1 313 ? 24.217 -2.021 -46.677 1.00 41.94 313 GLY A C 1
ATOM 2339 O O . GLY A 1 313 ? 24.782 -1.187 -45.980 1.00 41.94 313 GLY A O 1
ATOM 2340 N N . GLY A 1 314 ? 24.836 -3.122 -47.109 1.00 33.00 314 GLY A N 1
ATOM 2341 C CA . GLY A 1 314 ? 26.293 -3.273 -47.090 1.00 33.00 314 GLY A CA 1
ATOM 2342 C C . GLY A 1 314 ? 26.854 -3.153 -48.506 1.00 33.00 314 GLY A C 1
ATOM 2343 O O . GLY A 1 314 ? 26.679 -4.071 -49.301 1.00 33.00 314 GLY A O 1
ATOM 2344 N N . ALA A 1 315 ? 27.517 -2.038 -48.821 1.00 31.17 315 ALA A N 1
ATOM 2345 C CA . ALA A 1 315 ? 28.460 -1.960 -49.941 1.00 31.17 315 ALA A CA 1
ATOM 2346 C C . ALA A 1 315 ? 29.868 -2.359 -49.445 1.00 31.17 315 ALA A C 1
ATOM 2348 O O . ALA A 1 315 ? 30.163 -2.159 -48.263 1.00 31.17 315 ALA A O 1
ATOM 2349 N N . PRO A 1 316 ? 30.716 -2.963 -50.297 1.00 44.31 316 PRO A N 1
ATOM 2350 C CA . PRO A 1 316 ? 31.836 -3.782 -49.852 1.00 44.31 316 PRO A CA 1
ATOM 2351 C C .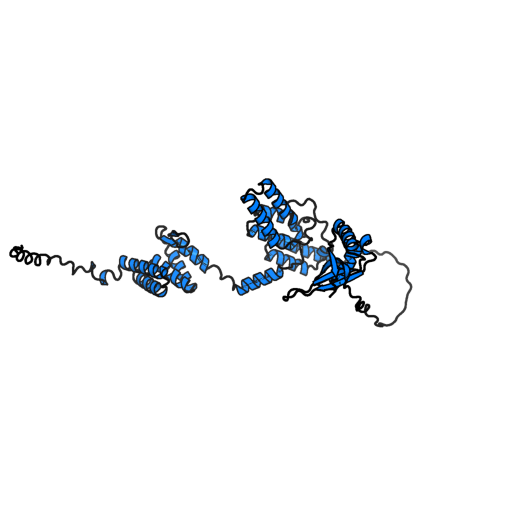 PRO A 1 316 ? 33.078 -2.939 -49.547 1.00 44.31 316 PRO A C 1
ATOM 2353 O O . PRO A 1 316 ? 33.367 -1.967 -50.242 1.00 44.31 316 PRO A O 1
ATOM 2356 N N . ALA A 1 317 ? 33.840 -3.350 -48.534 1.00 34.84 317 ALA A N 1
ATOM 2357 C CA . ALA A 1 317 ? 35.230 -2.947 -48.373 1.00 34.84 317 ALA A CA 1
ATOM 2358 C C . ALA A 1 317 ? 36.105 -4.178 -48.626 1.00 34.84 317 ALA A C 1
ATOM 2360 O O . ALA A 1 317 ? 35.987 -5.192 -47.934 1.00 34.84 317 ALA A O 1
ATOM 2361 N N . ASP A 1 318 ? 36.916 -4.069 -49.673 1.00 31.66 318 ASP A N 1
ATOM 2362 C CA . ASP A 1 318 ? 37.821 -5.084 -50.189 1.00 31.66 318 ASP A CA 1
ATOM 2363 C C . ASP A 1 318 ? 38.863 -5.567 -49.167 1.00 31.66 318 ASP A C 1
ATOM 2365 O O . ASP A 1 318 ? 39.349 -4.830 -48.307 1.00 31.66 318 ASP A O 1
ATOM 2369 N N . ALA A 1 319 ? 39.200 -6.849 -49.323 1.00 32.91 319 ALA A N 1
ATOM 2370 C CA . ALA A 1 319 ? 40.237 -7.616 -48.634 1.00 32.91 319 ALA A CA 1
ATOM 2371 C C . ALA A 1 319 ? 41.656 -7.065 -48.928 1.00 32.91 319 ALA A C 1
ATOM 2373 O O . ALA A 1 319 ? 41.864 -6.371 -49.917 1.00 32.91 319 ALA A O 1
ATOM 2374 N N . ALA A 1 320 ? 42.712 -7.357 -48.160 1.00 30.73 320 ALA A N 1
ATOM 2375 C CA . ALA A 1 320 ? 43.290 -8.687 -47.891 1.00 30.73 320 ALA A CA 1
ATOM 2376 C C . ALA A 1 320 ? 44.562 -8.543 -46.987 1.00 30.73 320 ALA A C 1
ATOM 2378 O O . ALA A 1 320 ? 44.907 -7.404 -46.667 1.00 30.73 320 ALA A O 1
ATOM 2379 N N . PRO A 1 321 ? 45.354 -9.598 -46.650 1.00 37.38 321 PRO A N 1
ATOM 2380 C CA . PRO A 1 321 ? 45.167 -11.026 -46.913 1.00 37.38 321 PRO A CA 1
ATOM 2381 C C . PRO A 1 321 ? 45.410 -12.002 -45.736 1.00 37.38 321 PRO A C 1
ATOM 2383 O O . PRO A 1 321 ? 46.126 -11.771 -44.766 1.00 37.38 321 PRO A O 1
ATOM 2386 N N . THR A 1 322 ? 44.815 -13.163 -45.979 1.00 30.50 322 THR A N 1
ATOM 2387 C CA . THR A 1 322 ? 44.878 -14.519 -45.427 1.00 30.50 322 THR A CA 1
ATOM 2388 C C . THR A 1 322 ? 46.263 -15.187 -45.438 1.00 30.50 322 THR A C 1
ATOM 2390 O O . THR A 1 322 ? 46.990 -15.039 -46.415 1.00 30.50 322 THR A O 1
ATOM 2393 N N . GLN A 1 323 ? 46.526 -16.077 -44.469 1.00 28.64 323 GLN A N 1
ATOM 2394 C CA . GLN A 1 323 ? 46.997 -17.467 -44.696 1.00 28.64 323 GLN A CA 1
ATOM 2395 C C . GLN A 1 323 ? 46.326 -18.347 -43.610 1.00 28.64 323 GLN A C 1
ATOM 2397 O O . GLN A 1 323 ? 46.445 -18.028 -42.432 1.00 28.64 323 GLN A O 1
ATOM 2402 N N . ALA A 1 324 ? 45.376 -19.252 -43.903 1.00 26.05 324 ALA A N 1
ATOM 2403 C CA . ALA A 1 324 ? 45.497 -20.586 -44.527 1.00 26.05 324 ALA A CA 1
ATOM 2404 C C . ALA A 1 324 ? 46.503 -21.480 -43.778 1.00 26.05 324 ALA A C 1
ATOM 2406 O O . ALA A 1 324 ? 47.624 -21.056 -43.549 1.00 26.05 324 ALA A O 1
ATOM 2407 N N . ALA A 1 325 ? 46.263 -22.733 -43.406 1.00 29.45 325 ALA A N 1
ATOM 2408 C CA . ALA A 1 325 ? 45.125 -23.648 -43.344 1.00 29.45 325 ALA A CA 1
ATOM 2409 C C . ALA A 1 325 ? 45.647 -24.848 -42.517 1.00 29.45 325 ALA A C 1
ATOM 2411 O O . ALA A 1 325 ? 46.848 -25.120 -42.545 1.00 29.45 325 ALA A O 1
ATOM 2412 N N . GLY A 1 326 ? 44.792 -25.582 -41.805 1.00 23.67 326 GLY A N 1
ATOM 2413 C CA . GLY A 1 326 ? 45.239 -26.790 -41.109 1.00 23.67 326 GLY A CA 1
ATOM 2414 C C . GLY A 1 326 ? 44.145 -27.447 -40.288 1.00 23.67 326 GLY A C 1
ATOM 2415 O O . GLY A 1 326 ? 43.955 -27.109 -39.124 1.00 23.67 326 GLY A O 1
ATOM 2416 N N . ASP A 1 327 ? 43.443 -28.377 -40.927 1.00 27.09 327 ASP A N 1
ATOM 2417 C CA . ASP A 1 327 ? 42.603 -29.400 -40.309 1.00 27.09 327 ASP A CA 1
ATOM 2418 C C . ASP A 1 327 ? 43.288 -30.051 -39.096 1.00 27.09 327 ASP A C 1
ATOM 2420 O O . ASP A 1 327 ? 44.457 -30.426 -39.183 1.00 27.09 327 ASP A O 1
ATOM 2424 N N . LEU A 1 328 ? 42.540 -30.246 -38.004 1.00 25.92 328 LEU A N 1
ATOM 2425 C CA . LEU A 1 328 ? 42.315 -31.551 -37.362 1.00 25.92 328 LEU A CA 1
ATOM 2426 C C . LEU A 1 328 ? 41.809 -31.401 -35.920 1.00 25.92 328 LEU A C 1
ATOM 2428 O O . LEU A 1 328 ? 42.459 -30.834 -35.049 1.00 25.92 328 LEU A O 1
ATOM 2432 N N . SER A 1 329 ? 40.718 -32.124 -35.676 1.00 23.02 329 SER A N 1
ATOM 2433 C CA . SER A 1 329 ? 40.466 -32.880 -34.452 1.00 23.02 329 SER A CA 1
ATOM 2434 C C . SER A 1 329 ? 40.105 -32.092 -33.188 1.00 23.02 329 SER A C 1
ATOM 2436 O O . SER A 1 329 ? 40.937 -31.518 -32.485 1.00 23.02 329 SER A O 1
ATOM 2438 N N . ILE A 1 330 ? 38.818 -32.200 -32.841 1.00 32.72 330 ILE A N 1
ATOM 2439 C CA . ILE A 1 330 ? 38.286 -31.994 -31.495 1.00 32.72 330 ILE A CA 1
ATOM 2440 C C . ILE A 1 330 ? 39.040 -32.943 -30.556 1.00 32.72 330 ILE A C 1
ATOM 2442 O O . ILE A 1 330 ? 38.685 -34.108 -30.396 1.00 32.72 330 ILE A O 1
ATOM 2446 N N . THR A 1 331 ? 40.099 -32.442 -29.929 1.00 25.92 331 THR A N 1
ATOM 2447 C CA . THR A 1 331 ? 40.699 -33.070 -28.759 1.00 25.92 331 THR A CA 1
ATOM 2448 C C . THR A 1 331 ? 40.313 -32.239 -27.550 1.00 25.92 331 THR A C 1
ATOM 2450 O O . THR A 1 331 ? 40.692 -31.082 -27.385 1.00 25.92 331 THR A O 1
ATOM 2453 N N . ALA A 1 332 ? 39.477 -32.836 -26.707 1.00 38.19 332 ALA A N 1
ATOM 2454 C CA . ALA A 1 332 ? 39.153 -32.291 -25.407 1.00 38.19 332 ALA A CA 1
ATOM 2455 C C . ALA A 1 332 ? 40.436 -32.139 -24.578 1.00 38.19 332 ALA A C 1
ATOM 2457 O O . ALA A 1 332 ? 41.104 -33.138 -24.305 1.00 38.19 332 ALA A O 1
ATOM 2458 N N . ARG A 1 333 ? 40.743 -30.911 -24.136 1.00 26.44 333 ARG A N 1
ATOM 2459 C CA . ARG A 1 333 ? 41.321 -30.592 -22.813 1.00 26.44 333 ARG A CA 1
ATOM 2460 C C . ARG A 1 333 ? 41.561 -29.084 -22.650 1.00 26.44 333 ARG A C 1
ATOM 2462 O O . ARG A 1 333 ? 41.723 -28.395 -23.648 1.00 26.44 333 ARG A O 1
ATOM 2469 N N . PRO A 1 334 ? 41.737 -28.589 -21.411 1.00 28.25 334 PRO A N 1
ATOM 2470 C CA . PRO A 1 334 ? 41.460 -29.215 -20.120 1.00 28.25 334 PRO A CA 1
ATOM 2471 C C . PRO A 1 334 ? 40.366 -28.461 -19.351 1.00 28.25 334 PRO A C 1
ATOM 2473 O O . PRO A 1 334 ? 40.044 -27.312 -19.644 1.00 28.25 334 PRO A O 1
ATOM 2476 N N . LEU A 1 335 ? 39.819 -29.122 -18.327 1.00 27.55 335 LEU A N 1
ATOM 2477 C CA . LEU A 1 335 ? 39.048 -28.456 -17.281 1.00 27.55 335 LEU A CA 1
ATOM 2478 C C . LEU A 1 335 ? 39.767 -27.169 -16.822 1.00 27.55 335 LEU A C 1
ATOM 2480 O O . LEU A 1 335 ? 40.996 -27.195 -16.672 1.00 27.55 335 LEU A O 1
ATOM 2484 N N . PRO A 1 336 ? 39.025 -26.083 -16.525 1.00 33.53 336 PRO A N 1
ATOM 2485 C CA . PRO A 1 336 ? 39.591 -24.953 -15.797 1.00 33.53 336 PRO A CA 1
ATOM 2486 C C . PRO A 1 336 ? 40.217 -25.466 -14.490 1.00 33.53 336 PRO A C 1
ATOM 2488 O O . PRO A 1 336 ? 39.765 -26.488 -13.957 1.00 33.53 336 PRO A O 1
ATOM 2491 N N . PRO A 1 337 ? 41.288 -24.820 -13.998 1.00 28.88 337 PRO A N 1
ATOM 2492 C CA . PRO A 1 337 ? 42.088 -25.358 -12.910 1.00 28.88 337 PRO A CA 1
ATOM 2493 C C . PRO A 1 337 ? 41.196 -25.700 -11.718 1.00 28.88 337 PRO A C 1
ATOM 2495 O O . PRO A 1 337 ? 40.217 -25.002 -11.440 1.00 28.88 337 PRO A O 1
ATOM 2498 N N . LYS A 1 338 ? 41.544 -26.811 -11.053 1.00 27.59 338 LYS A N 1
ATOM 2499 C CA . LYS A 1 338 ? 40.928 -27.293 -9.812 1.00 27.59 338 LYS A CA 1
ATOM 2500 C C . LYS A 1 338 ? 40.542 -26.116 -8.907 1.00 27.59 338 LYS A C 1
ATOM 2502 O O . LYS A 1 338 ? 41.286 -25.130 -8.866 1.00 27.59 338 LYS A O 1
ATOM 2507 N N . PRO A 1 339 ? 39.447 -26.233 -8.126 1.00 26.89 339 PRO A N 1
ATOM 2508 C CA . PRO A 1 339 ? 39.211 -25.285 -7.049 1.00 26.89 339 PRO A CA 1
ATOM 2509 C C . PRO A 1 339 ? 40.515 -25.154 -6.270 1.00 26.89 339 PRO A C 1
ATOM 2511 O O . PRO A 1 339 ? 41.207 -26.155 -6.073 1.00 26.89 339 PRO A O 1
ATOM 2514 N N . LEU A 1 340 ? 40.860 -23.934 -5.866 1.00 28.53 340 LEU A N 1
ATOM 2515 C CA . LEU A 1 340 ? 41.831 -23.724 -4.803 1.00 28.53 340 LEU A CA 1
ATOM 2516 C C . LEU A 1 340 ? 41.322 -24.494 -3.574 1.00 28.53 340 LEU A C 1
ATOM 2518 O O . LEU A 1 340 ? 40.581 -23.982 -2.733 1.00 28.53 340 LEU A O 1
ATOM 2522 N N . SER A 1 341 ? 41.668 -25.778 -3.531 1.00 25.27 341 SER A N 1
ATOM 2523 C CA . SER A 1 341 ? 41.864 -26.547 -2.331 1.00 25.27 341 SER A CA 1
ATOM 2524 C C . SER A 1 341 ? 42.922 -25.779 -1.575 1.00 25.27 341 SER A C 1
ATOM 2526 O O . SER A 1 341 ? 44.051 -25.662 -2.041 1.00 25.27 341 SER A O 1
ATOM 2528 N N . LEU A 1 342 ? 42.489 -25.196 -0.463 1.00 30.45 342 LEU A N 1
ATOM 2529 C CA . LEU A 1 342 ? 43.245 -25.178 0.772 1.00 30.45 342 LEU A CA 1
ATOM 2530 C C . LEU A 1 342 ? 44.773 -25.098 0.552 1.00 30.45 342 LEU A C 1
ATOM 2532 O O . LEU A 1 342 ? 45.465 -26.111 0.582 1.00 30.45 342 LEU A O 1
ATOM 2536 N N . LEU A 1 343 ? 45.305 -23.874 0.521 1.00 29.30 343 LEU A N 1
ATOM 2537 C CA . LEU A 1 343 ? 46.148 -23.544 1.671 1.00 29.30 343 LEU A CA 1
ATOM 2538 C C . LEU A 1 343 ? 45.207 -23.756 2.875 1.00 29.30 343 LEU A C 1
ATOM 2540 O O . LEU A 1 343 ? 44.288 -22.977 3.092 1.00 29.30 343 LEU A O 1
ATOM 2544 N N . GLY A 1 344 ? 45.145 -24.940 3.478 1.00 27.73 344 GLY A N 1
ATOM 2545 C CA . GLY A 1 344 ? 46.294 -25.696 3.934 1.00 27.73 344 GLY A CA 1
ATOM 2546 C C . GLY A 1 344 ? 46.612 -24.983 5.223 1.00 27.73 344 GLY A C 1
ATOM 2547 O O . GLY A 1 344 ? 47.149 -23.885 5.165 1.00 27.73 344 GLY A O 1
ATOM 2548 N N . GLY A 1 345 ? 46.093 -25.530 6.323 1.00 31.67 345 GLY A N 1
ATOM 2549 C CA . GLY A 1 345 ? 46.011 -24.893 7.629 1.00 31.67 345 GLY A CA 1
ATOM 2550 C C . GLY A 1 345 ? 47.297 -24.200 8.060 1.00 31.67 345 GLY A C 1
ATOM 2551 O O . GLY A 1 345 ? 48.094 -24.766 8.795 1.00 31.67 345 GLY A O 1
ATOM 2552 N N . THR A 1 346 ? 47.452 -22.939 7.685 1.00 38.44 346 THR A N 1
ATOM 2553 C CA . THR A 1 346 ? 48.014 -21.955 8.589 1.00 38.44 346 THR A CA 1
ATOM 2554 C C . THR A 1 346 ? 46.828 -21.519 9.412 1.00 38.44 346 THR A C 1
ATOM 2556 O O . THR A 1 346 ? 45.903 -20.901 8.880 1.00 38.44 346 THR A O 1
ATOM 2559 N N . ALA A 1 347 ? 46.796 -21.948 10.669 1.00 43.00 347 ALA A N 1
ATOM 2560 C CA . ALA A 1 347 ? 45.833 -21.442 11.623 1.00 43.00 347 ALA A CA 1
ATOM 2561 C C . ALA A 1 347 ? 45.860 -19.910 11.512 1.00 43.00 347 ALA A C 1
ATOM 2563 O O . ALA A 1 347 ? 46.876 -19.287 11.801 1.00 43.00 347 ALA A O 1
ATOM 2564 N N . LEU A 1 348 ? 44.773 -19.321 10.998 1.00 52.25 348 LEU A N 1
ATOM 2565 C CA . LEU A 1 348 ? 44.600 -17.869 10.995 1.00 52.25 348 LEU A CA 1
ATOM 2566 C C . LEU A 1 348 ? 44.485 -17.356 12.436 1.00 52.25 348 LEU A C 1
ATOM 2568 O O . LEU A 1 348 ? 44.530 -16.156 12.632 1.00 52.25 348 LEU A O 1
ATOM 2572 N N . ASN A 1 349 ? 44.378 -18.250 13.420 1.00 50.69 349 ASN A N 1
ATOM 2573 C CA . ASN A 1 349 ? 44.460 -18.004 14.853 1.00 50.69 349 ASN A CA 1
ATOM 2574 C C . ASN A 1 349 ? 45.624 -17.050 15.182 1.00 50.69 349 ASN A C 1
ATOM 2576 O O . ASN A 1 349 ? 46.792 -17.412 15.037 1.00 50.69 349 ASN A O 1
ATOM 2580 N N . GLY A 1 350 ? 45.290 -15.828 15.601 1.00 54.72 350 GLY A N 1
ATOM 2581 C CA . GLY A 1 350 ? 46.243 -14.760 15.930 1.00 54.72 350 GLY A CA 1
ATOM 2582 C C . GLY A 1 350 ? 46.774 -13.954 14.735 1.00 54.72 350 GLY A C 1
ATOM 2583 O O . GLY A 1 350 ? 47.669 -13.128 14.900 1.00 54.72 350 GLY A O 1
ATOM 2584 N N . SER A 1 351 ? 46.263 -14.182 13.521 1.00 67.19 351 SER A N 1
ATOM 2585 C CA . SER A 1 351 ? 46.533 -13.331 12.356 1.00 67.19 351 SER A CA 1
ATOM 2586 C C . SER A 1 351 ? 45.540 -12.172 12.293 1.00 67.19 351 SER A C 1
ATOM 2588 O O . SER A 1 351 ? 44.358 -12.329 12.599 1.00 67.19 351 SER A O 1
ATOM 2590 N N . HIS A 1 352 ? 46.022 -11.006 11.872 1.00 78.06 352 HIS A N 1
ATOM 2591 C CA . HIS A 1 352 ? 45.203 -9.809 11.722 1.00 78.06 352 HIS A CA 1
ATOM 2592 C C . HIS A 1 352 ? 44.700 -9.713 10.283 1.00 78.06 352 HIS A C 1
ATOM 2594 O O . HIS A 1 352 ? 45.403 -10.072 9.332 1.00 78.06 352 HIS A O 1
ATOM 2600 N N . GLY A 1 353 ? 43.488 -9.212 10.100 1.00 85.25 353 GLY A N 1
ATOM 2601 C CA . GLY A 1 353 ? 42.900 -9.012 8.787 1.00 85.25 353 GLY A CA 1
ATOM 2602 C C . GLY A 1 353 ? 41.908 -7.868 8.777 1.00 85.25 353 GLY A C 1
ATOM 2603 O O . GLY A 1 353 ? 41.648 -7.218 9.786 1.00 85.25 353 GLY A O 1
ATOM 2604 N N . VAL A 1 354 ? 41.332 -7.625 7.607 1.00 87.00 354 VAL A N 1
ATOM 2605 C CA . VAL A 1 354 ? 40.214 -6.692 7.469 1.00 87.00 354 VAL A CA 1
ATOM 2606 C C . VAL A 1 354 ? 39.045 -7.364 6.775 1.00 87.00 354 VAL A C 1
ATOM 2608 O O . VAL A 1 354 ? 39.215 -8.037 5.758 1.00 87.00 354 VAL A O 1
ATOM 2611 N N . HIS A 1 355 ? 37.847 -7.187 7.320 1.00 91.88 355 HIS A N 1
ATOM 2612 C CA . HIS A 1 355 ? 36.591 -7.599 6.709 1.00 91.88 355 HIS A CA 1
ATOM 2613 C C . HIS A 1 355 ? 36.158 -6.557 5.681 1.00 91.88 355 HIS A C 1
ATOM 2615 O O . HIS A 1 355 ? 35.972 -5.393 6.021 1.00 91.88 355 HIS A O 1
ATOM 2621 N N . LEU A 1 356 ? 36.006 -6.971 4.423 1.00 89.44 356 LEU A N 1
ATOM 2622 C CA . LEU A 1 356 ? 35.700 -6.067 3.309 1.00 89.44 356 LEU A CA 1
ATOM 2623 C C . LEU A 1 356 ? 34.230 -6.112 2.881 1.00 89.44 356 LEU A C 1
ATOM 2625 O O . LEU A 1 356 ? 33.691 -5.097 2.444 1.00 89.44 356 LEU A O 1
ATOM 2629 N N . ALA A 1 357 ? 33.593 -7.286 2.949 1.00 87.25 357 ALA A N 1
ATOM 2630 C CA . ALA A 1 357 ? 32.195 -7.488 2.557 1.00 87.25 357 ALA A CA 1
ATOM 2631 C C . ALA A 1 357 ? 31.675 -8.882 2.959 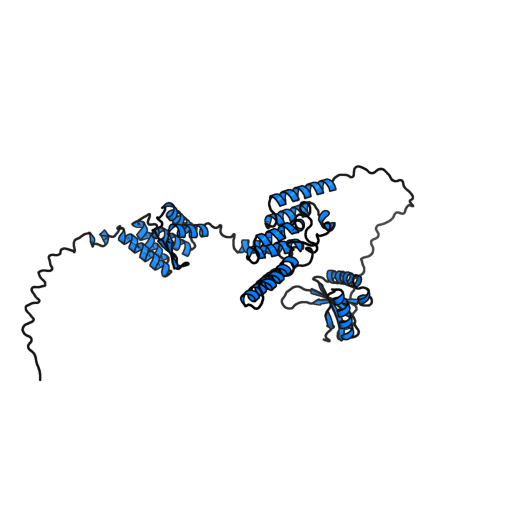1.00 87.25 357 ALA A C 1
ATOM 2633 O O . ALA A 1 357 ? 32.449 -9.794 3.256 1.00 87.25 357 ALA A O 1
ATOM 2634 N N . SER A 1 358 ? 30.354 -9.066 2.925 1.00 85.12 358 SER A N 1
ATOM 2635 C CA . SER A 1 358 ? 29.679 -10.360 3.106 1.00 85.12 358 SER A CA 1
ATOM 2636 C C . SER A 1 358 ? 28.793 -10.661 1.897 1.00 85.12 358 SER A C 1
ATOM 2638 O O . SER A 1 358 ? 28.096 -9.773 1.414 1.00 85.12 358 SER A O 1
ATOM 2640 N N . PHE A 1 359 ? 28.806 -11.905 1.421 1.00 85.50 359 PHE A N 1
ATOM 2641 C CA . PHE A 1 359 ? 28.102 -12.343 0.209 1.00 85.50 359 PHE A CA 1
ATOM 2642 C C . PHE A 1 359 ? 27.225 -13.568 0.473 1.00 85.50 359 PHE A C 1
ATOM 2644 O O . PHE A 1 359 ? 27.437 -14.282 1.454 1.00 85.50 359 PHE A O 1
ATOM 2651 N N . ARG A 1 360 ? 26.264 -13.845 -0.419 1.00 80.75 360 ARG A N 1
ATOM 2652 C CA . ARG A 1 360 ? 25.372 -15.013 -0.302 1.00 80.75 360 ARG A CA 1
ATOM 2653 C C . ARG A 1 360 ? 26.005 -16.287 -0.872 1.00 80.75 360 ARG A C 1
ATOM 2655 O O . ARG A 1 360 ? 25.588 -17.389 -0.531 1.00 80.75 360 ARG A O 1
ATOM 2662 N N . SER A 1 361 ? 27.052 -16.163 -1.694 1.00 81.19 361 SER A N 1
ATOM 2663 C CA . SER A 1 361 ? 27.805 -17.310 -2.212 1.00 81.19 361 SER A CA 1
ATOM 2664 C C . SER A 1 361 ? 29.322 -17.099 -2.222 1.00 81.19 361 SER A C 1
ATOM 2666 O O . SER A 1 361 ? 29.834 -15.982 -2.321 1.00 81.19 361 SER A O 1
ATOM 2668 N N . ARG A 1 362 ? 30.074 -18.209 -2.202 1.00 77.88 362 ARG A N 1
ATOM 2669 C CA . ARG A 1 362 ? 31.541 -18.192 -2.353 1.00 77.88 362 ARG A CA 1
ATOM 2670 C C . ARG A 1 362 ? 31.979 -17.594 -3.695 1.00 77.88 362 ARG A C 1
ATOM 2672 O O . ARG A 1 362 ? 33.022 -16.948 -3.765 1.00 77.88 362 ARG A O 1
ATOM 2679 N N . GLN A 1 363 ? 31.195 -17.808 -4.755 1.00 81.69 363 GLN A N 1
ATOM 2680 C CA . GLN A 1 363 ? 31.496 -17.287 -6.089 1.00 81.69 363 GLN A CA 1
ATOM 2681 C C . GLN A 1 363 ? 31.329 -15.763 -6.141 1.00 81.69 363 GLN A C 1
ATOM 2683 O O . GLN A 1 363 ? 32.176 -15.074 -6.708 1.00 81.69 363 GLN A O 1
ATOM 2688 N N . GLU A 1 364 ? 30.282 -15.227 -5.512 1.00 76.94 364 GLU A N 1
ATOM 2689 C CA . GLU A 1 364 ? 30.104 -13.781 -5.346 1.00 76.94 364 GLU A CA 1
ATOM 2690 C C . GLU A 1 364 ? 31.230 -13.161 -4.531 1.00 76.94 364 GLU A C 1
ATOM 2692 O O . GLU A 1 364 ? 31.765 -12.142 -4.951 1.00 76.94 364 GLU A O 1
ATOM 2697 N N . ALA A 1 365 ? 31.658 -13.802 -3.442 1.00 81.88 365 ALA A N 1
ATOM 2698 C CA . ALA A 1 365 ? 32.785 -13.319 -2.651 1.00 81.88 365 ALA A CA 1
ATOM 2699 C C . ALA A 1 365 ? 34.098 -13.267 -3.453 1.00 81.88 365 ALA A C 1
ATOM 2701 O O . ALA A 1 365 ? 34.848 -12.297 -3.351 1.00 81.88 365 ALA A O 1
ATOM 2702 N N . ALA A 1 366 ? 34.354 -14.257 -4.316 1.00 84.31 366 ALA A N 1
ATOM 2703 C CA . ALA A 1 366 ? 35.515 -14.245 -5.208 1.00 84.31 366 ALA A CA 1
ATOM 2704 C C . ALA A 1 366 ? 35.435 -13.127 -6.268 1.00 84.31 366 ALA A C 1
ATOM 2706 O O . ALA A 1 366 ? 36.434 -12.453 -6.535 1.00 84.31 366 ALA A O 1
ATOM 2707 N N . ARG A 1 367 ? 34.246 -12.893 -6.846 1.00 86.50 367 ARG A N 1
ATOM 2708 C CA . ARG A 1 367 ? 34.008 -11.770 -7.773 1.00 86.50 367 ARG A CA 1
ATOM 2709 C C . ARG A 1 367 ? 34.155 -10.419 -7.069 1.00 86.50 367 ARG A C 1
ATOM 2711 O O . ARG A 1 367 ? 34.820 -9.529 -7.595 1.00 86.50 367 ARG A O 1
ATOM 2718 N N . GLY A 1 368 ? 33.601 -10.299 -5.865 1.00 84.88 368 GLY A N 1
ATOM 2719 C CA . GLY A 1 368 ? 33.701 -9.122 -5.010 1.00 84.88 368 GLY A CA 1
ATOM 2720 C C . GLY A 1 368 ? 35.150 -8.777 -4.681 1.00 84.88 368 GLY A C 1
ATOM 2721 O O . GLY A 1 368 ? 35.547 -7.627 -4.832 1.00 84.88 368 GLY A O 1
ATOM 2722 N N . TRP A 1 369 ? 35.984 -9.769 -4.356 1.00 91.94 369 TRP A N 1
ATOM 2723 C CA . TRP A 1 369 ? 37.422 -9.552 -4.174 1.00 91.94 369 TRP A CA 1
ATOM 2724 C C . TRP A 1 369 ? 38.097 -8.977 -5.420 1.00 91.94 369 TRP A C 1
ATOM 2726 O O . TRP A 1 369 ? 38.831 -7.993 -5.328 1.00 91.94 369 TRP A O 1
ATOM 2736 N N . ALA A 1 370 ? 37.847 -9.561 -6.596 1.00 89.88 370 ALA A N 1
ATOM 2737 C CA . ALA A 1 370 ? 38.437 -9.073 -7.839 1.00 89.88 370 ALA A CA 1
ATOM 2738 C C . ALA A 1 370 ? 38.041 -7.613 -8.124 1.00 89.88 370 ALA A C 1
ATOM 2740 O O . ALA A 1 370 ? 38.880 -6.823 -8.562 1.00 89.88 370 ALA A O 1
ATOM 2741 N N . GLN A 1 371 ? 36.790 -7.247 -7.830 1.00 88.00 371 GLN A N 1
ATOM 2742 C CA . GLN A 1 371 ? 36.276 -5.888 -7.982 1.00 88.00 371 GLN A CA 1
ATOM 2743 C C . GLN A 1 371 ? 36.910 -4.912 -6.983 1.00 88.00 371 GLN A C 1
ATOM 2745 O O . GLN A 1 371 ? 37.447 -3.885 -7.398 1.00 88.00 371 GLN A O 1
ATOM 2750 N N . ILE A 1 372 ? 36.902 -5.247 -5.691 1.00 90.88 372 ILE A N 1
ATOM 2751 C CA . ILE A 1 372 ? 37.433 -4.394 -4.620 1.00 90.88 372 ILE A CA 1
ATOM 2752 C C . ILE A 1 372 ? 38.947 -4.204 -4.798 1.00 90.88 372 ILE A C 1
ATOM 2754 O O . ILE A 1 372 ? 39.439 -3.078 -4.771 1.00 90.88 372 ILE A O 1
ATOM 2758 N N . ARG A 1 373 ? 39.701 -5.270 -5.104 1.00 92.81 373 ARG A N 1
ATOM 2759 C CA . ARG A 1 373 ? 41.146 -5.173 -5.374 1.00 92.81 373 ARG A CA 1
ATOM 2760 C C . ARG A 1 373 ? 41.450 -4.322 -6.606 1.00 92.81 373 ARG A C 1
ATOM 2762 O O . ARG A 1 373 ? 42.454 -3.620 -6.626 1.00 92.81 373 ARG A O 1
ATOM 2769 N N . ARG A 1 374 ? 40.603 -4.367 -7.640 1.00 89.62 374 ARG A N 1
ATOM 2770 C CA . ARG A 1 374 ? 40.763 -3.518 -8.831 1.00 89.62 374 ARG A CA 1
ATOM 2771 C C . ARG A 1 374 ? 40.501 -2.045 -8.511 1.00 89.62 374 ARG A C 1
ATOM 2773 O O . ARG A 1 374 ? 41.245 -1.198 -8.994 1.00 89.62 374 ARG A O 1
ATOM 2780 N N . ALA A 1 375 ? 39.478 -1.751 -7.710 1.00 87.19 375 ALA A N 1
ATOM 2781 C CA . ALA A 1 375 ? 39.118 -0.388 -7.315 1.00 87.19 375 ALA A CA 1
ATOM 2782 C C . ALA A 1 375 ? 40.117 0.232 -6.320 1.00 87.19 375 ALA A C 1
ATOM 2784 O O . ALA A 1 375 ? 40.368 1.434 -6.362 1.00 87.19 375 ALA A O 1
ATOM 2785 N N . HIS A 1 376 ? 40.736 -0.592 -5.470 1.00 92.31 376 HIS A N 1
ATOM 2786 C CA . HIS A 1 376 ? 41.641 -0.158 -4.402 1.00 92.31 376 HIS A CA 1
ATOM 2787 C C . HIS A 1 376 ? 43.028 -0.800 -4.528 1.00 92.31 376 HIS A C 1
ATOM 2789 O O . HIS A 1 376 ? 43.633 -1.207 -3.535 1.00 92.31 376 HIS A O 1
ATOM 2795 N N . ARG A 1 377 ? 43.540 -0.894 -5.764 1.00 90.50 377 ARG A N 1
ATOM 2796 C CA . ARG A 1 377 ? 44.799 -1.587 -6.086 1.00 90.50 377 ARG A CA 1
ATOM 2797 C C . ARG A 1 377 ? 45.982 -1.087 -5.260 1.00 90.50 377 ARG A C 1
ATOM 2799 O O . ARG A 1 377 ? 46.771 -1.904 -4.809 1.00 90.50 377 ARG A O 1
ATOM 2806 N N . GLU A 1 378 ? 46.069 0.218 -5.012 1.00 87.44 378 GLU A N 1
ATOM 2807 C CA . GLU A 1 378 ? 47.160 0.817 -4.227 1.00 87.44 378 GLU A CA 1
ATOM 2808 C C . GLU A 1 378 ? 47.196 0.337 -2.770 1.00 87.44 378 GLU A C 1
ATOM 2810 O O . GLU A 1 378 ? 48.270 0.235 -2.185 1.00 87.44 378 GLU A O 1
ATOM 2815 N N . VAL A 1 379 ? 46.034 0.003 -2.199 1.00 87.94 379 VAL A N 1
ATOM 2816 C CA . VAL A 1 379 ? 45.905 -0.438 -0.802 1.00 87.94 379 VAL A CA 1
ATOM 2817 C C . VAL A 1 379 ? 45.954 -1.966 -0.694 1.00 87.94 379 VAL A C 1
ATOM 2819 O O . VAL A 1 379 ? 46.500 -2.494 0.265 1.00 87.94 379 VAL A O 1
ATOM 2822 N N . LEU A 1 380 ? 45.414 -2.690 -1.683 1.00 87.25 380 LEU A N 1
ATOM 2823 C CA . LEU A 1 380 ? 45.192 -4.143 -1.617 1.00 87.25 380 LEU A CA 1
ATOM 2824 C C . LEU A 1 380 ? 46.128 -4.983 -2.508 1.00 87.25 380 LEU A C 1
ATOM 2826 O O . LEU A 1 380 ? 45.932 -6.194 -2.609 1.00 87.25 380 LEU A O 1
ATOM 2830 N N . LYS A 1 381 ? 47.111 -4.375 -3.189 1.00 80.19 381 LYS A N 1
ATOM 2831 C CA . LYS A 1 381 ? 47.978 -5.056 -4.179 1.00 80.19 381 LYS A CA 1
ATOM 2832 C C . LYS A 1 381 ? 48.659 -6.324 -3.658 1.00 80.19 381 LYS A C 1
ATOM 2834 O O . LYS A 1 381 ? 48.685 -7.314 -4.385 1.00 80.19 381 LYS A O 1
ATOM 2839 N N . ASP A 1 382 ? 49.149 -6.290 -2.422 1.00 80.44 382 ASP A N 1
ATOM 2840 C CA . ASP A 1 382 ? 49.999 -7.339 -1.844 1.00 80.44 382 ASP A CA 1
ATOM 2841 C C . ASP A 1 382 ? 49.229 -8.250 -0.872 1.00 80.44 382 ASP A C 1
ATOM 2843 O O . ASP A 1 382 ? 49.813 -9.114 -0.221 1.00 80.44 382 ASP A O 1
ATOM 2847 N N . MET A 1 383 ? 47.908 -8.072 -0.768 1.00 82.12 383 MET A N 1
ATOM 2848 C CA . MET A 1 383 ? 47.064 -8.830 0.154 1.00 82.12 383 MET A CA 1
ATOM 2849 C C . MET A 1 383 ? 46.328 -9.971 -0.550 1.00 82.12 383 MET A C 1
ATOM 2851 O O . MET A 1 383 ? 46.074 -9.927 -1.759 1.00 82.12 383 MET A O 1
ATOM 2855 N N . GLN A 1 384 ? 45.953 -10.997 0.215 1.00 83.06 384 GLN A N 1
ATOM 2856 C CA . GLN A 1 384 ? 45.258 -12.174 -0.298 1.00 83.06 384 GLN A CA 1
ATOM 2857 C C . GLN A 1 384 ? 43.822 -12.251 0.241 1.00 83.06 384 GLN A C 1
ATOM 2859 O O . GLN A 1 384 ? 43.575 -11.906 1.399 1.00 83.06 384 GLN A O 1
ATOM 2864 N N . PRO A 1 385 ? 42.860 -12.727 -0.571 1.00 88.38 385 PRO A N 1
ATOM 2865 C CA . PRO A 1 385 ? 41.501 -12.935 -0.102 1.00 88.38 385 PRO A CA 1
ATOM 2866 C C . PRO A 1 385 ? 41.422 -14.168 0.795 1.00 88.38 385 PRO A C 1
ATOM 2868 O O . PRO A 1 385 ? 41.911 -15.240 0.438 1.00 88.38 385 PRO A O 1
ATOM 2871 N N . SER A 1 386 ? 40.685 -14.055 1.892 1.00 84.06 386 SER A N 1
ATOM 2872 C CA . SER A 1 386 ? 40.188 -15.196 2.657 1.00 84.06 386 SER A CA 1
ATOM 2873 C C . SER A 1 386 ? 38.667 -15.141 2.693 1.00 84.06 386 SER A C 1
ATOM 2875 O O . SER A 1 386 ? 38.084 -14.124 3.053 1.00 84.06 386 SER A O 1
ATOM 2877 N N . ILE A 1 387 ? 38.005 -16.216 2.264 1.00 83.56 387 ILE A N 1
ATOM 2878 C CA . ILE A 1 387 ? 36.542 -16.296 2.241 1.00 83.56 387 ILE A CA 1
ATOM 2879 C C . ILE A 1 387 ? 36.113 -17.322 3.280 1.00 83.56 387 ILE A C 1
ATOM 2881 O O . ILE A 1 387 ? 36.321 -18.521 3.088 1.00 83.56 387 ILE A O 1
ATOM 2885 N N . VAL A 1 388 ? 35.486 -16.850 4.353 1.00 78.31 388 VAL A N 1
ATOM 2886 C CA . VAL A 1 388 ? 35.023 -17.691 5.459 1.00 78.31 388 VAL A CA 1
ATOM 2887 C C . VAL A 1 388 ? 33.514 -17.851 5.365 1.00 78.31 388 VAL A C 1
ATOM 2889 O O . VAL A 1 388 ? 32.773 -16.871 5.273 1.00 78.31 388 VAL A O 1
ATOM 2892 N N . ARG A 1 389 ? 33.053 -19.100 5.385 1.00 78.81 389 ARG A N 1
ATOM 2893 C CA . ARG A 1 389 ? 31.633 -19.417 5.517 1.00 78.81 389 ARG A CA 1
ATOM 2894 C C . ARG A 1 389 ? 31.238 -19.255 6.983 1.00 78.81 389 ARG A C 1
ATOM 2896 O O . ARG A 1 389 ? 31.851 -19.878 7.843 1.00 78.81 389 ARG A O 1
ATOM 2903 N N . VAL A 1 390 ? 30.221 -18.447 7.247 1.00 73.56 390 VAL A N 1
ATOM 2904 C CA . VAL A 1 390 ? 29.652 -18.260 8.581 1.00 73.56 390 VAL A CA 1
ATOM 2905 C C . VAL A 1 390 ? 28.228 -18.793 8.561 1.00 73.56 390 VAL A C 1
ATOM 2907 O O . VAL A 1 390 ? 27.367 -18.259 7.860 1.00 73.56 390 VAL A O 1
ATOM 2910 N N . ASP A 1 391 ? 28.009 -19.859 9.325 1.00 66.75 391 ASP A N 1
ATOM 2911 C CA . ASP A 1 391 ? 26.687 -20.423 9.564 1.00 66.75 391 ASP A CA 1
ATOM 2912 C C . ASP A 1 391 ? 26.096 -19.750 10.805 1.00 66.75 391 ASP A C 1
ATOM 2914 O O . ASP A 1 391 ? 26.708 -19.753 11.877 1.00 66.75 391 ASP A O 1
ATOM 2918 N N . ARG A 1 392 ? 24.919 -19.138 10.670 1.00 57.62 392 ARG A N 1
ATOM 2919 C CA . ARG A 1 392 ? 24.202 -18.586 11.818 1.00 57.62 392 ARG A CA 1
ATOM 2920 C C . ARG A 1 392 ? 23.479 -19.746 12.508 1.00 57.62 392 ARG A C 1
ATOM 2922 O O . ARG A 1 392 ? 22.779 -20.516 11.850 1.00 57.62 392 ARG A O 1
ATOM 2929 N N . ARG A 1 393 ? 23.666 -19.911 13.824 1.00 43.38 393 ARG A N 1
ATOM 2930 C CA . ARG A 1 393 ? 22.767 -20.780 14.602 1.00 43.38 393 ARG A CA 1
ATOM 2931 C C . ARG A 1 393 ? 21.355 -20.205 14.453 1.00 43.38 393 ARG A C 1
ATOM 2933 O O . ARG A 1 393 ? 21.228 -18.987 14.389 1.00 43.38 393 ARG A O 1
ATOM 2940 N N . ASP A 1 394 ? 20.363 -21.085 14.335 1.00 46.00 394 ASP A N 1
ATOM 2941 C CA . ASP A 1 394 ? 18.920 -20.803 14.173 1.00 46.00 394 ASP A CA 1
ATOM 2942 C C . ASP A 1 394 ? 18.343 -20.942 12.748 1.00 46.00 394 ASP A C 1
ATOM 2944 O O . ASP A 1 394 ? 17.204 -20.564 12.499 1.00 46.00 394 ASP A O 1
ATOM 2948 N N . GLY A 1 395 ? 19.069 -21.569 11.813 1.00 47.28 395 GLY A N 1
ATOM 2949 C CA . GLY A 1 395 ? 18.482 -22.010 10.534 1.00 47.28 395 GLY A CA 1
ATOM 2950 C C . GLY A 1 395 ? 18.275 -20.908 9.487 1.00 47.28 395 GLY A C 1
ATOM 2951 O O . GLY A 1 395 ? 17.657 -21.159 8.455 1.00 47.28 395 GLY A O 1
ATOM 2952 N N . GLU A 1 396 ? 18.826 -19.713 9.710 1.00 48.91 396 GLU A N 1
ATOM 2953 C CA . GLU A 1 396 ? 18.853 -18.621 8.733 1.00 48.91 396 GLU A CA 1
ATOM 2954 C C . GLU A 1 396 ? 20.157 -18.583 7.915 1.00 48.91 396 GLU A C 1
ATOM 2956 O O . GLU A 1 396 ? 21.222 -19.002 8.367 1.00 48.91 396 GLU A O 1
ATOM 2961 N N . ALA A 1 397 ? 20.025 -18.054 6.694 1.00 55.66 397 ALA A N 1
ATOM 2962 C CA . ALA A 1 397 ? 20.976 -17.991 5.582 1.00 55.66 397 ALA A CA 1
ATOM 2963 C C . ALA A 1 397 ? 22.486 -18.057 5.909 1.00 55.66 397 ALA A C 1
ATOM 2965 O O . ALA A 1 397 ? 23.025 -17.317 6.733 1.00 55.66 397 ALA A O 1
ATOM 2966 N N . VAL A 1 398 ? 23.187 -18.892 5.134 1.00 60.91 398 VAL A N 1
ATOM 2967 C CA . VAL A 1 398 ? 24.652 -18.988 5.092 1.00 60.91 398 VAL A CA 1
ATOM 2968 C C . VAL A 1 398 ? 25.235 -17.748 4.411 1.00 60.91 398 VAL A C 1
ATOM 2970 O O . VAL A 1 398 ? 24.858 -17.430 3.283 1.00 60.91 398 VAL A O 1
ATOM 2973 N N . TYR A 1 399 ? 26.210 -17.092 5.048 1.00 73.19 399 TYR A N 1
ATOM 2974 C CA . TYR A 1 399 ? 26.946 -15.975 4.445 1.00 73.19 399 TYR A CA 1
ATOM 2975 C C . TYR A 1 399 ? 28.435 -16.288 4.294 1.00 73.19 399 TYR A C 1
ATOM 2977 O O . TYR A 1 399 ? 29.048 -16.968 5.117 1.00 73.19 399 TYR A O 1
ATOM 2985 N N . TYR A 1 400 ? 29.036 -15.748 3.237 1.00 81.94 400 TYR A N 1
ATOM 2986 C CA . TYR A 1 400 ? 30.460 -15.841 2.935 1.00 81.94 400 TYR A CA 1
ATOM 2987 C C . TYR A 1 400 ? 31.113 -14.485 3.195 1.00 81.94 400 TYR A C 1
ATOM 2989 O O . TYR A 1 400 ? 30.918 -13.539 2.431 1.00 81.94 400 TYR A O 1
ATOM 2997 N N . ARG A 1 401 ? 31.878 -14.378 4.283 1.00 83.00 401 ARG A N 1
ATOM 2998 C CA . ARG A 1 401 ? 32.618 -13.164 4.644 1.00 83.00 401 ARG A CA 1
ATOM 2999 C C . ARG A 1 401 ? 33.946 -13.129 3.903 1.00 83.00 401 ARG A C 1
ATOM 3001 O O . ARG A 1 401 ? 34.709 -14.091 3.959 1.00 83.00 401 ARG A O 1
ATOM 3008 N N . LEU A 1 402 ? 34.200 -12.028 3.206 1.00 88.12 402 LEU A N 1
ATOM 3009 C CA . LEU A 1 402 ? 35.444 -11.763 2.500 1.00 88.12 402 LEU A CA 1
ATOM 3010 C C . LEU A 1 402 ? 36.371 -10.932 3.387 1.00 88.12 402 LEU A C 1
ATOM 3012 O O . LEU A 1 402 ? 36.085 -9.771 3.684 1.00 88.12 402 LEU A O 1
ATOM 3016 N N . PHE A 1 403 ? 37.501 -11.521 3.740 1.00 86.62 403 PHE A N 1
ATOM 3017 C CA . PHE A 1 403 ? 38.596 -10.889 4.451 1.00 86.62 403 PHE A CA 1
ATOM 3018 C C . PHE A 1 403 ? 39.794 -10.667 3.531 1.00 86.62 403 PHE A C 1
ATOM 3020 O O . PHE A 1 403 ? 39.982 -11.388 2.549 1.00 86.62 403 PHE A O 1
ATOM 3027 N N . SER A 1 404 ? 40.624 -9.696 3.890 1.00 84.69 404 SER A N 1
ATOM 3028 C CA . SER A 1 404 ? 41.961 -9.501 3.339 1.00 84.69 404 SER A CA 1
ATOM 3029 C C . SER A 1 404 ? 42.987 -9.831 4.419 1.00 84.69 404 SER A C 1
ATOM 3031 O O . SER A 1 404 ? 42.949 -9.238 5.499 1.00 84.69 404 SER A O 1
ATOM 3033 N N . VAL A 1 405 ? 43.853 -10.806 4.148 1.00 73.56 405 VAL A N 1
ATOM 3034 C CA . VAL A 1 405 ? 44.825 -11.373 5.099 1.00 73.56 405 VAL A CA 1
ATOM 3035 C C . VAL A 1 405 ? 46.141 -11.737 4.392 1.00 73.56 405 VAL A C 1
ATOM 3037 O O . VAL A 1 405 ? 46.153 -11.889 3.166 1.00 73.56 405 VAL A O 1
ATOM 3040 N N . PRO A 1 406 ? 47.240 -11.958 5.136 1.00 72.50 406 PRO A N 1
ATOM 3041 C CA . PRO A 1 406 ? 47.453 -11.569 6.533 1.00 72.50 406 PRO A CA 1
ATOM 3042 C C . PRO A 1 406 ? 47.942 -10.116 6.658 1.00 72.50 406 PRO A C 1
ATOM 3044 O O . PRO A 1 406 ? 48.606 -9.593 5.764 1.00 72.50 406 PRO A O 1
ATOM 3047 N N . LEU A 1 407 ? 47.642 -9.479 7.790 1.00 79.00 407 LEU A N 1
ATOM 3048 C CA . LEU A 1 407 ? 48.205 -8.198 8.222 1.00 79.00 407 LEU A CA 1
ATOM 3049 C C . LEU A 1 407 ? 49.094 -8.396 9.455 1.00 79.00 407 LEU A C 1
ATOM 3051 O O . LEU A 1 407 ? 48.908 -9.332 10.232 1.00 79.00 407 LEU A O 1
ATOM 3055 N N . ALA A 1 408 ? 50.083 -7.514 9.614 1.00 76.81 408 ALA A N 1
ATOM 3056 C CA . ALA A 1 408 ? 51.127 -7.661 10.629 1.00 76.81 408 ALA A CA 1
ATOM 3057 C C . ALA A 1 408 ? 50.661 -7.342 12.064 1.00 76.81 408 ALA A C 1
ATOM 3059 O O . ALA A 1 408 ? 51.253 -7.855 13.009 1.00 76.81 408 ALA A O 1
ATOM 3060 N N . SER A 1 409 ? 49.641 -6.495 12.235 1.00 81.88 409 SER A N 1
ATOM 3061 C CA . SER A 1 409 ? 49.117 -6.052 13.538 1.00 81.88 409 SER A CA 1
ATOM 3062 C C . SER A 1 409 ? 47.734 -5.403 13.406 1.00 81.88 409 SER A C 1
ATOM 3064 O O . SER A 1 409 ? 47.338 -5.021 12.299 1.00 81.88 409 SER A O 1
ATOM 3066 N N . ASP A 1 410 ? 47.043 -5.187 14.529 1.00 79.69 410 ASP A N 1
ATOM 3067 C CA . ASP A 1 410 ? 45.815 -4.377 14.599 1.00 79.69 410 ASP A CA 1
ATOM 3068 C C . ASP A 1 410 ? 46.007 -2.971 14.031 1.00 79.69 410 ASP A C 1
ATOM 3070 O O . ASP A 1 410 ? 45.217 -2.512 13.209 1.00 79.69 410 ASP A O 1
ATOM 3074 N N . ALA A 1 411 ? 47.118 -2.313 14.374 1.00 81.75 411 ALA A N 1
ATOM 3075 C CA . ALA A 1 411 ? 47.437 -0.985 13.851 1.00 81.75 411 ALA A CA 1
ATOM 3076 C C . ALA A 1 411 ? 47.562 -0.984 12.314 1.00 81.75 411 ALA A C 1
ATOM 3078 O O . ALA A 1 411 ? 47.183 -0.016 11.651 1.00 81.75 411 ALA A O 1
ATOM 3079 N N . ALA A 1 412 ? 48.059 -2.079 11.723 1.00 83.19 412 ALA A N 1
ATOM 3080 C CA . ALA A 1 412 ? 48.087 -2.238 10.273 1.00 83.19 412 ALA A CA 1
ATOM 3081 C C . ALA A 1 412 ? 46.674 -2.447 9.692 1.00 83.19 412 ALA A C 1
ATOM 3083 O O . ALA A 1 412 ? 46.366 -1.884 8.641 1.00 83.19 412 ALA A O 1
ATOM 3084 N N . ALA A 1 413 ? 45.803 -3.200 10.371 1.00 86.12 413 ALA A N 1
ATOM 3085 C CA . ALA A 1 413 ? 44.402 -3.379 9.980 1.00 86.12 413 ALA A CA 1
ATOM 3086 C C . ALA A 1 413 ? 43.600 -2.071 10.040 1.00 86.12 413 ALA A C 1
ATOM 3088 O O . ALA A 1 413 ? 42.884 -1.740 9.092 1.00 86.12 413 ALA A O 1
ATOM 3089 N N . GLU A 1 414 ? 43.784 -1.275 11.091 1.00 88.44 414 GLU A N 1
ATOM 3090 C CA . GLU A 1 414 ? 43.168 0.044 11.237 1.00 88.44 414 GLU A CA 1
ATOM 3091 C C . GLU A 1 414 ? 43.630 1.020 10.152 1.00 88.44 414 GLU A C 1
ATOM 3093 O O . GLU A 1 414 ? 42.803 1.693 9.532 1.00 88.44 414 GLU A O 1
ATOM 3098 N N . ALA A 1 415 ? 44.935 1.067 9.860 1.00 88.25 415 ALA A N 1
ATOM 3099 C CA . ALA A 1 415 ? 45.480 1.930 8.812 1.00 88.25 415 ALA A CA 1
ATOM 3100 C C . ALA A 1 415 ? 44.912 1.580 7.425 1.00 88.25 415 ALA A C 1
ATOM 3102 O O . ALA A 1 415 ? 44.545 2.470 6.649 1.00 88.25 415 ALA A O 1
ATOM 3103 N N . VAL A 1 416 ? 44.788 0.283 7.126 1.00 88.75 416 VAL A N 1
ATOM 3104 C CA . VAL A 1 416 ? 44.175 -0.207 5.884 1.00 88.75 416 VAL A CA 1
ATOM 3105 C C . VAL A 1 416 ? 42.697 0.168 5.828 1.00 88.75 416 VAL A C 1
ATOM 3107 O O . VAL A 1 416 ? 42.247 0.705 4.812 1.00 88.75 416 VAL A O 1
ATOM 3110 N N . CYS A 1 417 ? 41.945 -0.042 6.911 1.00 90.69 417 CYS A N 1
ATOM 3111 C CA . CYS A 1 417 ? 40.533 0.321 6.939 1.00 90.69 417 CYS A CA 1
ATOM 3112 C C . CYS A 1 417 ? 40.294 1.816 6.817 1.00 90.69 417 CYS A C 1
ATOM 3114 O O . CYS A 1 417 ? 39.410 2.202 6.056 1.00 90.69 417 CYS A O 1
ATOM 3116 N N . LYS A 1 418 ? 41.112 2.654 7.452 1.00 91.38 418 LYS A N 1
ATOM 3117 C CA . LYS A 1 418 ? 41.032 4.104 7.280 1.00 91.38 418 LYS A CA 1
ATOM 3118 C C . LYS A 1 418 ? 41.200 4.501 5.810 1.00 91.38 418 LYS A C 1
ATOM 3120 O O . LYS A 1 418 ? 40.364 5.221 5.270 1.00 91.38 418 LYS A O 1
ATOM 3125 N N . SER A 1 419 ? 42.214 3.958 5.128 1.00 90.44 419 SER A N 1
ATOM 3126 C CA . SER A 1 419 ? 42.466 4.267 3.712 1.00 90.44 419 SER A CA 1
ATOM 3127 C C . SER A 1 419 ? 41.351 3.790 2.771 1.00 90.44 419 SER A C 1
ATOM 3129 O O . SER A 1 419 ? 41.086 4.420 1.745 1.00 90.44 419 SER A O 1
ATOM 3131 N N . LEU A 1 420 ? 40.690 2.675 3.098 1.00 90.31 420 LEU A N 1
ATOM 3132 C CA . LEU A 1 420 ? 39.560 2.149 2.328 1.00 90.31 420 LEU A CA 1
ATOM 3133 C C . LEU A 1 420 ? 38.267 2.929 2.598 1.00 90.31 420 LEU A C 1
ATOM 3135 O O . LEU A 1 420 ? 37.567 3.287 1.651 1.00 90.31 420 LEU A O 1
ATOM 3139 N N . GLN A 1 421 ? 37.984 3.260 3.856 1.00 89.38 421 GLN A N 1
ATOM 3140 C CA . GLN A 1 421 ? 36.798 4.019 4.255 1.00 89.38 421 GLN A CA 1
ATOM 3141 C C . GLN A 1 421 ? 36.817 5.449 3.698 1.00 89.38 421 GLN A C 1
ATOM 3143 O O . GLN A 1 421 ? 35.794 5.910 3.198 1.00 89.38 421 GLN A O 1
ATOM 3148 N N . GLU A 1 422 ? 37.979 6.113 3.657 1.00 89.94 422 GLU A N 1
ATOM 3149 C CA . GLU A 1 422 ? 38.159 7.413 2.978 1.00 89.94 422 GLU A CA 1
ATOM 3150 C C . GLU A 1 422 ? 37.820 7.350 1.475 1.00 89.94 422 GLU A C 1
ATOM 3152 O O . GLU A 1 422 ? 37.484 8.356 0.853 1.00 89.94 422 GLU A O 1
ATOM 3157 N N . ARG A 1 423 ? 37.869 6.151 0.884 1.00 87.00 423 ARG A N 1
ATOM 3158 C CA . ARG A 1 423 ? 37.510 5.871 -0.515 1.00 87.00 423 ARG A CA 1
ATOM 3159 C C . ARG A 1 423 ? 36.122 5.236 -0.643 1.00 87.00 423 ARG A C 1
ATOM 3161 O O . ARG A 1 423 ? 35.821 4.649 -1.681 1.00 87.00 423 ARG A O 1
ATOM 3168 N N . ASN A 1 424 ? 35.287 5.358 0.392 1.00 85.25 424 ASN A N 1
ATOM 3169 C CA . ASN A 1 424 ? 33.939 4.792 0.494 1.00 85.25 424 ASN A CA 1
ATOM 3170 C C . ASN A 1 424 ? 33.871 3.259 0.337 1.00 85.25 424 ASN A C 1
ATOM 3172 O O . ASN A 1 424 ? 32.832 2.722 -0.047 1.00 85.25 424 ASN A O 1
ATOM 3176 N N . GLN A 1 425 ? 34.955 2.540 0.638 1.00 90.38 425 GLN A N 1
ATOM 3177 C CA . GLN A 1 425 ? 34.967 1.080 0.694 1.00 90.38 425 GLN A CA 1
ATOM 3178 C C . GLN A 1 425 ? 34.744 0.615 2.133 1.00 90.38 425 GLN A C 1
ATOM 3180 O O . GLN A 1 425 ? 35.476 1.003 3.043 1.00 90.38 425 GLN A O 1
ATOM 3185 N N . HIS A 1 426 ? 33.745 -0.250 2.331 1.00 88.88 426 HIS A N 1
ATOM 3186 C CA . HIS A 1 426 ? 33.511 -0.886 3.624 1.00 88.88 426 HIS A CA 1
ATOM 3187 C C . HIS A 1 426 ? 34.754 -1.664 4.064 1.00 88.88 426 HIS A C 1
ATOM 3189 O O . HIS A 1 426 ? 35.340 -2.416 3.278 1.00 88.88 426 HIS A O 1
ATOM 3195 N N . CYS A 1 427 ? 35.144 -1.455 5.316 1.00 90.19 427 CYS A N 1
ATOM 3196 C CA . CYS A 1 427 ? 36.254 -2.137 5.951 1.00 90.19 427 CYS A CA 1
ATOM 3197 C C . CYS A 1 427 ? 36.045 -2.137 7.463 1.00 90.19 427 CYS A C 1
ATOM 3199 O O . CYS A 1 427 ? 35.735 -1.085 8.027 1.00 90.19 427 CYS A O 1
ATOM 3201 N N . VAL A 1 428 ? 36.232 -3.287 8.104 1.00 88.69 428 VAL A N 1
ATOM 3202 C CA . VAL A 1 428 ? 36.259 -3.424 9.566 1.00 88.69 428 VAL A CA 1
ATOM 3203 C C . VAL A 1 428 ? 37.492 -4.250 9.951 1.00 88.69 428 VAL A C 1
ATOM 3205 O O . VAL A 1 428 ? 37.689 -5.311 9.354 1.00 88.69 428 VAL A O 1
ATOM 3208 N N . PRO A 1 429 ? 38.337 -3.802 10.899 1.00 86.75 429 PRO A N 1
ATOM 3209 C CA . PRO A 1 429 ? 39.427 -4.625 11.422 1.00 86.75 429 PRO A CA 1
ATOM 3210 C C . PRO A 1 429 ? 38.890 -5.942 11.989 1.00 86.75 429 PRO A C 1
ATOM 3212 O O . PRO A 1 429 ? 37.817 -5.971 12.592 1.00 86.75 429 PRO A O 1
ATOM 3215 N N . TRP A 1 430 ? 39.603 -7.040 11.758 1.00 80.50 430 TRP A N 1
ATOM 3216 C CA . TRP A 1 430 ? 39.187 -8.366 12.198 1.00 80.50 430 TRP A CA 1
ATOM 3217 C C . TRP A 1 430 ? 40.374 -9.152 12.741 1.00 80.50 430 TRP A C 1
ATOM 3219 O O . TRP A 1 430 ? 41.362 -9.365 12.034 1.00 80.50 430 TRP A O 1
ATOM 3229 N N . GLU A 1 431 ? 40.232 -9.635 13.969 1.00 72.56 431 GLU A N 1
ATOM 3230 C CA . GLU A 1 431 ? 41.156 -10.581 14.580 1.00 72.56 431 GLU A CA 1
ATOM 3231 C C . GLU A 1 431 ? 40.569 -11.990 14.474 1.00 72.56 431 GLU A C 1
ATOM 3233 O O . GLU A 1 431 ? 39.395 -12.236 14.762 1.00 72.56 431 GLU A O 1
ATOM 3238 N N . PHE A 1 432 ? 41.377 -12.934 14.005 1.00 65.94 432 PHE A N 1
ATOM 3239 C CA . PHE A 1 432 ? 40.987 -14.335 13.982 1.00 65.94 432 PHE A CA 1
ATOM 3240 C C . PHE A 1 432 ? 41.301 -14.945 15.350 1.00 65.94 432 PHE A C 1
ATOM 3242 O O . PHE A 1 432 ? 42.460 -15.233 15.650 1.00 65.94 432 PHE A O 1
ATOM 3249 N N . GLU A 1 433 ? 40.262 -15.125 16.168 1.00 53.81 433 GLU A N 1
ATOM 3250 C CA . GLU A 1 433 ? 40.369 -15.710 17.507 1.00 53.81 433 GLU A CA 1
ATOM 3251 C C . GLU A 1 433 ? 41.156 -17.029 17.482 1.00 53.81 433 GLU A C 1
ATOM 3253 O O . GLU A 1 433 ? 40.896 -17.928 16.675 1.00 53.81 433 GLU A O 1
ATOM 3258 N N . THR A 1 434 ? 42.132 -17.155 18.382 1.00 48.28 434 THR A N 1
ATOM 3259 C CA . THR A 1 434 ? 42.785 -18.433 18.653 1.00 48.28 434 THR A CA 1
ATOM 3260 C C . THR A 1 434 ? 41.777 -19.344 19.346 1.00 48.28 434 THR A C 1
ATOM 3262 O O . THR A 1 434 ? 41.428 -19.098 20.498 1.00 48.28 434 THR A O 1
ATOM 3265 N N . SER A 1 435 ? 41.280 -20.359 18.638 1.00 36.28 435 SER A N 1
ATOM 3266 C CA . SER A 1 435 ? 40.475 -21.427 19.249 1.00 36.28 435 SER A CA 1
ATOM 3267 C C . SER A 1 435 ? 41.270 -22.220 20.277 1.00 36.28 435 SER A C 1
ATOM 3269 O O . SER A 1 435 ? 42.461 -22.488 19.984 1.00 36.28 435 SER A O 1
#

Foldseek 3Di:
DDDDDDDDPPPPVVPVVPPVPPPVPVPDPVPDPVSCQLPPVQLVVLLVQLVVCVVVVNLVSSLVSLVSSCVSPVLPLSSLQSQLVSCVSVVNLVSNLVSLVSSVVSVDDQVCWDQDPVVRDTGRSNVVSVVVNVVSPPPDCPPPCVNVVCVVVVVVVLVCPLALLVVLLVLLVVCCVVVLDDPVLNVLLLLQAVCSLQVQPHDFHAPPSRPHDDDSVVLVVQSVVLVVCVVVVVDPPVRNVVSNQVSSCVRGNSDHPDGHDRDDVVVLPPDLVVSLVSLVVCVVVVSDDPVSSVVSNVSSVVSVVVVPDPPPDDDDDDDDDDDDDDDDDDDDDDDDDDPPDDPPDPPLAFFKKKWFDKALDPVVLVVVVVVLCVLPVVLQVPWDWDWDWDDDPPPDGIMTIIITDGDDDQVRQVVSQVVQVVVVTDIDIDRRHHD

pLDDT: mean 74.17, std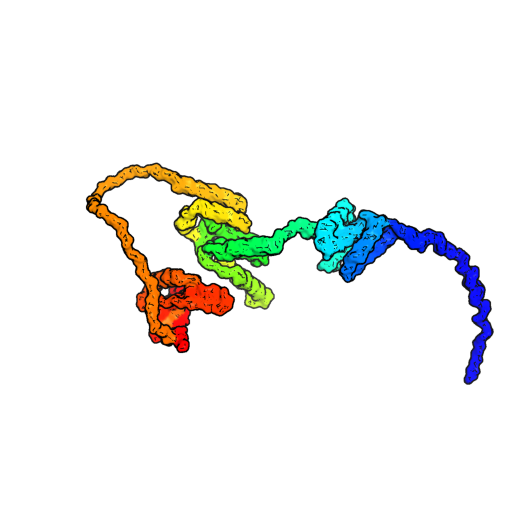 21.08, range [23.02, 96.19]

Radius of gyration: 41.26 Å; chains: 1; bounding box: 121×57×135 Å